Protein AF-A0A6F9DDI2-F1 (afdb_monomer_lite)

Sequence (556 aa):
MSKATPSAVKMTSKEAWTSENVAQRALQEKDQKLLRMGDEINRLAIFEQESKRKDATIAQLREENSQLQDLLMSDQANSTAKVCQKLKIVDEEINSRRSDINSLHKQVDAIKCKFVEGNTLTSQLSDREKKIHELRHDLDKFKKDYGMAQGLVKSLQREQQSQEATLTKKNDEIASLKARVTKKDVQLSTISAKFARITEDKSKDDLIESIRKESKELRLKLQASDSRANDQVTLLQSYKQEISKLQSSVKNESQDKKKLKQELESLQLKFNEVQRSERVLHVDLEQSTCRLDRFRMRVIRAVYVCPGIESPDDDDKIDDSSIVTDIKKIAKQRSEFQDQGQGWKNEAHKNETKLEEIRNANKTCRQVLDEIIKRLDKNGHHTRLIKQEMQTLSSLPTDENLMWIRSTFTELLSSEFSWLSQLDECLTDAGFDVFLSEQNPGEHVTSLHMALKNEEQAHHQTKSNISQLEIKHEEELQNRVEKLLQENEEKLASEIERIRSEEQLKLNDSIEKIRAKEEEKRLQALFDEREKVTTANLSMEQLKKVQIMYKMISIQ

InterPro domains:
  IPR052642 Coiled-coil and Forkhead-associated domain-containing protein [PTHR18853] (9-340)
  IPR060375 CCDC27/FHAD1, coiled-coil [PF28447] (26-88)
  IPR060375 CCDC27/FHAD1, coiled-coil [PF28447] (106-340)

Organism: NCBI:txid59560

pLDDT: mean 79.54, std 16.12, range [24.09, 98.06]

Radius of gyration: 153.62 Å; chains: 1; bounding box: 336×112×426 Å

Secondary structure (DSSP, 8-state):
------------S-----GGGSGGGSSTTTTHHHHHHHHHHHHHHHHHHHHHHHTTSGGGSSSS-------------TT-TTHHHHHHHHHHHHHHHHHHHHHHHHHHTT-------SS--HHHHHHHHHHHHHHHHHHHHHHHHHHHHHHHHHHHHHHHHHHHHHHHHHHHHHHHHHHHHHHHHHHHHHHHHHHHHHHHTHHHHHHHHHHHHHHHHHHHHHHHHHHHHHHHHHHHHHHHHHHHHHHHHHHHHHHHHHHHHHHHHHHHHHHHHHHHHHHHHHHHHHHHHHHHHHHHHHHHHHHHTSTTSPPPS-GGG--HHHHHHHHHHHHHHHHHHHHHHHHHHHHHHHHHHHHHHHHHHHHHHHHHHHHHHHHHHHH---HHHHHHHHHHHHHS---GGGHHHHHHHHHHHHHHHHHHHHHHHHHHHTT---SS--S-HHHHHHHHHHHHHHHHHHHHHHHHHHHHHHHHHHHHHHHHHHHHHHHHHHHHHHHHHHHHHHHHHHHHHHHHHHHHHHHHHHHHHHHHHHHHHHHHHHHHHHHHHHHHHTTS----

Foldseek 3Di:
DDDDDDDDDDDDDDDDDDDPPPPPPDPPPPCVVVVVVPVVVVVPPPVVVVVVPPVVPPPPDDPDDDDDDDDDDDDDDDPPDVPVVVVPVVVVVCVVVVVVCVVCVVPVVVDDDDDDDDDPCVVVVVVVVVVVVVVVVVVVVVVVVVVVVVVVVVVVVVVVVVVVVVVVVVVVVVVVVVVVVVVVVVVVVVVVVVVVVVPPPVVPPVVVVVVVVVVVVVVVVVVVVVVVVVVVVVVVVVVVVVVVVVVVVVVVVVVVVVVVVVVVVVVVVVVVVVVVVVVVVVVVVVVVVVVVVVVVVVLLVVQCVDPPDDRDPDPVPDDPVNSVVSVVVVVVVVVVVVVVVVVVVVVVVVVVVVVVVQVVLVVVLVVLVVVLVVCCVPQHQALVSLVVSLVVLVPRDHDPVCVVVSVVVNVVSVVSSVVRVVLCVVLVVVVDNRVPDSDYSVVSVVVSVVVVVVVVVVVVVVVVVVVVVVVVVVVVVVVVVVVVVVVVVVVVVVVVVVVVVVVVVVVVVVVVVVVVVVVVVVVVVVVVVVVVVVVVVVVVVVVVVVVVVVVVPDDD

Structure (mmCIF, N/CA/C/O backbone):
data_AF-A0A6F9DDI2-F1
#
_entry.id   AF-A0A6F9DDI2-F1
#
loop_
_atom_site.group_PDB
_atom_site.id
_atom_site.type_symbol
_atom_site.label_atom_id
_atom_site.label_alt_id
_atom_site.label_comp_id
_atom_site.label_asym_id
_atom_site.label_entity_id
_atom_site.label_seq_id
_atom_site.pdbx_PDB_ins_code
_atom_site.Car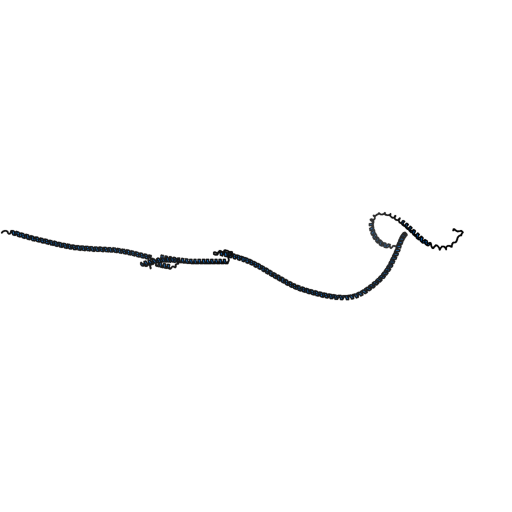tn_x
_atom_site.Cartn_y
_atom_site.Cartn_z
_atom_site.occupancy
_atom_site.B_iso_or_equiv
_atom_site.auth_seq_id
_atom_site.auth_comp_id
_atom_site.auth_asym_id
_atom_site.auth_atom_id
_atom_site.pdbx_PDB_model_num
ATOM 1 N N . MET A 1 1 ? 205.311 67.884 -171.552 1.00 49.19 1 MET A N 1
ATOM 2 C CA . MET A 1 1 ? 205.371 69.366 -171.619 1.00 49.19 1 MET A CA 1
ATOM 3 C C . MET A 1 1 ? 204.591 69.864 -172.836 1.00 49.19 1 MET A C 1
ATOM 5 O O . MET A 1 1 ? 204.746 69.255 -173.882 1.00 49.19 1 MET A O 1
ATOM 9 N N . SER A 1 2 ? 203.859 70.981 -172.692 1.00 45.56 2 SER A N 1
ATOM 10 C CA . SER A 1 2 ? 203.275 71.874 -173.727 1.00 45.56 2 SER A CA 1
ATOM 11 C C . SER A 1 2 ? 202.208 71.295 -174.691 1.00 45.56 2 SER A C 1
ATOM 13 O O . SER A 1 2 ? 201.035 71.488 -174.410 1.00 45.56 2 SER A O 1
ATOM 15 N N . LYS A 1 3 ? 202.490 70.583 -175.786 1.00 52.56 3 LYS A N 1
ATOM 16 C CA . LYS A 1 3 ? 203.175 71.106 -176.981 1.00 52.56 3 LYS A CA 1
ATOM 17 C C . LYS A 1 3 ? 202.436 70.633 -178.239 1.00 52.56 3 LYS A C 1
ATOM 19 O O . LYS A 1 3 ? 201.642 69.708 -178.155 1.00 52.56 3 LYS A O 1
ATOM 24 N N . ALA A 1 4 ? 202.819 71.218 -179.375 1.00 49.34 4 ALA A N 1
ATOM 25 C CA . ALA A 1 4 ? 202.768 70.628 -180.718 1.00 49.34 4 ALA A CA 1
ATOM 26 C C . ALA A 1 4 ? 201.359 70.192 -181.219 1.00 49.34 4 ALA A C 1
ATOM 28 O O . ALA A 1 4 ? 200.942 69.087 -180.902 1.00 49.34 4 ALA A O 1
ATOM 29 N N . THR A 1 5 ? 200.515 71.002 -181.897 1.00 49.59 5 THR A N 1
ATOM 30 C CA . THR A 1 5 ? 200.651 71.785 -183.177 1.00 49.59 5 THR A CA 1
ATOM 31 C C . THR A 1 5 ? 200.834 70.906 -184.441 1.00 49.59 5 THR A C 1
ATOM 33 O O . THR A 1 5 ? 201.307 69.791 -184.244 1.00 49.59 5 THR A O 1
ATOM 36 N N . PRO A 1 6 ? 200.672 71.358 -185.722 1.00 54.78 6 PRO A N 1
ATOM 37 C CA . PRO A 1 6 ? 200.038 72.565 -186.324 1.00 54.78 6 PRO A CA 1
ATOM 38 C C . PRO A 1 6 ? 199.177 72.321 -187.627 1.00 54.78 6 PRO A C 1
ATOM 40 O O . PRO A 1 6 ? 199.240 71.259 -188.222 1.00 54.78 6 PRO A O 1
ATOM 43 N N . SER A 1 7 ? 198.510 73.378 -188.137 1.00 44.00 7 SER A N 1
ATOM 44 C CA . SER A 1 7 ? 198.250 73.763 -189.566 1.00 44.00 7 SER A CA 1
ATOM 45 C C . SER A 1 7 ? 197.570 72.855 -190.641 1.00 44.00 7 SER A C 1
ATOM 47 O O . SER A 1 7 ? 197.783 71.655 -190.724 1.00 44.00 7 SER A O 1
ATOM 49 N N . ALA A 1 8 ? 196.921 73.560 -191.593 1.00 38.81 8 ALA A N 1
ATOM 50 C CA . ALA A 1 8 ? 196.828 73.315 -193.053 1.00 38.81 8 ALA A CA 1
ATOM 51 C C . ALA A 1 8 ? 195.547 72.729 -193.726 1.00 38.81 8 ALA A C 1
ATOM 53 O O . ALA A 1 8 ? 195.343 71.528 -193.803 1.00 38.81 8 ALA A O 1
ATOM 54 N N . VAL A 1 9 ? 194.835 73.643 -194.418 1.00 37.78 9 VAL A N 1
ATOM 55 C CA . VAL A 1 9 ? 194.376 73.575 -195.836 1.00 37.78 9 VAL A CA 1
ATOM 56 C C . VAL A 1 9 ? 193.288 72.566 -196.274 1.00 37.78 9 VAL A C 1
ATOM 58 O O . VAL A 1 9 ? 193.577 71.406 -196.539 1.00 37.78 9 VAL A O 1
ATOM 61 N N . LYS A 1 10 ? 192.117 73.131 -196.654 1.00 45.84 10 LYS A N 1
ATOM 62 C CA . LYS A 1 10 ? 191.082 72.552 -197.560 1.00 45.84 10 LYS A CA 1
ATOM 63 C C . LYS A 1 10 ? 190.468 71.234 -197.007 1.00 45.84 10 LYS A C 1
ATOM 65 O O . LYS A 1 10 ? 190.835 70.789 -195.936 1.00 45.84 10 LYS A O 1
ATOM 70 N N . MET A 1 11 ? 189.421 70.625 -197.559 1.00 24.86 11 MET A N 1
ATOM 71 C CA . MET A 1 11 ? 188.747 70.727 -198.856 1.00 24.86 11 MET A CA 1
ATOM 72 C C . MET A 1 11 ? 187.257 71.073 -198.691 1.00 24.86 11 MET A C 1
ATOM 74 O O . MET A 1 11 ? 186.649 70.813 -197.661 1.00 24.86 11 MET A O 1
ATOM 78 N N . THR A 1 12 ? 186.719 71.876 -199.614 1.00 34.31 12 THR A N 1
ATOM 79 C CA . THR A 1 12 ? 185.591 71.543 -200.511 1.00 34.31 12 THR A CA 1
ATOM 80 C C . THR A 1 12 ? 184.674 70.406 -200.053 1.00 34.31 12 THR A C 1
ATOM 82 O O . THR A 1 12 ? 185.158 69.334 -199.727 1.00 34.31 12 THR A O 1
ATOM 85 N N . SER A 1 13 ? 183.365 70.649 -200.188 1.00 42.66 13 SER A N 1
ATOM 86 C CA . SER A 1 13 ? 182.264 69.700 -200.449 1.00 42.66 13 SER A CA 1
ATOM 87 C C . SER A 1 13 ? 182.553 68.191 -200.463 1.00 42.66 13 SER A C 1
ATOM 89 O O . SER A 1 13 ? 183.470 67.751 -201.159 1.00 42.66 13 SER A O 1
ATOM 91 N N . LYS A 1 14 ? 181.572 67.418 -199.966 1.00 49.38 14 LYS A N 1
ATOM 92 C CA . LYS A 1 14 ? 181.573 65.941 -199.920 1.00 49.38 14 LYS A CA 1
ATOM 93 C C . LYS A 1 14 ? 182.613 65.429 -198.906 1.00 49.38 14 LYS A C 1
ATOM 95 O O . LYS A 1 14 ? 183.438 66.195 -198.432 1.00 49.38 14 LYS A O 1
ATOM 100 N N . GLU A 1 15 ? 182.610 64.183 -198.458 1.00 44.34 15 GLU A N 1
ATOM 101 C CA . GLU A 1 15 ? 181.627 63.093 -198.488 1.00 44.34 15 GLU A CA 1
ATOM 102 C C . GLU A 1 15 ? 181.366 62.789 -196.983 1.00 44.34 15 GLU A C 1
ATOM 104 O O . GLU A 1 15 ? 182.296 62.781 -196.185 1.00 44.34 15 GLU A O 1
ATOM 109 N N . ALA A 1 16 ? 180.143 62.761 -196.442 1.00 46.50 16 ALA A N 1
ATOM 110 C CA . ALA A 1 16 ? 179.102 61.754 -196.661 1.00 46.50 16 ALA A CA 1
ATOM 111 C C . ALA A 1 16 ? 179.645 60.312 -196.525 1.00 46.50 16 ALA A C 1
ATOM 113 O O . ALA A 1 16 ? 180.462 59.911 -197.337 1.00 46.50 16 ALA A O 1
ATOM 114 N N . TRP A 1 17 ? 179.117 59.517 -195.579 1.00 53.50 17 TRP A N 1
ATOM 115 C CA . TRP A 1 17 ? 179.463 58.094 -195.350 1.00 53.50 17 TRP A CA 1
ATOM 116 C C . TRP A 1 17 ? 180.915 57.879 -194.848 1.00 53.50 17 TRP A C 1
ATOM 118 O O . TRP A 1 17 ? 181.887 58.061 -195.568 1.00 53.50 17 TRP A O 1
ATOM 128 N N . THR A 1 18 ? 181.149 57.527 -193.577 1.00 49.53 18 THR A N 1
ATOM 129 C CA . THR A 1 18 ? 181.447 56.111 -193.225 1.00 49.53 18 THR A CA 1
ATOM 130 C C . THR A 1 18 ? 181.384 55.770 -191.723 1.00 49.53 18 THR A C 1
ATOM 132 O O . THR A 1 18 ? 181.255 54.597 -191.382 1.00 49.53 18 THR A O 1
ATOM 135 N N . SER A 1 19 ? 181.533 56.735 -190.806 1.00 48.53 19 SER A N 1
ATOM 136 C CA . SER A 1 19 ? 182.045 56.465 -189.438 1.00 48.53 19 SER A CA 1
ATOM 137 C C . SER A 1 19 ? 181.038 55.913 -188.404 1.00 48.53 19 SER A C 1
ATOM 139 O O . SER A 1 19 ? 181.268 55.973 -187.198 1.00 48.53 19 SER A O 1
ATOM 141 N N . GLU A 1 20 ? 179.912 55.359 -188.847 1.00 52.66 20 GLU A N 1
ATOM 142 C CA . GLU A 1 20 ? 178.808 54.905 -187.982 1.00 52.66 20 GLU A CA 1
ATOM 143 C C . GLU A 1 20 ? 179.161 53.673 -187.114 1.00 52.66 20 GLU A C 1
ATOM 145 O O . GLU A 1 20 ? 178.539 53.416 -186.088 1.00 52.66 20 GLU A O 1
ATOM 150 N N . ASN A 1 21 ? 180.206 52.922 -187.479 1.00 51.97 21 ASN A N 1
ATOM 151 C CA . ASN A 1 21 ? 180.396 51.534 -187.035 1.00 51.97 21 ASN A CA 1
ATOM 152 C C . ASN A 1 21 ? 181.178 51.313 -185.715 1.00 51.97 21 ASN A C 1
ATOM 154 O O . ASN A 1 21 ? 181.340 50.165 -185.297 1.00 51.97 21 ASN A O 1
ATOM 158 N N . VAL A 1 22 ? 181.716 52.356 -185.060 1.00 53.25 22 VAL A N 1
ATOM 159 C CA . VAL A 1 22 ? 182.687 52.173 -183.948 1.00 53.25 22 VAL A CA 1
ATOM 160 C C . VAL A 1 22 ? 182.091 52.371 -182.546 1.00 53.25 22 VAL A C 1
ATOM 162 O O . VAL A 1 22 ? 182.196 51.481 -181.702 1.00 53.25 22 VAL A O 1
ATOM 165 N N . ALA A 1 23 ? 181.480 53.525 -182.255 1.00 51.66 23 ALA A N 1
ATOM 166 C CA . ALA A 1 23 ? 181.210 53.951 -180.870 1.00 51.66 23 ALA A CA 1
ATOM 167 C C . ALA A 1 23 ? 179.911 53.397 -180.243 1.00 51.66 23 ALA A C 1
ATOM 169 O O . ALA A 1 23 ? 179.644 53.621 -179.064 1.00 51.66 23 ALA A O 1
ATOM 170 N N . GLN A 1 24 ? 179.129 52.624 -180.999 1.00 55.00 24 GLN A N 1
ATOM 171 C CA . GLN A 1 24 ? 177.838 52.068 -180.577 1.00 55.00 24 GLN A CA 1
ATOM 172 C C . GLN A 1 24 ? 177.928 51.079 -179.391 1.00 55.00 24 GLN A C 1
ATOM 174 O O . GLN A 1 24 ? 176.914 50.798 -178.761 1.00 55.00 24 GLN A O 1
ATOM 179 N N . ARG A 1 25 ? 179.119 50.544 -179.065 1.00 57.00 25 ARG A N 1
ATOM 180 C CA . ARG A 1 25 ? 179.285 49.444 -178.088 1.00 57.00 25 ARG A CA 1
ATOM 181 C C . ARG A 1 25 ? 179.646 49.829 -176.644 1.00 57.00 25 ARG A C 1
ATOM 183 O O . ARG A 1 25 ? 179.547 48.961 -175.786 1.00 57.00 25 ARG A O 1
ATOM 190 N N . ALA A 1 26 ? 180.104 51.051 -176.348 1.00 54.06 26 ALA A N 1
ATOM 191 C CA . ALA A 1 26 ? 180.878 51.285 -175.112 1.00 54.06 26 ALA A CA 1
ATOM 192 C C . ALA A 1 26 ? 180.095 51.766 -173.866 1.00 54.06 26 ALA A C 1
ATOM 194 O O . ALA A 1 26 ? 180.338 51.244 -172.782 1.00 54.06 26 ALA A O 1
ATOM 195 N N . LEU A 1 27 ? 179.193 52.758 -173.973 1.00 56.06 27 LEU A N 1
ATOM 196 C CA . LEU A 1 27 ? 178.601 53.424 -172.786 1.00 56.06 27 LEU A CA 1
ATOM 197 C C . LEU A 1 27 ? 177.092 53.200 -172.578 1.00 56.06 27 LEU A C 1
ATOM 199 O O . LEU A 1 27 ? 176.509 53.735 -171.639 1.00 56.06 27 LEU A O 1
ATOM 203 N N . GLN A 1 28 ? 176.462 52.341 -173.384 1.00 57.81 28 GLN A N 1
ATOM 204 C CA . GLN A 1 28 ? 175.126 51.812 -173.072 1.00 57.81 28 GLN A CA 1
ATOM 205 C C . GLN A 1 28 ? 175.084 51.106 -171.704 1.00 57.81 28 GLN A C 1
ATOM 207 O O . GLN A 1 28 ? 174.047 51.093 -171.048 1.00 57.81 28 GLN A O 1
ATOM 212 N N . GLU A 1 29 ? 176.198 50.495 -171.283 1.00 54.72 29 GLU A N 1
ATOM 213 C CA . GLU A 1 29 ? 176.184 49.464 -170.244 1.00 54.72 29 GLU A CA 1
ATOM 214 C C . GLU A 1 29 ? 175.964 49.999 -168.813 1.00 54.72 29 GLU A C 1
ATOM 216 O O . GLU A 1 29 ? 175.447 49.250 -167.983 1.00 54.72 29 GLU A O 1
ATOM 221 N N . LYS A 1 30 ? 176.356 51.246 -168.472 1.00 50.50 30 LYS A N 1
ATOM 222 C CA . LYS A 1 30 ? 176.503 51.635 -167.043 1.00 50.50 30 LYS A CA 1
ATOM 223 C C . LYS A 1 30 ? 175.729 52.853 -166.525 1.00 50.50 30 LYS A C 1
ATOM 225 O O . LYS A 1 30 ? 175.338 52.797 -165.360 1.00 50.50 30 LYS A O 1
ATOM 230 N N . ASP A 1 31 ? 175.377 53.867 -167.321 1.00 58.56 31 ASP A N 1
ATOM 231 C CA . ASP A 1 31 ? 174.641 55.040 -166.785 1.00 58.56 31 ASP A CA 1
ATOM 232 C C . ASP A 1 31 ? 173.121 54.849 -166.621 1.00 58.56 31 ASP A C 1
ATOM 234 O O . ASP A 1 31 ? 172.473 55.591 -165.878 1.00 58.56 31 ASP A O 1
ATOM 238 N N . GLN A 1 32 ? 172.553 53.749 -167.133 1.00 59.03 32 GLN A N 1
ATOM 239 C CA . GLN A 1 32 ? 171.244 53.267 -166.657 1.00 59.03 32 GLN A CA 1
ATOM 240 C C . GLN A 1 32 ? 171.225 53.002 -165.139 1.00 59.03 32 GLN A C 1
ATOM 242 O O . GLN A 1 32 ? 170.160 53.027 -164.517 1.00 59.03 32 GLN A O 1
ATOM 247 N N . LYS A 1 33 ? 172.389 52.740 -164.524 1.00 51.97 33 LYS A N 1
ATOM 248 C CA . LYS A 1 33 ? 172.500 52.424 -163.096 1.00 51.97 33 LYS A CA 1
ATOM 249 C C . LYS A 1 33 ? 172.344 53.656 -162.193 1.00 51.97 33 LYS A C 1
ATOM 251 O O . LYS A 1 33 ? 172.033 53.481 -161.018 1.00 51.97 33 LYS A O 1
ATOM 256 N N . LEU A 1 34 ? 172.518 54.869 -162.729 1.00 57.12 34 LEU A N 1
ATOM 257 C CA . LEU A 1 34 ? 172.370 56.132 -161.991 1.00 57.12 34 LEU A CA 1
ATOM 258 C C . LEU A 1 34 ? 170.993 56.787 -162.174 1.00 57.12 34 LEU A C 1
ATOM 260 O O . LEU A 1 34 ? 170.491 57.381 -161.221 1.00 57.12 34 LEU A O 1
ATOM 264 N N . LEU A 1 35 ? 170.337 56.575 -163.325 1.00 59.22 35 LEU A N 1
ATOM 265 C CA . LEU A 1 35 ? 168.944 56.986 -163.576 1.00 59.22 35 LEU A CA 1
ATOM 266 C C . LEU A 1 35 ? 168.013 56.592 -162.405 1.00 59.22 35 LEU A C 1
ATOM 268 O O . LEU A 1 35 ? 167.294 57.419 -161.851 1.00 59.22 35 LEU A O 1
ATOM 272 N N . ARG A 1 36 ? 168.122 55.334 -161.945 1.00 57.88 36 ARG A N 1
ATOM 273 C CA . ARG A 1 36 ? 167.239 54.743 -160.920 1.00 57.88 36 ARG A CA 1
ATOM 274 C C . ARG A 1 36 ? 167.316 55.366 -159.522 1.00 57.88 36 ARG A C 1
ATOM 276 O O . ARG A 1 36 ? 166.414 55.111 -158.736 1.00 57.88 36 ARG A O 1
ATOM 283 N N . MET A 1 37 ? 168.364 56.119 -159.177 1.00 53.03 37 MET A N 1
ATOM 284 C CA . MET A 1 37 ? 168.454 56.772 -157.856 1.00 53.03 37 MET A CA 1
ATOM 285 C C . MET A 1 37 ? 168.014 58.241 -157.873 1.00 53.03 37 MET A C 1
ATOM 287 O O . MET A 1 37 ? 167.682 58.771 -156.817 1.00 53.03 37 MET A O 1
ATOM 291 N N . GLY A 1 38 ? 167.989 58.899 -159.038 1.00 58.66 38 GLY A N 1
ATOM 292 C CA . GLY A 1 38 ? 167.532 60.291 -159.153 1.00 58.66 38 GLY A CA 1
ATOM 293 C C . GLY A 1 38 ? 166.006 60.420 -159.163 1.00 58.66 38 GLY A C 1
ATOM 294 O O . GLY A 1 38 ? 165.446 61.277 -158.476 1.00 58.66 38 GLY A O 1
ATOM 295 N N . ASP A 1 39 ? 165.334 59.536 -159.903 1.00 64.94 39 ASP A N 1
ATOM 296 C CA . ASP A 1 39 ? 163.882 59.598 -160.119 1.00 64.94 39 ASP A CA 1
ATOM 297 C C . ASP A 1 39 ? 163.078 59.370 -158.825 1.00 64.94 39 ASP A C 1
ATOM 299 O O . ASP A 1 39 ? 162.050 60.017 -158.599 1.00 64.94 39 ASP A O 1
ATOM 303 N N . GLU A 1 40 ? 163.576 58.505 -157.934 1.00 59.69 40 GLU A N 1
ATOM 304 C CA . GLU A 1 40 ? 162.902 58.145 -156.679 1.00 59.69 40 GLU A CA 1
ATOM 305 C C . GLU A 1 40 ? 162.843 59.316 -155.679 1.00 59.69 40 GLU A C 1
ATOM 307 O O . GLU A 1 40 ? 161.902 59.421 -154.893 1.00 59.69 40 GLU A O 1
ATOM 312 N N . ILE A 1 41 ? 163.814 60.237 -155.731 1.00 54.66 41 ILE A N 1
ATOM 313 C CA . ILE A 1 41 ? 163.895 61.382 -154.810 1.00 54.66 41 ILE A CA 1
ATOM 314 C C . ILE A 1 41 ? 163.044 62.559 -155.313 1.00 54.66 41 ILE A C 1
ATOM 316 O O . ILE A 1 41 ? 162.348 63.200 -154.526 1.00 54.66 41 ILE A O 1
ATOM 320 N N . ASN A 1 42 ? 163.030 62.827 -156.624 1.00 59.62 42 ASN A N 1
ATOM 321 C CA . ASN A 1 42 ? 162.314 63.986 -157.179 1.00 59.62 42 ASN A CA 1
ATOM 322 C C . ASN A 1 42 ? 160.784 63.816 -157.184 1.00 59.62 42 ASN A C 1
ATOM 324 O O . ASN A 1 42 ? 160.043 64.788 -157.029 1.00 59.62 42 ASN A O 1
ATOM 328 N N . ARG A 1 43 ? 160.289 62.580 -157.324 1.00 71.69 43 ARG A N 1
ATOM 329 C CA . ARG A 1 43 ? 158.847 62.283 -157.339 1.00 71.69 43 ARG A CA 1
ATOM 330 C C . ARG A 1 43 ? 158.146 62.604 -156.011 1.00 71.69 43 ARG A C 1
ATOM 332 O O . ARG A 1 43 ? 156.951 62.898 -156.015 1.00 71.69 43 ARG A O 1
ATOM 339 N N . LEU A 1 44 ? 158.868 62.557 -154.890 1.00 64.88 44 LEU A N 1
ATOM 340 C CA . LEU A 1 44 ? 158.303 62.751 -153.550 1.00 64.88 44 LEU A CA 1
ATOM 341 C C . LEU A 1 44 ? 158.077 64.230 -153.180 1.00 64.88 44 LEU A C 1
ATOM 343 O O . LEU A 1 44 ? 157.195 64.512 -152.375 1.00 64.88 44 LEU A O 1
ATOM 347 N N . ALA A 1 45 ? 158.790 65.177 -153.798 1.00 57.00 45 ALA A N 1
ATOM 348 C CA . ALA A 1 45 ? 158.741 66.592 -153.409 1.00 57.00 45 ALA A CA 1
ATOM 349 C C . ALA A 1 45 ? 157.462 67.348 -153.844 1.00 57.00 45 ALA A C 1
ATOM 351 O O . ALA A 1 45 ? 157.077 68.331 -153.217 1.00 57.00 45 ALA A O 1
ATOM 352 N N . ILE A 1 46 ? 156.786 66.921 -154.920 1.00 71.38 46 ILE A N 1
ATOM 353 C CA . ILE A 1 46 ? 155.702 67.717 -155.538 1.00 71.38 46 ILE A CA 1
ATOM 354 C C . ILE A 1 46 ? 154.356 67.543 -154.816 1.00 71.38 46 ILE A C 1
ATOM 356 O O . ILE A 1 46 ? 153.616 68.513 -154.632 1.00 71.38 46 ILE A O 1
ATOM 360 N N . PHE A 1 47 ? 154.036 66.328 -154.357 1.00 68.31 47 PHE A N 1
ATOM 361 C CA . PHE A 1 47 ? 152.775 66.059 -153.652 1.00 68.31 47 PHE A CA 1
ATOM 362 C C . PHE A 1 47 ? 152.665 66.817 -152.315 1.00 68.31 47 PHE A C 1
ATOM 364 O O . PHE A 1 47 ? 151.558 67.139 -151.883 1.00 68.31 47 PHE A O 1
ATOM 371 N N . GLU A 1 48 ? 153.795 67.176 -151.697 1.00 70.88 48 GLU A N 1
ATOM 372 C CA . GLU A 1 48 ? 153.839 67.990 -150.475 1.00 70.88 48 GLU A CA 1
ATOM 373 C C . GLU A 1 48 ? 153.417 69.459 -150.713 1.00 70.88 48 GLU A C 1
ATOM 375 O O . GLU A 1 48 ? 152.901 70.123 -149.809 1.00 70.88 48 GLU A O 1
ATOM 380 N N . GLN A 1 49 ? 153.580 69.968 -151.941 1.00 58.94 49 GLN A N 1
ATOM 381 C CA . GLN A 1 49 ? 153.238 71.345 -152.314 1.00 58.94 49 GLN A CA 1
ATOM 382 C C . GLN A 1 49 ? 151.745 71.505 -152.666 1.00 58.94 49 GLN A C 1
ATOM 384 O O . GLN A 1 49 ? 151.118 72.493 -152.283 1.00 58.94 49 GLN A O 1
ATOM 389 N N . GLU A 1 50 ? 151.172 70.524 -153.373 1.00 65.94 50 GLU A N 1
ATOM 390 C CA . GLU A 1 50 ? 149.780 70.515 -153.862 1.00 65.94 50 GLU A CA 1
ATOM 391 C C . GLU A 1 50 ? 148.752 70.557 -152.713 1.00 65.94 50 GLU A C 1
ATOM 393 O O . GLU A 1 50 ? 147.728 71.240 -152.804 1.00 65.94 50 GLU A O 1
ATOM 398 N N . SER A 1 51 ? 149.042 69.852 -151.612 1.00 72.12 51 SER A N 1
ATOM 399 C CA . SER A 1 51 ? 148.136 69.714 -150.463 1.00 72.12 51 SER A CA 1
ATOM 400 C C . SER A 1 51 ? 147.787 71.065 -149.819 1.00 72.12 51 SER A C 1
ATOM 402 O O . SER A 1 51 ? 146.624 71.355 -149.557 1.00 72.12 51 SER A O 1
ATOM 404 N N . LYS A 1 52 ? 148.775 71.960 -149.670 1.00 66.69 52 LYS A N 1
ATOM 405 C CA . LYS A 1 52 ? 148.644 73.223 -148.914 1.00 66.69 52 LYS A CA 1
ATOM 406 C C . LYS A 1 52 ? 147.774 74.296 -149.587 1.00 66.69 52 LYS A C 1
ATOM 408 O O . LYS A 1 52 ? 147.571 75.354 -148.998 1.00 66.69 52 LYS A O 1
ATOM 413 N N . ARG A 1 53 ? 147.303 74.085 -150.825 1.00 61.84 53 ARG A N 1
ATOM 414 C CA . ARG A 1 53 ? 146.608 75.125 -151.613 1.00 61.84 53 ARG A CA 1
ATOM 415 C C . ARG A 1 53 ? 145.089 74.956 -151.686 1.00 61.84 53 ARG A C 1
ATOM 417 O O . ARG A 1 53 ? 144.392 75.951 -151.865 1.00 61.84 53 ARG A O 1
ATOM 424 N N . LYS A 1 54 ? 144.574 73.729 -151.551 1.00 72.94 54 LYS A N 1
ATOM 425 C CA . LYS A 1 54 ? 143.135 73.426 -151.705 1.00 72.94 54 LYS A CA 1
ATOM 426 C C . LYS A 1 54 ? 142.301 73.894 -150.509 1.00 72.94 54 LYS A C 1
ATOM 428 O O . LYS A 1 54 ? 141.174 74.347 -150.699 1.00 72.94 54 LYS A O 1
ATOM 433 N N . ASP A 1 55 ? 142.886 73.893 -149.314 1.00 69.75 55 ASP A N 1
ATOM 434 C CA . ASP A 1 55 ? 142.213 74.297 -148.072 1.00 69.75 55 ASP A CA 1
ATOM 435 C C . ASP A 1 55 ? 141.791 75.781 -148.049 1.00 69.75 55 ASP A C 1
ATOM 437 O O . ASP A 1 55 ? 140.883 76.158 -147.310 1.00 69.75 55 ASP A O 1
ATOM 441 N N . ALA A 1 56 ? 142.389 76.631 -148.893 1.00 57.97 56 ALA A N 1
ATOM 442 C CA . ALA A 1 56 ? 142.080 78.062 -148.953 1.00 57.97 56 ALA A CA 1
ATOM 443 C C . ALA A 1 56 ? 140.754 78.400 -149.668 1.00 57.97 56 ALA A C 1
ATOM 445 O O . ALA A 1 56 ? 140.202 79.476 -149.454 1.00 57.97 56 ALA A O 1
ATOM 446 N N . THR A 1 57 ? 140.228 77.520 -150.529 1.00 64.38 57 THR A N 1
ATOM 447 C CA . THR A 1 57 ? 139.089 77.850 -151.413 1.00 64.38 57 THR A CA 1
ATOM 448 C C . THR A 1 57 ? 137.721 77.766 -150.720 1.00 64.38 57 THR A C 1
ATOM 450 O O . THR A 1 57 ? 136.772 78.421 -151.140 1.00 64.38 57 THR A O 1
ATOM 453 N N . ILE A 1 58 ? 137.586 76.962 -149.662 1.00 68.94 58 ILE A N 1
ATOM 454 C CA . ILE A 1 58 ? 136.272 76.537 -149.140 1.00 68.94 58 ILE A CA 1
ATOM 455 C C . ILE A 1 58 ? 135.554 77.623 -148.313 1.00 68.94 58 ILE A C 1
ATOM 457 O O . ILE A 1 58 ? 134.330 77.589 -148.184 1.00 68.94 58 ILE A O 1
ATOM 461 N N . ALA A 1 59 ? 136.278 78.602 -147.766 1.00 66.19 59 ALA A N 1
ATOM 462 C CA . ALA A 1 59 ? 135.731 79.536 -146.778 1.00 66.19 59 ALA A CA 1
ATOM 463 C C . ALA A 1 59 ? 134.731 80.579 -147.332 1.00 66.19 59 ALA A C 1
ATOM 465 O O . ALA A 1 59 ? 133.938 81.110 -146.561 1.00 66.19 59 ALA A O 1
ATOM 466 N N . GLN A 1 60 ? 134.753 80.883 -148.635 1.00 50.81 60 GLN A N 1
ATOM 467 C CA . GLN A 1 60 ? 134.170 82.128 -149.167 1.00 50.81 60 GLN A CA 1
ATOM 468 C C . GLN A 1 60 ? 132.677 82.061 -149.569 1.00 50.81 60 GLN A C 1
ATOM 470 O O . GLN A 1 60 ? 132.032 83.096 -149.677 1.00 50.81 60 GLN A O 1
ATOM 475 N N . LEU A 1 61 ? 132.098 80.875 -149.797 1.00 64.44 61 LEU A N 1
ATOM 476 C CA . LEU A 1 61 ? 130.794 80.730 -150.484 1.00 64.44 61 LEU A CA 1
ATOM 477 C C . LEU A 1 61 ? 129.531 80.759 -149.592 1.00 64.44 61 LEU A C 1
ATOM 479 O O . LEU A 1 61 ? 128.437 80.496 -150.086 1.00 64.44 61 LEU A O 1
ATOM 483 N N . ARG A 1 62 ? 129.638 80.992 -148.278 1.00 63.72 62 ARG A N 1
ATOM 484 C CA . ARG A 1 62 ? 128.533 80.703 -147.334 1.00 63.72 62 ARG A CA 1
ATOM 485 C C . ARG A 1 62 ? 127.568 81.857 -147.015 1.00 63.72 62 ARG A C 1
ATOM 487 O O . ARG A 1 62 ? 126.629 81.618 -146.262 1.00 63.72 62 ARG A O 1
ATOM 494 N N . GLU A 1 63 ? 127.761 83.064 -147.548 1.00 54.06 63 GLU A N 1
ATOM 495 C CA . GLU A 1 63 ? 127.173 84.279 -146.944 1.00 54.06 63 GLU A CA 1
ATOM 496 C C . GLU A 1 63 ? 125.940 84.890 -147.662 1.00 54.06 63 GLU A C 1
ATOM 498 O O . GLU A 1 63 ? 125.188 85.635 -147.045 1.00 54.06 63 GLU A O 1
ATOM 503 N N . GLU A 1 64 ? 125.657 84.566 -148.931 1.00 49.72 64 GLU A N 1
ATOM 504 C CA . GLU A 1 64 ? 124.791 85.422 -149.783 1.00 49.72 64 GLU A CA 1
ATOM 505 C C . GLU A 1 64 ? 123.254 85.177 -149.744 1.00 49.72 64 GLU A C 1
ATOM 507 O O . GLU A 1 64 ? 122.498 85.935 -150.347 1.00 49.72 64 GLU A O 1
ATOM 512 N N . ASN A 1 65 ? 122.734 84.135 -149.082 1.00 54.00 65 ASN A N 1
ATOM 513 C CA . ASN A 1 65 ? 121.479 83.484 -149.527 1.00 54.00 65 ASN A CA 1
ATOM 514 C C . ASN A 1 65 ? 120.172 83.760 -148.720 1.00 54.00 65 ASN A C 1
ATOM 516 O O . ASN A 1 65 ? 119.335 82.865 -148.624 1.00 54.00 65 ASN A O 1
ATOM 520 N N . SER A 1 66 ? 119.977 84.929 -148.081 1.00 55.75 66 SER A N 1
ATOM 521 C CA . SER A 1 66 ? 119.003 85.048 -146.956 1.00 55.75 66 SER A CA 1
ATOM 522 C C . SER A 1 66 ? 117.817 86.050 -147.051 1.00 55.75 66 SER A C 1
ATOM 524 O O . SER A 1 66 ? 117.113 86.182 -146.051 1.00 55.75 66 SER A O 1
ATOM 526 N N . GLN A 1 67 ? 117.576 86.802 -148.141 1.00 42.81 67 GLN A N 1
ATOM 527 C CA . GLN A 1 67 ? 116.888 88.121 -148.019 1.00 42.81 67 GLN A CA 1
ATOM 528 C C . GLN A 1 67 ? 115.597 88.436 -148.845 1.00 42.81 67 GLN A C 1
ATOM 530 O O . GLN A 1 67 ? 115.260 89.613 -148.944 1.00 42.81 67 GLN A O 1
ATOM 535 N N . LEU A 1 68 ? 114.838 87.494 -149.439 1.00 40.03 68 LEU A N 1
ATOM 536 C CA . LEU A 1 68 ? 113.744 87.843 -150.396 1.00 40.03 68 LEU A CA 1
ATOM 537 C C . LEU A 1 68 ? 112.373 87.154 -150.148 1.00 40.03 68 LEU A C 1
ATOM 539 O O . LEU A 1 68 ? 112.193 86.011 -150.564 1.00 40.03 68 LEU A O 1
ATOM 543 N N . GLN A 1 69 ? 111.380 87.845 -149.550 1.00 42.72 69 GLN A N 1
ATOM 544 C CA . GLN A 1 69 ? 110.045 87.269 -149.257 1.00 42.72 69 GLN A CA 1
ATOM 545 C C . GLN A 1 69 ? 108.856 88.269 -149.152 1.00 42.72 69 GLN A C 1
ATOM 547 O O . GLN A 1 69 ? 109.060 89.471 -149.012 1.00 42.72 69 GLN A O 1
ATOM 552 N N . ASP A 1 70 ? 107.641 87.686 -149.185 1.00 29.83 70 ASP A N 1
ATOM 553 C CA . ASP A 1 70 ? 106.315 88.094 -148.649 1.00 29.83 70 ASP A CA 1
ATOM 554 C C . ASP A 1 70 ? 105.636 89.438 -149.049 1.00 29.83 70 ASP A C 1
ATOM 556 O O . ASP A 1 70 ? 105.921 90.482 -148.469 1.00 29.83 70 ASP A O 1
ATOM 560 N N . LEU A 1 71 ? 104.611 89.395 -149.936 1.00 24.09 71 LEU A N 1
ATOM 561 C CA . LEU A 1 71 ? 103.583 90.459 -150.141 1.00 24.09 71 LEU A CA 1
ATOM 562 C C . LEU A 1 71 ? 102.393 90.015 -151.054 1.00 24.09 71 LEU A C 1
ATOM 564 O O . LEU A 1 71 ? 102.611 89.807 -152.247 1.00 24.09 71 LEU A O 1
ATOM 568 N N . LEU A 1 72 ? 101.141 89.898 -150.550 1.00 25.73 72 LEU A N 1
ATOM 569 C CA . LEU A 1 72 ? 99.888 89.634 -151.327 1.00 25.73 72 LEU A CA 1
ATOM 570 C C . LEU A 1 72 ? 98.601 89.729 -150.433 1.00 25.73 72 LEU A C 1
ATOM 572 O O . LEU A 1 72 ? 98.738 89.934 -149.232 1.00 25.73 72 LEU A O 1
ATOM 576 N N . MET A 1 73 ? 97.396 89.452 -150.992 1.00 35.09 73 MET A N 1
ATOM 577 C CA . MET A 1 73 ? 96.079 89.102 -150.352 1.00 35.09 73 MET A CA 1
ATOM 578 C C . MET A 1 73 ? 95.067 90.236 -149.998 1.00 35.09 73 MET A C 1
ATOM 580 O O . MET A 1 73 ? 95.436 91.124 -149.241 1.00 35.09 73 MET A O 1
ATOM 584 N N . SER A 1 74 ? 93.776 90.154 -150.437 1.00 28.72 74 SER A N 1
ATOM 585 C CA . SER A 1 74 ? 92.585 90.722 -149.709 1.00 28.72 74 SER A CA 1
ATOM 586 C C . SER A 1 74 ? 91.136 90.454 -150.252 1.00 28.72 74 SER A C 1
ATOM 588 O O . SER A 1 74 ? 90.204 90.417 -149.455 1.00 28.72 74 SER A O 1
ATOM 590 N N . ASP A 1 75 ? 90.871 90.342 -151.567 1.00 41.72 75 ASP A N 1
ATOM 591 C CA . ASP A 1 75 ? 89.580 90.829 -152.144 1.00 41.72 75 ASP A CA 1
ATOM 592 C C . ASP A 1 75 ? 88.373 89.840 -152.326 1.00 41.72 75 ASP A C 1
ATOM 594 O O . ASP A 1 75 ? 88.545 88.679 -152.683 1.00 41.72 75 ASP A O 1
ATOM 598 N N . GLN A 1 76 ? 87.144 90.388 -152.207 1.00 47.78 76 GLN A N 1
ATOM 599 C CA . GLN A 1 76 ? 85.810 89.944 -152.710 1.00 47.78 76 GLN A CA 1
ATOM 600 C C . GLN A 1 76 ? 85.068 88.670 -152.207 1.00 47.78 76 GLN A C 1
ATOM 602 O O . GLN A 1 76 ? 85.493 87.534 -152.383 1.00 47.78 76 GLN A O 1
ATOM 607 N N . ALA A 1 77 ? 83.811 88.867 -151.747 1.00 56.22 77 ALA A N 1
ATOM 608 C CA . ALA A 1 77 ? 82.879 87.801 -151.304 1.00 56.22 77 ALA A CA 1
ATOM 609 C C . ALA A 1 77 ? 81.392 87.931 -151.761 1.00 56.22 77 ALA A C 1
ATOM 611 O O . ALA A 1 77 ? 80.553 87.115 -151.384 1.00 56.22 77 ALA A O 1
ATOM 612 N N . ASN A 1 78 ? 81.018 88.935 -152.568 1.00 57.97 78 ASN A N 1
ATOM 613 C CA . ASN A 1 78 ? 79.612 89.381 -152.727 1.00 57.97 78 ASN A CA 1
ATOM 614 C C . ASN A 1 78 ? 78.793 88.697 -153.863 1.00 57.97 78 ASN A C 1
ATOM 616 O O . ASN A 1 78 ? 77.723 89.170 -154.242 1.00 57.97 78 ASN A O 1
ATOM 620 N N . SER A 1 79 ? 79.302 87.615 -154.467 1.00 61.50 79 SER A N 1
ATOM 621 C CA . SER A 1 79 ? 78.801 87.072 -155.755 1.00 61.50 79 SER A CA 1
ATOM 622 C C . SER A 1 79 ? 77.759 85.936 -155.635 1.00 61.50 79 SER A C 1
ATOM 624 O O . SER A 1 79 ? 77.090 85.564 -156.599 1.00 61.50 79 SER A O 1
ATOM 626 N N . THR A 1 80 ? 77.597 85.345 -154.451 1.00 60.31 80 THR A N 1
ATOM 627 C CA . THR A 1 80 ? 77.107 83.960 -154.295 1.00 60.31 80 THR A CA 1
ATOM 628 C C . THR A 1 80 ? 75.584 83.755 -154.322 1.00 60.31 80 THR A C 1
ATOM 630 O O . THR A 1 80 ? 75.128 82.708 -154.777 1.00 60.31 80 THR A O 1
ATOM 633 N N . ALA A 1 81 ? 74.758 84.715 -153.890 1.00 61.84 81 ALA A N 1
ATOM 634 C CA . ALA A 1 81 ? 73.330 84.446 -153.632 1.00 61.84 81 ALA A CA 1
ATOM 635 C C . ALA A 1 81 ? 72.449 84.248 -154.890 1.00 61.84 81 ALA A C 1
ATOM 637 O O . ALA A 1 81 ? 71.549 83.408 -154.890 1.00 61.84 81 ALA A O 1
ATOM 638 N N . LYS A 1 82 ? 72.708 84.972 -155.993 1.00 60.56 82 LYS A N 1
ATOM 639 C CA . LYS A 1 82 ? 71.939 84.830 -157.256 1.00 60.56 82 LYS A CA 1
ATOM 640 C C . LYS A 1 82 ? 72.234 83.528 -158.016 1.00 60.56 82 LYS A C 1
ATOM 642 O O . LYS A 1 82 ? 71.488 83.177 -158.930 1.00 60.56 82 LYS A O 1
ATOM 647 N N . VAL A 1 83 ? 73.302 82.816 -157.653 1.00 62.12 83 VAL A N 1
ATOM 648 C CA . VAL A 1 83 ? 73.746 81.585 -158.326 1.00 62.12 83 VAL A CA 1
ATOM 649 C C . VAL A 1 83 ? 72.810 80.407 -158.007 1.00 62.12 83 VAL A C 1
ATOM 651 O O . VAL A 1 83 ? 72.464 79.630 -158.897 1.00 62.12 83 VAL A O 1
ATOM 654 N N . CYS A 1 84 ? 72.317 80.309 -156.767 1.00 63.09 84 CYS A N 1
ATOM 655 C CA . CYS A 1 84 ? 71.617 79.117 -156.273 1.00 63.09 84 CYS A CA 1
ATOM 656 C C . CYS A 1 84 ? 70.233 78.844 -156.892 1.00 63.09 84 CYS A C 1
ATOM 658 O O . CYS A 1 84 ? 69.852 77.681 -157.008 1.00 63.09 84 CYS A O 1
ATOM 660 N N . GLN A 1 85 ? 69.468 79.862 -157.309 1.00 59.91 85 GLN A N 1
ATOM 661 C CA . GLN A 1 85 ? 68.134 79.624 -157.893 1.00 59.91 85 GLN A CA 1
ATOM 662 C C . GLN A 1 85 ? 68.202 79.242 -159.379 1.00 59.91 85 GLN A C 1
ATOM 664 O O . GLN A 1 85 ? 67.423 78.404 -159.828 1.00 59.91 85 GLN A O 1
ATOM 669 N N . LYS A 1 86 ? 69.176 79.783 -160.129 1.00 68.31 86 LYS A N 1
ATOM 670 C CA . LYS A 1 86 ? 69.459 79.338 -161.506 1.00 68.31 86 LYS A CA 1
ATOM 671 C C . LYS A 1 86 ? 69.968 77.895 -161.545 1.00 68.31 86 LYS A C 1
ATOM 673 O O . LYS A 1 86 ? 69.636 77.173 -162.478 1.00 68.31 86 LYS A O 1
ATOM 678 N N . LEU A 1 87 ? 70.712 77.470 -160.521 1.00 65.88 87 LEU A N 1
ATOM 679 C CA . LEU A 1 87 ? 71.242 76.108 -160.416 1.00 65.88 87 LEU A CA 1
ATOM 680 C C . LEU A 1 87 ? 70.160 75.016 -160.447 1.00 65.88 87 LEU A C 1
ATOM 682 O O . LEU A 1 87 ? 70.398 73.993 -161.070 1.00 65.88 87 LEU A O 1
ATOM 686 N N . LYS A 1 88 ? 68.975 75.211 -159.845 1.00 70.94 88 LYS A N 1
ATOM 687 C CA . LYS A 1 88 ? 67.955 74.141 -159.774 1.00 70.94 88 LYS A CA 1
ATOM 688 C C . LYS A 1 88 ? 67.312 73.787 -161.119 1.00 70.94 88 LYS A C 1
ATOM 690 O O . LYS A 1 88 ? 67.218 72.611 -161.439 1.00 70.94 88 LYS A O 1
ATOM 695 N N . ILE A 1 89 ? 66.922 74.783 -161.919 1.00 74.50 89 ILE A N 1
ATOM 696 C CA . ILE A 1 89 ? 66.350 74.539 -163.261 1.00 74.50 89 ILE A CA 1
ATOM 697 C C . ILE A 1 89 ? 67.425 73.962 -164.194 1.00 74.50 89 ILE A C 1
ATOM 699 O O . ILE A 1 89 ? 67.164 73.043 -164.967 1.00 74.50 89 ILE A O 1
ATOM 703 N N . VAL A 1 90 ? 68.660 74.457 -164.065 1.00 73.94 90 VAL A N 1
ATOM 704 C CA . VAL A 1 90 ? 69.815 73.924 -164.795 1.00 73.94 90 VAL A CA 1
ATOM 705 C C . VAL A 1 90 ? 70.108 72.470 -164.406 1.00 73.94 90 VAL A C 1
ATOM 707 O O . VAL A 1 90 ? 70.499 71.708 -165.278 1.00 73.94 90 VAL A O 1
ATOM 710 N N . ASP A 1 91 ? 69.888 72.042 -163.159 1.00 77.38 91 ASP A N 1
ATOM 711 C CA . ASP A 1 91 ? 70.132 70.653 -162.737 1.00 77.38 91 ASP A CA 1
ATOM 712 C C . ASP A 1 91 ? 69.097 69.661 -163.312 1.00 77.38 91 ASP A C 1
ATOM 714 O O . ASP A 1 91 ? 69.454 68.561 -163.739 1.00 77.38 91 ASP A O 1
ATOM 718 N N . GLU A 1 92 ? 67.827 70.063 -163.429 1.00 75.50 92 GLU A N 1
ATOM 719 C CA . GLU A 1 92 ? 66.779 69.263 -164.087 1.00 75.50 92 GLU A CA 1
ATOM 720 C C . GLU A 1 92 ? 67.022 69.142 -165.608 1.00 75.50 92 GLU A C 1
ATOM 722 O O . GLU A 1 92 ? 66.959 68.038 -166.160 1.00 75.50 92 GLU A O 1
ATOM 727 N N . GLU A 1 93 ? 67.420 70.230 -166.285 1.00 78.62 93 GLU A N 1
ATOM 728 C CA . GLU A 1 93 ? 67.866 70.168 -167.688 1.00 78.62 93 GLU A CA 1
ATOM 729 C C . GLU A 1 93 ? 69.164 69.361 -167.865 1.00 78.62 93 GLU A C 1
ATOM 731 O O . GLU A 1 93 ? 69.299 68.616 -168.841 1.00 78.62 93 GLU A O 1
ATOM 736 N N . ILE A 1 94 ? 70.122 69.473 -166.936 1.00 78.62 94 ILE A N 1
ATOM 737 C CA . ILE A 1 94 ? 71.375 68.707 -166.957 1.00 78.62 94 ILE A CA 1
ATOM 738 C C . ILE A 1 94 ? 71.090 67.216 -166.847 1.00 78.62 94 ILE A C 1
ATOM 740 O O . ILE A 1 94 ? 71.686 66.450 -167.597 1.00 78.62 94 ILE A O 1
ATOM 744 N N . ASN A 1 95 ? 70.198 66.777 -165.958 1.00 78.50 95 ASN A N 1
ATOM 745 C CA . ASN A 1 95 ? 69.934 65.349 -165.784 1.00 78.50 95 ASN A CA 1
ATOM 746 C C . ASN A 1 95 ? 69.220 64.735 -167.002 1.00 78.50 95 ASN A C 1
ATOM 748 O O . ASN A 1 95 ? 69.551 63.611 -167.383 1.00 78.50 95 ASN A O 1
ATOM 752 N N . SER A 1 96 ? 68.360 65.497 -167.689 1.00 78.75 96 SER A N 1
ATOM 753 C CA . SER A 1 96 ? 67.824 65.117 -169.005 1.00 78.75 96 SER A CA 1
ATOM 754 C C . SER A 1 96 ? 68.936 65.017 -170.065 1.00 78.75 96 SER A C 1
ATOM 756 O O . SER A 1 96 ? 69.202 63.939 -170.601 1.00 78.75 96 SER A O 1
ATOM 758 N N . ARG A 1 97 ? 69.706 66.096 -170.284 1.00 78.44 97 ARG A N 1
ATOM 759 C CA . ARG A 1 97 ? 70.782 66.127 -171.298 1.00 78.44 97 ARG A CA 1
ATOM 760 C C . ARG A 1 97 ? 71.928 65.150 -171.015 1.00 78.44 97 ARG A C 1
ATOM 762 O O . ARG A 1 97 ? 72.598 64.710 -171.943 1.00 78.44 97 ARG A O 1
ATOM 769 N N . ARG A 1 98 ? 72.176 64.784 -169.754 1.00 80.25 98 ARG A N 1
ATOM 770 C CA . ARG A 1 98 ? 73.182 63.783 -169.352 1.00 80.25 98 ARG A CA 1
ATOM 771 C C . ARG A 1 98 ? 72.751 62.362 -169.745 1.00 80.25 98 ARG A C 1
ATOM 773 O O . ARG A 1 98 ? 73.618 61.536 -170.026 1.00 80.25 98 ARG A O 1
ATOM 780 N N . SER A 1 99 ? 71.444 62.099 -169.852 1.00 68.56 99 SER A N 1
ATOM 781 C CA . SER A 1 99 ? 70.907 60.882 -170.478 1.00 68.56 99 SER A CA 1
ATOM 782 C C . SER A 1 99 ? 71.222 60.848 -171.982 1.00 68.56 99 SER A C 1
ATOM 784 O O . SER A 1 99 ? 71.781 59.869 -172.481 1.00 68.56 99 SER A O 1
ATOM 786 N N . ASP A 1 100 ? 70.988 61.960 -172.689 1.00 75.94 100 ASP A N 1
ATOM 787 C CA . ASP A 1 100 ? 71.253 62.076 -174.132 1.00 75.94 100 ASP A CA 1
ATOM 788 C C . ASP A 1 100 ? 72.752 62.044 -174.478 1.00 75.94 100 ASP A C 1
ATOM 790 O O . ASP A 1 100 ? 73.155 61.419 -175.460 1.00 75.94 100 ASP A O 1
ATOM 794 N N . ILE A 1 101 ? 73.614 62.645 -173.651 1.00 70.12 101 ILE A N 1
ATOM 795 C CA . ILE A 1 101 ? 75.077 62.580 -173.817 1.00 70.12 101 ILE A CA 1
ATOM 796 C C . ILE A 1 101 ? 75.569 61.125 -173.753 1.00 70.12 101 ILE A C 1
ATOM 798 O O . ILE A 1 101 ? 76.388 60.726 -174.580 1.00 70.12 101 ILE A O 1
ATOM 802 N N . ASN A 1 102 ? 75.023 60.300 -172.853 1.00 71.12 102 ASN A N 1
ATOM 803 C CA . ASN A 1 102 ? 75.346 58.868 -172.777 1.00 71.12 102 ASN A CA 1
ATOM 804 C C . ASN A 1 102 ? 74.857 58.059 -174.000 1.00 71.12 102 ASN A C 1
ATOM 806 O O . ASN A 1 102 ? 75.368 56.964 -174.258 1.00 71.12 102 ASN A O 1
ATOM 810 N N . SER A 1 103 ? 73.890 58.587 -174.758 1.00 69.88 103 SER A N 1
ATOM 811 C CA . SER A 1 103 ? 73.406 58.025 -176.027 1.00 69.88 103 SER A CA 1
ATOM 812 C C . SER A 1 103 ? 74.268 58.458 -177.223 1.00 69.88 103 SER A C 1
ATOM 814 O O . SER A 1 103 ? 74.609 57.635 -178.074 1.00 69.88 103 SER A O 1
ATOM 816 N N . LEU A 1 104 ? 74.671 59.733 -177.274 1.00 67.38 104 LEU A N 1
ATOM 817 C CA . LEU A 1 104 ? 75.371 60.326 -178.420 1.00 67.38 104 LEU A CA 1
ATOM 818 C C . LEU A 1 104 ? 76.901 60.209 -178.366 1.00 67.38 104 LEU A C 1
ATOM 820 O O . LEU A 1 104 ? 77.522 60.123 -179.424 1.00 67.38 104 LEU A O 1
ATOM 824 N N . HIS A 1 105 ? 77.539 60.128 -177.192 1.00 68.44 105 HIS A N 1
ATOM 825 C CA . HIS A 1 105 ? 78.994 59.894 -177.148 1.00 68.44 105 HIS A CA 1
ATOM 826 C C . HIS A 1 105 ? 79.356 58.509 -177.717 1.00 68.44 105 HIS A C 1
ATOM 828 O O . HIS A 1 105 ? 80.321 58.385 -178.466 1.00 68.44 105 HIS A O 1
ATOM 834 N N . LYS A 1 106 ? 78.474 57.513 -177.521 1.00 61.59 106 LYS A N 1
ATOM 835 C CA . LYS A 1 106 ? 78.520 56.199 -178.197 1.00 61.59 106 LYS A CA 1
ATOM 836 C C . LYS A 1 106 ? 78.452 56.268 -179.734 1.00 61.59 106 LYS A C 1
ATOM 838 O O . LYS A 1 106 ? 78.647 55.242 -180.378 1.00 61.59 106 LYS A O 1
ATOM 843 N N . GLN A 1 107 ? 78.152 57.428 -180.327 1.00 61.62 107 GLN A N 1
ATOM 844 C CA . GLN A 1 107 ? 78.047 57.617 -181.779 1.00 61.62 107 GLN A CA 1
ATOM 845 C C . GLN A 1 107 ? 79.221 58.406 -182.384 1.00 61.62 107 GLN A C 1
ATOM 847 O O . GLN A 1 107 ? 79.475 58.263 -183.577 1.00 61.62 107 GLN A O 1
ATOM 852 N N . VAL A 1 108 ? 79.962 59.209 -181.607 1.00 56.22 108 VAL A N 1
ATOM 853 C CA . VAL A 1 108 ? 81.049 60.060 -182.147 1.00 56.22 108 VAL A CA 1
ATOM 854 C C . VAL A 1 108 ? 82.431 59.408 -182.043 1.00 56.22 108 VAL A C 1
ATOM 856 O O . VAL A 1 108 ? 83.263 59.649 -182.915 1.00 56.22 108 VAL A O 1
ATOM 859 N N . ASP A 1 109 ? 82.636 58.451 -181.129 1.00 55.50 109 ASP A N 1
ATOM 860 C CA . ASP A 1 109 ? 83.776 57.515 -181.207 1.00 55.50 109 ASP A CA 1
ATOM 861 C C . ASP A 1 109 ? 83.833 56.770 -182.563 1.00 55.50 109 ASP A C 1
ATOM 863 O O . ASP A 1 109 ? 84.898 56.332 -183.002 1.00 55.50 109 ASP A O 1
ATOM 867 N N . ALA A 1 110 ? 82.700 56.661 -183.272 1.00 46.59 110 ALA A N 1
ATOM 868 C CA . ALA A 1 110 ? 82.619 56.049 -184.597 1.00 46.59 110 ALA A CA 1
ATOM 869 C C . ALA A 1 110 ? 83.067 56.965 -185.755 1.00 46.59 110 ALA A C 1
ATOM 871 O O . ALA A 1 110 ? 83.334 56.454 -186.848 1.00 46.59 110 ALA A O 1
ATOM 872 N N . ILE A 1 111 ? 83.151 58.291 -185.554 1.00 54.12 111 ILE A N 1
ATOM 873 C CA . ILE A 1 111 ? 83.604 59.248 -186.578 1.00 54.12 111 ILE A CA 1
ATOM 874 C C . ILE A 1 111 ? 84.864 59.975 -186.080 1.00 54.12 111 ILE A C 1
ATOM 876 O O . ILE A 1 111 ? 84.845 61.125 -185.655 1.00 54.12 111 ILE A O 1
ATOM 880 N N . LYS A 1 112 ? 85.990 59.262 -186.009 1.00 40.03 112 LYS A N 1
ATOM 881 C CA . LYS A 1 112 ? 86.833 58.928 -187.176 1.00 40.03 112 LYS A CA 1
ATOM 882 C C . LYS A 1 112 ? 87.398 60.178 -187.848 1.00 40.03 112 LYS A C 1
ATOM 884 O O . LYS A 1 112 ? 86.704 60.902 -188.549 1.00 40.03 112 LYS A O 1
ATOM 889 N N . CYS A 1 113 ? 88.714 60.301 -187.718 1.00 38.19 113 CYS A N 1
ATOM 890 C CA . CYS A 1 113 ? 89.637 60.740 -188.764 1.00 38.19 113 CYS A CA 1
ATOM 891 C C . CYS A 1 113 ? 89.157 61.877 -189.689 1.00 38.19 113 CYS A C 1
ATOM 893 O O . CYS A 1 113 ? 88.582 61.634 -190.750 1.00 38.19 113 CYS A O 1
ATOM 895 N N . LYS A 1 114 ? 89.618 63.088 -189.389 1.00 51.44 114 LYS A N 1
ATOM 896 C CA . LYS A 1 114 ? 90.833 63.633 -190.028 1.00 51.44 114 LYS A CA 1
ATOM 897 C C . LYS A 1 114 ? 91.594 64.411 -188.951 1.00 51.44 114 LYS A C 1
ATOM 899 O O . LYS A 1 114 ? 91.242 65.529 -188.620 1.00 51.44 114 LYS A O 1
ATOM 904 N N . PHE A 1 115 ? 92.452 63.767 -188.160 1.00 30.94 115 PHE A N 1
ATOM 905 C CA . PHE A 1 115 ? 93.849 63.509 -188.530 1.00 30.94 115 PHE A CA 1
ATOM 906 C C . PHE A 1 115 ? 94.393 64.558 -189.502 1.00 30.94 115 PHE A C 1
ATOM 908 O O . PHE A 1 115 ? 94.153 64.427 -190.693 1.00 30.94 115 PHE A O 1
ATOM 915 N N . VAL A 1 116 ? 95.159 65.507 -188.949 1.00 37.34 116 VAL A N 1
ATOM 916 C CA . VAL A 1 116 ? 96.074 66.421 -189.651 1.00 37.34 116 VAL A CA 1
ATOM 917 C C . VAL A 1 116 ? 95.422 67.326 -190.692 1.00 37.34 116 VAL A C 1
ATOM 919 O O . VAL A 1 116 ? 94.971 66.863 -191.726 1.00 37.34 116 VAL A O 1
ATOM 922 N N . GLU A 1 117 ? 95.573 68.637 -190.506 1.00 47.75 117 GLU A N 1
ATOM 923 C CA . GLU A 1 117 ? 96.128 69.449 -191.589 1.00 47.75 117 GLU A CA 1
ATOM 924 C C . GLU A 1 117 ? 96.683 70.783 -191.099 1.00 47.75 117 GLU A C 1
ATOM 926 O O . GLU A 1 117 ? 96.253 71.331 -190.088 1.00 47.75 117 GLU A O 1
ATOM 931 N N . GLY A 1 118 ? 97.630 71.312 -191.872 1.00 40.62 118 GLY A N 1
ATOM 932 C CA . GLY A 1 118 ? 97.625 72.750 -192.123 1.00 40.62 118 GLY A CA 1
ATOM 933 C C . GLY A 1 118 ? 98.127 73.647 -191.003 1.00 40.62 118 GLY A C 1
ATOM 934 O O . GLY A 1 118 ? 97.664 74.774 -190.883 1.00 40.62 118 GLY A O 1
ATOM 935 N N . ASN A 1 119 ? 99.151 73.192 -190.286 1.00 42.22 119 ASN A N 1
ATOM 936 C CA . ASN A 1 119 ? 99.973 74.005 -189.399 1.00 42.22 119 ASN A CA 1
ATOM 937 C C . ASN A 1 119 ? 99.321 74.361 -188.033 1.00 42.22 119 ASN A C 1
ATOM 939 O O . ASN A 1 119 ? 98.116 74.314 -187.849 1.00 42.22 119 ASN A O 1
ATOM 943 N N . THR A 1 120 ? 100.055 74.674 -186.961 1.00 55.44 120 THR A N 1
ATOM 944 C CA . THR A 1 120 ? 101.474 75.070 -186.867 1.00 55.44 120 THR A CA 1
ATOM 945 C C . THR A 1 120 ? 102.472 74.055 -187.490 1.00 55.44 120 THR A C 1
ATOM 947 O O . THR A 1 120 ? 103.507 74.387 -188.053 1.00 55.44 120 THR A O 1
ATOM 950 N N . LEU A 1 121 ? 102.125 72.758 -187.364 1.00 54.44 121 LEU A N 1
ATOM 951 C CA . LEU A 1 121 ? 102.914 71.536 -187.636 1.00 54.44 121 LEU A CA 1
ATOM 952 C C . LEU A 1 121 ? 104.184 71.422 -186.784 1.00 54.44 121 LEU A C 1
ATOM 954 O O . LEU A 1 121 ? 104.384 70.392 -186.156 1.00 54.44 121 LEU A O 1
ATOM 958 N N . THR A 1 122 ? 104.980 72.480 -186.673 1.00 57.53 122 THR A N 1
ATOM 959 C CA . THR A 1 122 ? 106.242 72.547 -185.919 1.00 57.53 122 THR A CA 1
ATOM 960 C C . THR A 1 122 ? 106.065 72.424 -184.401 1.00 57.53 122 THR A C 1
ATOM 962 O O . THR A 1 122 ? 106.713 71.589 -183.776 1.00 57.53 122 THR A O 1
ATOM 965 N N . SER A 1 123 ? 105.157 73.195 -183.792 1.00 60.12 123 SER A N 1
ATOM 966 C CA . SER A 1 123 ? 104.908 73.126 -182.338 1.00 60.12 123 SER A CA 1
ATOM 967 C C . SER A 1 123 ? 104.285 71.787 -181.920 1.00 60.12 123 SER A C 1
ATOM 969 O O . SER A 1 123 ? 104.745 71.172 -180.960 1.00 60.12 123 SER A O 1
ATOM 971 N N . GLN A 1 124 ? 103.310 71.280 -182.686 1.00 62.66 124 GLN A N 1
ATOM 972 C CA . GLN A 1 124 ? 102.761 69.947 -182.433 1.00 62.66 124 GLN A CA 1
ATOM 973 C C . GLN A 1 124 ? 103.781 68.842 -182.717 1.00 62.66 124 GLN A C 1
ATOM 975 O O . GLN A 1 124 ? 103.732 67.836 -182.022 1.00 62.66 124 GLN A O 1
ATOM 980 N N . LEU A 1 125 ? 104.714 69.007 -183.666 1.00 61.78 125 LEU A N 1
ATOM 981 C CA . LEU A 1 125 ? 105.823 68.065 -183.847 1.00 61.78 125 LEU A CA 1
ATOM 982 C C . LEU A 1 125 ? 106.727 68.020 -182.621 1.00 61.78 125 LEU A C 1
ATOM 984 O O . LEU A 1 125 ? 107.002 66.923 -182.174 1.00 61.78 125 LEU A O 1
ATOM 988 N N . SER A 1 126 ? 107.115 69.149 -182.023 1.00 66.25 126 SER A N 1
ATOM 989 C CA . SER A 1 126 ? 108.014 69.135 -180.856 1.00 66.25 126 SER A CA 1
ATOM 990 C C . SER A 1 126 ? 107.401 68.429 -179.635 1.00 66.25 126 SER A C 1
ATOM 992 O O . SER A 1 126 ? 108.043 67.573 -179.021 1.00 66.25 126 SER A O 1
ATOM 994 N N . ASP A 1 127 ? 106.129 68.699 -179.322 1.00 69.25 127 ASP A N 1
ATOM 995 C CA . ASP A 1 127 ? 105.441 67.998 -178.229 1.00 69.25 127 ASP A CA 1
ATOM 996 C C . ASP A 1 127 ? 105.075 66.554 -178.603 1.00 69.25 127 ASP A C 1
ATOM 998 O O . ASP A 1 127 ? 105.136 65.664 -177.753 1.00 69.25 127 ASP A O 1
ATOM 1002 N N . ARG A 1 128 ? 104.779 66.262 -179.881 1.00 69.38 128 ARG A N 1
ATOM 1003 C CA . ARG A 1 128 ? 104.663 64.878 -180.373 1.00 69.38 128 ARG A CA 1
ATOM 1004 C C . ARG A 1 128 ? 106.001 64.156 -180.341 1.00 69.38 128 ARG A C 1
ATOM 1006 O O . ARG A 1 128 ? 105.979 62.967 -180.093 1.00 69.38 128 ARG A O 1
ATOM 1013 N N . GLU A 1 129 ? 107.137 64.807 -180.551 1.00 72.69 129 GLU A N 1
ATOM 1014 C CA . GLU A 1 129 ? 108.475 64.209 -180.518 1.00 72.69 129 GLU A CA 1
ATOM 1015 C C . GLU A 1 129 ? 108.889 63.901 -179.087 1.00 72.69 129 GLU A C 1
ATOM 1017 O O . GLU A 1 129 ? 109.318 62.780 -178.826 1.00 72.69 129 GLU A O 1
ATOM 1022 N N . LYS A 1 130 ? 108.651 64.816 -178.137 1.00 76.06 130 LYS A N 1
ATOM 1023 C CA . LYS A 1 130 ? 108.770 64.516 -176.701 1.00 76.06 130 LYS A CA 1
ATOM 1024 C C . LYS A 1 130 ? 107.844 63.372 -176.299 1.00 76.06 130 LYS A C 1
ATOM 1026 O O . LYS A 1 130 ? 108.312 62.397 -175.719 1.00 76.06 130 LYS A O 1
ATOM 1031 N N . LYS A 1 131 ? 106.563 63.417 -176.685 1.00 79.19 131 LYS A N 1
ATOM 1032 C CA . LYS A 1 131 ? 105.610 62.343 -176.371 1.00 79.19 131 LYS A CA 1
ATOM 1033 C C . LYS A 1 131 ? 105.925 61.035 -177.104 1.00 79.19 131 LYS A C 1
ATOM 1035 O O . LYS A 1 131 ? 105.658 59.978 -176.557 1.00 79.19 131 LYS A O 1
ATOM 1040 N N . ILE A 1 132 ? 106.526 61.061 -178.294 1.00 76.94 132 ILE A N 1
ATOM 1041 C CA . ILE A 1 132 ? 107.021 59.878 -179.016 1.00 76.94 132 ILE A CA 1
ATOM 1042 C C . ILE A 1 132 ? 108.302 59.358 -178.368 1.00 76.94 132 ILE A C 1
ATOM 1044 O O . ILE A 1 132 ? 108.499 58.151 -178.364 1.00 76.94 132 ILE A O 1
ATOM 1048 N N . HIS A 1 133 ? 109.160 60.207 -177.802 1.00 82.12 133 HIS A N 1
ATOM 1049 C CA . HIS A 1 133 ? 110.337 59.766 -177.060 1.00 82.12 133 HIS A CA 1
ATOM 1050 C C . HIS A 1 133 ? 109.931 59.116 -175.731 1.00 82.12 133 HIS A C 1
ATOM 1052 O O . HIS A 1 133 ? 110.381 58.011 -175.448 1.00 82.12 133 HIS A O 1
ATOM 1058 N N . GLU A 1 134 ? 108.998 59.720 -174.987 1.00 80.88 134 GLU A N 1
ATOM 1059 C CA . GLU A 1 134 ? 108.358 59.109 -173.813 1.00 80.88 134 GLU A CA 1
ATOM 1060 C C . GLU A 1 134 ? 107.636 57.806 -174.178 1.00 80.88 134 GLU A C 1
ATOM 1062 O O . GLU A 1 134 ? 107.903 56.773 -173.580 1.00 80.88 134 GLU A O 1
ATOM 1067 N N . LEU A 1 135 ? 106.791 57.798 -175.215 1.00 78.25 135 LEU A N 1
ATOM 1068 C CA . LEU A 1 135 ? 106.092 56.585 -175.649 1.00 78.25 135 LEU A CA 1
ATOM 1069 C C . LEU A 1 135 ? 107.041 55.529 -176.230 1.00 78.25 135 LEU A C 1
ATOM 1071 O O . LEU A 1 135 ? 106.711 54.355 -176.162 1.00 78.25 135 LEU A O 1
ATOM 1075 N N . ARG A 1 136 ? 108.210 55.884 -176.782 1.00 82.25 136 ARG A N 1
ATOM 1076 C CA . ARG A 1 136 ? 109.246 54.916 -177.194 1.00 82.25 136 ARG A CA 1
ATOM 1077 C C . ARG A 1 136 ? 109.995 54.360 -175.991 1.00 82.25 136 ARG A C 1
ATOM 1079 O O . ARG A 1 136 ? 110.182 53.152 -175.935 1.00 82.25 136 ARG A O 1
ATOM 1086 N N . HIS A 1 137 ? 110.360 55.205 -175.030 1.00 84.88 137 HIS A N 1
ATOM 1087 C CA . HIS A 1 137 ? 110.914 54.787 -173.744 1.00 84.88 137 HIS A CA 1
ATOM 1088 C C . HIS A 1 137 ? 109.957 53.820 -173.033 1.00 84.88 137 HIS A C 1
ATOM 1090 O O . HIS A 1 137 ? 110.361 52.731 -172.628 1.00 84.88 137 HIS A O 1
ATOM 1096 N N . ASP A 1 138 ? 108.672 54.165 -172.973 1.00 84.94 138 ASP A N 1
ATOM 1097 C CA . ASP A 1 138 ? 107.638 53.339 -172.362 1.00 84.94 138 ASP A CA 1
ATOM 1098 C C . ASP A 1 138 ? 107.339 52.086 -173.190 1.00 84.94 138 ASP A C 1
ATOM 1100 O O . ASP A 1 138 ? 107.100 51.038 -172.608 1.00 84.94 138 ASP A O 1
ATOM 1104 N N . LEU A 1 139 ? 107.412 52.126 -174.524 1.00 83.88 139 LEU A N 1
ATOM 1105 C CA . LEU A 1 139 ? 107.223 50.947 -175.380 1.00 83.88 139 LEU A CA 1
ATOM 1106 C C . LEU A 1 139 ? 108.430 49.997 -175.320 1.00 83.88 139 LEU A C 1
ATOM 1108 O O . LEU A 1 139 ? 108.235 48.786 -175.325 1.00 83.88 139 LEU A O 1
ATOM 1112 N N . ASP A 1 140 ? 109.661 50.493 -175.188 1.00 84.50 140 ASP A N 1
ATOM 1113 C CA . ASP A 1 140 ? 110.843 49.652 -174.957 1.00 84.50 140 ASP A CA 1
ATOM 1114 C C . ASP A 1 140 ? 110.898 49.120 -173.516 1.00 84.50 140 ASP A C 1
ATOM 1116 O O . ASP A 1 140 ? 111.304 47.973 -173.302 1.00 84.50 140 ASP A O 1
ATOM 1120 N N . LYS A 1 141 ? 110.394 49.882 -172.536 1.00 86.69 141 LYS A N 1
ATOM 1121 C CA . LYS A 1 141 ? 110.110 49.387 -171.183 1.00 86.69 141 LYS A CA 1
ATOM 1122 C C . LYS A 1 141 ? 109.042 48.291 -171.222 1.00 86.69 141 LYS A C 1
ATOM 1124 O O . LYS A 1 141 ? 109.325 47.178 -170.801 1.00 86.69 141 LYS A O 1
ATOM 1129 N N . PHE A 1 142 ? 107.882 48.531 -171.836 1.00 84.06 142 PHE A N 1
ATOM 1130 C CA . PHE A 1 142 ? 106.825 47.531 -172.009 1.00 84.06 142 PHE A CA 1
ATOM 1131 C C . PHE A 1 142 ? 107.262 46.338 -172.867 1.00 84.06 142 PHE A C 1
ATOM 1133 O O . PHE A 1 142 ? 106.754 45.249 -172.646 1.00 84.06 142 PHE A O 1
ATOM 1140 N N . LYS A 1 143 ? 108.216 46.469 -173.798 1.00 84.56 143 LYS A N 1
ATOM 1141 C CA . LYS A 1 143 ? 108.824 45.322 -174.501 1.00 84.56 143 LYS A CA 1
ATOM 1142 C C . LYS A 1 143 ? 109.750 44.515 -173.603 1.00 84.56 143 LYS A C 1
ATOM 1144 O O . LYS A 1 143 ? 109.737 43.292 -173.702 1.00 84.56 143 LYS A O 1
ATOM 1149 N N . LYS A 1 144 ? 110.546 45.158 -172.740 1.00 84.81 144 LYS A N 1
ATOM 1150 C CA . LYS A 1 144 ? 111.321 44.450 -171.709 1.00 84.81 144 LYS A CA 1
ATOM 1151 C C . LYS A 1 144 ? 110.386 43.761 -170.723 1.00 84.81 144 LYS A C 1
ATOM 1153 O O . LYS A 1 144 ? 110.553 42.571 -170.490 1.00 84.81 144 LYS A O 1
ATOM 1158 N N . ASP A 1 145 ? 109.369 44.458 -170.231 1.00 84.25 145 ASP A N 1
ATOM 1159 C CA . ASP A 1 145 ? 108.385 43.928 -169.287 1.00 84.25 145 ASP A CA 1
ATOM 1160 C C . ASP A 1 145 ? 107.536 42.818 -169.928 1.00 84.25 145 ASP A C 1
ATOM 1162 O O . ASP A 1 145 ? 107.325 41.786 -169.304 1.00 84.25 145 ASP A O 1
ATOM 1166 N N . TYR A 1 146 ? 107.145 42.943 -171.202 1.00 84.75 146 TYR A N 1
ATOM 1167 C CA . TYR A 1 146 ? 106.495 41.876 -171.973 1.00 84.75 146 TYR A CA 1
ATOM 1168 C C . TYR A 1 146 ? 107.445 40.708 -172.250 1.00 84.75 146 TYR A C 1
ATOM 1170 O O . TYR A 1 146 ? 107.025 39.563 -172.168 1.00 84.75 146 TYR A O 1
ATOM 1178 N N . GLY A 1 147 ? 108.728 40.952 -172.526 1.00 85.12 147 GLY A N 1
ATOM 1179 C CA . GLY A 1 147 ? 109.736 39.899 -172.679 1.00 85.12 147 GLY A CA 1
ATOM 1180 C C . GLY A 1 147 ? 109.989 39.138 -171.375 1.00 85.12 147 GLY A C 1
ATOM 1181 O O . GLY A 1 147 ? 110.066 37.910 -171.382 1.00 85.12 147 GLY A O 1
ATOM 1182 N N . MET A 1 148 ? 110.038 39.846 -170.243 1.00 82.00 148 MET A N 1
ATOM 1183 C CA . MET A 1 148 ? 110.139 39.266 -168.902 1.00 82.00 148 MET A CA 1
ATOM 1184 C C . MET A 1 148 ? 108.855 38.523 -168.519 1.00 82.00 148 MET A C 1
ATOM 1186 O O . MET A 1 148 ? 108.935 37.387 -168.064 1.00 82.00 148 MET A O 1
ATOM 1190 N N . ALA A 1 149 ? 107.676 39.091 -168.783 1.00 79.69 149 ALA A N 1
ATOM 1191 C CA . ALA A 1 149 ? 106.387 38.447 -168.544 1.00 79.69 149 ALA A CA 1
ATOM 1192 C C . ALA A 1 149 ? 106.169 37.230 -169.456 1.00 79.69 149 ALA A C 1
ATOM 1194 O O . ALA A 1 149 ? 105.703 36.199 -168.990 1.00 79.69 149 ALA A O 1
ATOM 1195 N N . GLN A 1 150 ? 106.558 37.285 -170.732 1.00 82.31 150 GLN A N 1
ATOM 1196 C CA . GLN A 1 150 ? 106.497 36.150 -171.655 1.00 82.31 150 GLN A CA 1
ATOM 1197 C C . GLN A 1 150 ? 107.533 35.077 -171.286 1.00 82.31 150 GLN A C 1
ATOM 1199 O O . GLN A 1 150 ? 107.254 33.886 -171.422 1.00 82.31 150 GLN A O 1
ATOM 1204 N N . GLY A 1 151 ? 108.705 35.473 -170.780 1.00 83.12 151 GLY A N 1
ATOM 1205 C CA . GLY A 1 151 ? 109.688 34.571 -170.179 1.00 83.12 151 GLY A CA 1
ATOM 1206 C C . GLY A 1 151 ? 109.140 33.872 -168.933 1.00 83.12 151 GLY A C 1
ATOM 1207 O O . GLY A 1 151 ? 109.237 32.650 -168.830 1.00 83.12 151 GLY A O 1
ATOM 1208 N N . LEU A 1 152 ? 108.485 34.623 -168.043 1.00 85.31 152 LEU A N 1
ATOM 1209 C CA . LEU A 1 152 ? 107.815 34.112 -166.850 1.00 85.31 152 LEU A CA 1
ATOM 1210 C C . LEU A 1 152 ? 106.652 33.184 -167.217 1.00 85.31 152 LEU A C 1
ATOM 1212 O O . LEU A 1 152 ? 106.593 32.080 -166.697 1.00 85.31 152 LEU A O 1
ATOM 1216 N N . VAL A 1 153 ? 105.794 33.549 -168.174 1.00 84.31 153 VAL A N 1
ATOM 1217 C CA . VAL A 1 153 ? 104.706 32.693 -168.680 1.00 84.31 153 VAL A CA 1
ATOM 1218 C C . VAL A 1 153 ? 105.259 31.412 -169.311 1.00 84.31 153 VAL A C 1
ATOM 1220 O O . VAL A 1 153 ? 104.752 30.338 -169.016 1.00 84.31 153 VAL A O 1
ATOM 1223 N N . LYS A 1 154 ? 106.344 31.465 -170.097 1.00 82.69 154 LYS A N 1
ATOM 1224 C CA . LYS A 1 154 ? 107.016 30.258 -170.631 1.00 82.69 154 LYS A CA 1
ATOM 1225 C C . LYS A 1 154 ? 107.772 29.447 -169.567 1.00 82.69 154 LYS A C 1
ATOM 1227 O O . LYS A 1 154 ? 108.114 28.287 -169.811 1.00 82.69 154 LYS A O 1
ATOM 1232 N N . SER A 1 155 ? 108.086 30.040 -168.417 1.00 84.12 155 SER A N 1
ATOM 1233 C CA . SER A 1 155 ? 108.623 29.330 -167.252 1.00 84.12 155 SER A CA 1
ATOM 1234 C C . SER A 1 155 ? 107.494 28.629 -166.502 1.00 84.12 155 SER A C 1
ATOM 1236 O O . SER A 1 155 ? 107.529 27.412 -166.360 1.00 84.12 155 SER A O 1
ATOM 1238 N N . LEU A 1 156 ? 106.446 29.373 -166.142 1.00 83.12 156 LEU A N 1
ATOM 1239 C CA . LEU A 1 156 ? 105.254 28.882 -165.458 1.00 83.12 156 LEU A CA 1
ATOM 1240 C C . LEU A 1 156 ? 104.491 27.844 -166.285 1.00 83.12 156 LEU A C 1
ATOM 1242 O O . LEU A 1 156 ? 104.010 26.888 -165.708 1.00 83.12 156 LEU A O 1
ATOM 1246 N N . GLN A 1 157 ? 104.440 27.939 -167.618 1.00 81.50 157 GLN A N 1
ATOM 1247 C CA . GLN A 1 157 ? 103.861 26.879 -168.458 1.00 81.50 157 GLN A CA 1
ATOM 1248 C C . GLN A 1 157 ? 104.679 25.582 -168.415 1.00 81.50 157 GLN A C 1
ATOM 1250 O O . GLN A 1 157 ? 104.097 24.501 -168.397 1.00 81.50 157 GLN A O 1
ATOM 1255 N N . ARG A 1 158 ? 106.017 25.658 -168.368 1.00 84.00 158 ARG A N 1
ATOM 1256 C CA . ARG A 1 158 ? 106.867 24.462 -168.207 1.00 84.00 158 ARG A CA 1
ATOM 1257 C C . ARG A 1 158 ? 106.767 23.885 -166.800 1.00 84.00 158 ARG A C 1
ATOM 1259 O O . ARG A 1 158 ? 106.747 22.668 -166.644 1.00 84.00 158 ARG A O 1
ATOM 1266 N N . GLU A 1 159 ? 106.681 24.742 -165.788 1.00 85.44 159 GLU A N 1
ATOM 1267 C CA . GLU A 1 159 ? 106.458 24.317 -164.410 1.00 85.44 159 GLU A CA 1
ATOM 1268 C C . GLU A 1 159 ? 105.067 23.692 -164.242 1.00 85.44 159 GLU A C 1
ATOM 1270 O O . GLU A 1 159 ? 104.972 22.593 -163.712 1.00 85.44 159 GLU A O 1
ATOM 1275 N N . GLN A 1 160 ? 104.018 24.309 -164.789 1.00 85.62 160 GLN A N 1
ATOM 1276 C CA . GLN A 1 160 ? 102.656 23.779 -164.821 1.00 85.62 160 GLN A CA 1
ATOM 1277 C C . GLN A 1 160 ? 102.613 22.414 -165.516 1.00 85.62 160 GLN A C 1
ATOM 1279 O O . GLN A 1 160 ? 102.086 21.476 -164.936 1.00 85.62 160 GLN A O 1
ATOM 1284 N N . GLN A 1 161 ? 103.225 22.252 -166.693 1.00 86.31 161 GLN A N 1
ATOM 1285 C CA . GLN A 1 161 ? 103.290 20.950 -167.375 1.00 86.31 161 GLN A CA 1
ATOM 1286 C C . GLN A 1 161 ? 104.060 19.893 -166.560 1.00 86.31 161 GLN A C 1
ATOM 1288 O O . GLN A 1 161 ? 103.684 18.722 -166.545 1.00 86.31 161 GLN A O 1
ATOM 1293 N N . SER A 1 162 ? 105.113 20.291 -165.837 1.00 84.75 162 SER A N 1
ATOM 1294 C CA . SER A 1 162 ? 105.847 19.411 -164.914 1.00 84.75 162 SER A CA 1
ATOM 1295 C C . SER A 1 162 ? 105.003 19.017 -163.688 1.00 84.75 162 SER A C 1
ATOM 1297 O O . SER A 1 162 ? 104.991 17.852 -163.272 1.00 84.75 162 SER A O 1
ATOM 1299 N N . GLN A 1 163 ? 104.242 19.967 -163.138 1.00 84.44 163 GLN A N 1
ATOM 1300 C CA . GLN A 1 163 ? 103.302 19.743 -162.042 1.00 84.44 163 GLN A CA 1
ATOM 1301 C C . GLN A 1 163 ? 102.132 18.854 -162.497 1.00 84.44 163 GLN A C 1
ATOM 1303 O O . GLN A 1 163 ? 101.838 17.867 -161.836 1.00 84.44 163 GLN A O 1
ATOM 1308 N N . GLU A 1 164 ? 101.538 19.083 -163.669 1.00 85.06 164 GLU A N 1
ATOM 1309 C CA . GLU A 1 164 ? 100.503 18.227 -164.276 1.00 85.06 164 GLU A CA 1
ATOM 1310 C C . GLU A 1 164 ? 101.010 16.790 -164.511 1.00 85.06 164 GLU A C 1
ATOM 1312 O O . GLU A 1 164 ? 100.317 15.819 -164.187 1.00 85.06 164 GLU A O 1
ATOM 1317 N N . ALA A 1 165 ? 102.252 16.624 -164.979 1.00 82.81 165 ALA A N 1
ATOM 1318 C CA . ALA A 1 165 ? 102.895 15.318 -165.158 1.00 82.81 165 ALA A CA 1
ATOM 1319 C C . ALA A 1 165 ? 103.225 14.589 -163.836 1.00 82.81 165 ALA A C 1
ATOM 1321 O O . ALA A 1 165 ? 103.376 13.363 -163.821 1.00 82.81 165 ALA A O 1
ATOM 1322 N N . THR A 1 166 ? 103.344 15.307 -162.715 1.00 83.56 166 THR A N 1
ATOM 1323 C CA . THR A 1 166 ? 103.481 14.697 -161.379 1.00 83.56 166 THR A CA 1
ATOM 1324 C C . THR A 1 166 ? 102.127 14.455 -160.710 1.00 83.56 166 THR A C 1
ATOM 1326 O O . THR A 1 166 ? 101.961 13.430 -160.049 1.00 83.56 166 THR A O 1
ATOM 1329 N N . LEU A 1 167 ? 101.136 15.318 -160.938 1.00 84.50 167 LEU A N 1
ATOM 1330 C CA . LEU A 1 167 ? 99.772 15.194 -160.417 1.00 84.50 167 LEU A CA 1
ATOM 1331 C C . LEU A 1 167 ? 99.043 13.994 -161.046 1.00 84.50 167 LEU A C 1
ATOM 1333 O O . LEU A 1 167 ? 98.420 13.211 -160.333 1.00 84.50 167 LEU A O 1
ATOM 1337 N N . THR A 1 168 ? 99.208 13.773 -162.355 1.00 82.94 168 THR A N 1
ATOM 1338 C CA . THR A 1 168 ? 98.727 12.562 -163.053 1.00 82.94 168 THR A CA 1
ATOM 1339 C C . THR A 1 168 ? 99.319 11.284 -162.451 1.00 82.94 168 THR A C 1
ATOM 1341 O O . THR A 1 168 ? 98.566 10.441 -161.968 1.00 82.94 168 THR A O 1
ATOM 1344 N N . LYS A 1 169 ? 100.652 11.188 -162.327 1.00 84.25 169 LYS A N 1
ATOM 1345 C CA . LYS A 1 169 ? 101.319 10.051 -161.655 1.00 84.25 169 LYS A CA 1
ATOM 1346 C C . LYS A 1 169 ? 100.834 9.822 -160.219 1.00 84.25 169 LYS A C 1
ATOM 1348 O O . LYS A 1 169 ? 100.692 8.677 -159.795 1.00 84.25 169 LYS A O 1
ATOM 1353 N N . LYS A 1 170 ? 100.579 10.891 -159.454 1.00 82.62 170 LYS A N 1
ATOM 1354 C CA . LYS A 1 170 ? 100.062 10.779 -158.079 1.00 82.62 170 LYS A CA 1
ATOM 1355 C C . LYS A 1 170 ? 98.606 10.314 -158.040 1.00 82.62 170 LYS A C 1
ATOM 1357 O O . LYS A 1 170 ? 98.260 9.533 -157.156 1.00 82.62 170 LYS A O 1
ATOM 1362 N N . ASN A 1 171 ? 97.776 10.706 -159.006 1.00 83.38 171 ASN A N 1
ATOM 1363 C CA . ASN A 1 171 ? 96.419 10.174 -159.146 1.00 83.38 171 ASN A CA 1
ATOM 1364 C C . ASN A 1 171 ? 96.419 8.673 -159.486 1.00 83.38 171 ASN A C 1
ATOM 1366 O O . ASN A 1 171 ? 95.641 7.927 -158.888 1.00 83.38 171 ASN A O 1
ATOM 1370 N N . ASP A 1 172 ? 97.331 8.211 -160.346 1.00 83.12 172 ASP A N 1
ATOM 1371 C CA . ASP A 1 172 ? 97.485 6.783 -160.663 1.00 83.12 172 ASP A CA 1
ATOM 1372 C C . ASP A 1 172 ? 97.945 5.967 -159.437 1.00 83.12 172 ASP A C 1
ATOM 1374 O O . ASP A 1 172 ? 97.388 4.903 -159.138 1.00 83.12 172 ASP A O 1
ATOM 1378 N N . GLU A 1 173 ? 98.898 6.488 -158.649 1.00 86.06 173 GLU A N 1
ATOM 1379 C CA . GLU A 1 173 ? 99.276 5.887 -157.361 1.00 86.06 173 GLU A CA 1
ATOM 1380 C C . GLU A 1 173 ? 98.078 5.804 -156.400 1.00 86.06 173 GLU A C 1
ATOM 1382 O O . GLU A 1 173 ? 97.821 4.734 -155.839 1.00 86.06 173 GLU A O 1
ATOM 1387 N N . ILE A 1 174 ? 97.300 6.885 -156.248 1.00 82.50 174 ILE A N 1
ATOM 1388 C CA . ILE A 1 174 ? 96.101 6.926 -155.392 1.00 82.50 174 ILE A CA 1
ATOM 1389 C C . ILE A 1 174 ? 95.060 5.889 -155.839 1.00 82.50 174 ILE A C 1
ATOM 1391 O O . ILE A 1 174 ? 94.496 5.189 -154.992 1.00 82.50 174 ILE A O 1
ATOM 1395 N N . ALA A 1 175 ? 94.818 5.747 -157.145 1.00 82.12 175 ALA A N 1
ATOM 1396 C CA . ALA A 1 175 ? 93.910 4.736 -157.684 1.00 82.12 175 ALA A CA 1
ATOM 1397 C C . ALA A 1 175 ? 94.391 3.310 -157.349 1.00 82.12 175 ALA A C 1
ATOM 1399 O O . ALA A 1 175 ? 93.614 2.491 -156.844 1.00 82.12 175 ALA A O 1
ATOM 1400 N N . SER A 1 176 ? 95.687 3.033 -157.532 1.00 80.06 176 SER A N 1
ATOM 1401 C CA . SER A 1 176 ? 96.283 1.723 -157.232 1.00 80.06 176 SER A CA 1
ATOM 1402 C C . SER A 1 176 ? 96.245 1.363 -155.736 1.00 80.06 176 SER A C 1
ATOM 1404 O O . SER A 1 176 ? 96.051 0.197 -155.376 1.00 80.06 176 SER A O 1
ATOM 1406 N N . LEU A 1 177 ? 96.385 2.357 -154.848 1.00 81.31 177 LEU A N 1
ATOM 1407 C CA . LEU A 1 177 ? 96.328 2.168 -153.398 1.00 81.31 177 LEU A CA 1
ATOM 1408 C C . LEU A 1 177 ? 94.894 1.932 -152.911 1.00 81.31 177 LEU A C 1
ATOM 1410 O O . LEU A 1 177 ? 94.676 1.009 -152.124 1.00 81.31 177 LEU A O 1
ATOM 1414 N N . LYS A 1 178 ? 93.905 2.676 -153.429 1.00 79.88 178 LYS A N 1
ATOM 1415 C CA . LYS A 1 178 ? 92.481 2.458 -153.107 1.00 79.88 178 LYS A CA 1
ATOM 1416 C C . LYS A 1 178 ? 92.026 1.032 -153.438 1.00 79.88 178 LYS A C 1
ATOM 1418 O O . LYS A 1 178 ? 91.368 0.402 -152.613 1.00 79.88 178 LYS A O 1
ATOM 1423 N N . ALA A 1 179 ? 92.450 0.483 -154.579 1.00 81.12 179 ALA A N 1
ATOM 1424 C CA . ALA A 1 179 ? 92.157 -0.903 -154.960 1.00 81.12 179 ALA A CA 1
ATOM 1425 C C . ALA A 1 179 ? 92.818 -1.960 -154.044 1.00 81.12 179 ALA A C 1
ATOM 1427 O O . ALA A 1 179 ? 92.343 -3.092 -153.947 1.00 81.12 179 ALA A O 1
ATOM 1428 N N . ARG A 1 180 ? 93.920 -1.615 -153.364 1.00 83.56 180 ARG A N 1
ATOM 1429 C CA . ARG A 1 180 ? 94.630 -2.522 -152.447 1.00 83.56 180 ARG A CA 1
ATOM 1430 C C . ARG A 1 180 ? 94.010 -2.556 -151.049 1.00 83.56 180 ARG A C 1
ATOM 1432 O O . ARG A 1 180 ? 94.025 -3.615 -150.425 1.00 83.56 180 ARG A O 1
ATOM 1439 N N . VAL A 1 181 ? 93.473 -1.427 -150.579 1.00 80.06 181 VAL A N 1
ATOM 1440 C CA . VAL A 1 181 ? 92.792 -1.310 -149.276 1.00 80.06 181 VAL A CA 1
ATOM 1441 C C . VAL A 1 181 ? 91.531 -2.175 -149.252 1.00 80.06 181 VAL A C 1
ATOM 1443 O O . VAL A 1 181 ? 91.456 -3.107 -148.454 1.00 80.06 181 VAL A O 1
ATOM 1446 N N . THR A 1 182 ? 90.626 -1.987 -150.219 1.00 81.12 182 THR A N 1
ATOM 1447 C CA . THR A 1 182 ? 89.351 -2.728 -150.291 1.00 81.12 182 THR A CA 1
ATOM 1448 C C . THR A 1 182 ? 89.536 -4.249 -150.311 1.00 81.12 182 THR A C 1
ATOM 1450 O O . THR A 1 182 ? 88.755 -4.983 -149.706 1.00 81.12 182 THR A O 1
ATOM 1453 N N . LYS A 1 183 ? 90.605 -4.751 -150.948 1.00 80.19 183 LYS A N 1
ATOM 1454 C CA . LYS A 1 183 ? 90.931 -6.186 -150.965 1.00 80.19 183 LYS A CA 1
ATOM 1455 C C . LYS A 1 183 ? 91.395 -6.723 -149.602 1.00 80.19 183 LYS A C 1
ATOM 1457 O O . LYS A 1 183 ? 91.178 -7.903 -149.325 1.00 80.19 183 LYS A O 1
ATOM 1462 N N . LYS A 1 184 ? 92.025 -5.900 -148.754 1.00 80.88 184 LYS A N 1
ATOM 1463 C CA . LYS A 1 184 ? 92.444 -6.301 -147.398 1.00 80.88 184 LYS A CA 1
ATOM 1464 C C . LYS A 1 184 ? 91.294 -6.273 -146.390 1.00 80.88 184 LYS A C 1
ATOM 1466 O O . LYS A 1 184 ? 91.232 -7.169 -145.549 1.00 80.88 184 LYS A O 1
ATOM 1471 N N . ASP A 1 185 ? 90.362 -5.331 -146.509 1.00 79.50 185 ASP A N 1
ATOM 1472 C CA . ASP A 1 185 ? 89.223 -5.216 -145.582 1.00 79.50 185 ASP A CA 1
ATOM 1473 C C . ASP A 1 185 ? 88.326 -6.469 -145.599 1.00 79.50 185 ASP A C 1
ATOM 1475 O O . ASP A 1 185 ? 87.946 -6.993 -144.548 1.00 79.50 185 ASP A O 1
ATOM 1479 N N . VAL A 1 186 ? 88.079 -7.036 -146.788 1.00 79.19 186 VAL A N 1
ATOM 1480 C CA . VAL A 1 186 ? 87.319 -8.292 -146.958 1.00 79.19 186 VAL A CA 1
ATOM 1481 C C . VAL A 1 186 ? 88.007 -9.483 -146.266 1.00 79.19 186 VAL A C 1
ATOM 1483 O O . VAL A 1 186 ? 87.343 -10.343 -145.677 1.00 79.19 186 VAL A O 1
ATOM 1486 N N . GLN A 1 187 ? 89.345 -9.531 -146.280 1.00 77.88 187 GLN A N 1
ATOM 1487 C CA . GLN A 1 187 ? 90.108 -10.589 -145.607 1.00 77.88 187 GLN A CA 1
ATOM 1488 C C . GLN A 1 187 ? 90.048 -10.458 -144.078 1.00 77.88 187 GLN A C 1
ATOM 1490 O O . GLN A 1 187 ? 89.880 -11.466 -143.390 1.00 77.88 187 GLN A O 1
ATOM 1495 N N . LEU A 1 188 ? 90.122 -9.234 -143.543 1.00 77.06 188 LEU A N 1
ATOM 1496 C CA . LEU A 1 188 ? 90.026 -8.980 -142.100 1.00 77.06 188 LEU A CA 1
ATOM 1497 C C . LEU A 1 188 ? 88.632 -9.305 -141.543 1.00 77.06 188 LEU A C 1
ATOM 1499 O O . LEU A 1 188 ? 88.529 -9.976 -140.516 1.00 77.06 188 LEU A O 1
ATOM 1503 N N . SER A 1 189 ? 87.567 -8.920 -142.255 1.00 78.31 189 SER A N 1
ATOM 1504 C CA . SER A 1 189 ? 86.176 -9.206 -141.864 1.00 78.31 189 SER A CA 1
ATOM 1505 C C . SER A 1 189 ? 85.926 -10.706 -141.616 1.00 78.31 189 SER A C 1
ATOM 1507 O O . SER A 1 189 ? 85.317 -11.094 -140.616 1.00 78.31 189 SER A O 1
ATOM 1509 N N . THR A 1 190 ? 86.492 -11.566 -142.470 1.00 76.31 190 THR A N 1
ATOM 1510 C CA . THR A 1 190 ? 86.322 -13.028 -142.395 1.00 76.31 190 THR A CA 1
ATOM 1511 C C . THR A 1 190 ? 87.041 -13.659 -141.192 1.00 76.31 190 THR A C 1
ATOM 1513 O O . THR A 1 190 ? 86.591 -14.678 -140.663 1.00 76.31 190 THR A O 1
ATOM 1516 N N . ILE A 1 191 ? 88.156 -13.074 -140.738 1.00 70.69 191 ILE A N 1
ATOM 1517 C CA . ILE A 1 191 ? 88.946 -13.591 -139.608 1.00 70.69 191 ILE A CA 1
ATOM 1518 C C . ILE A 1 191 ? 88.326 -13.163 -138.270 1.00 70.69 191 ILE A C 1
ATOM 1520 O O . ILE A 1 191 ? 88.181 -13.999 -137.374 1.00 70.69 191 ILE A O 1
ATOM 1524 N N . SER A 1 192 ? 87.875 -11.909 -138.149 1.00 68.38 192 SER A N 1
ATOM 1525 C CA . SER A 1 192 ? 87.229 -11.398 -136.928 1.00 68.38 192 SER A CA 1
ATOM 1526 C C . SER A 1 192 ? 85.982 -12.201 -136.532 1.00 68.38 192 SER A C 1
ATOM 1528 O O . SER A 1 192 ? 85.782 -12.490 -135.352 1.00 68.38 192 SER A O 1
ATOM 1530 N N . ALA A 1 193 ? 85.187 -12.651 -137.511 1.00 70.38 193 ALA A N 1
ATOM 1531 C CA . ALA A 1 193 ? 83.988 -13.457 -137.266 1.00 70.38 193 ALA A CA 1
ATOM 1532 C C . ALA A 1 193 ? 84.269 -14.833 -136.622 1.00 70.38 193 ALA A C 1
ATOM 1534 O O . ALA A 1 193 ? 83.393 -15.388 -135.956 1.00 70.38 193 ALA A O 1
ATOM 1535 N N . LYS A 1 194 ? 85.476 -15.395 -136.796 1.00 71.44 194 LYS A N 1
ATOM 1536 C CA . LYS A 1 194 ? 85.856 -16.688 -136.195 1.00 71.44 194 LYS A CA 1
ATOM 1537 C C . LYS A 1 194 ? 86.372 -16.556 -134.763 1.00 71.44 194 LYS A C 1
ATOM 1539 O O . LYS A 1 194 ? 86.135 -17.459 -133.967 1.00 71.44 194 LYS A O 1
ATOM 1544 N N . PHE A 1 195 ? 87.033 -15.448 -134.422 1.00 61.81 195 PHE A N 1
ATOM 1545 C CA . PHE A 1 195 ? 87.550 -15.229 -133.066 1.00 61.81 195 PHE A CA 1
ATOM 1546 C C . PHE A 1 195 ? 86.441 -14.954 -132.042 1.00 61.81 195 PHE A C 1
ATOM 1548 O O . PHE A 1 195 ? 86.482 -15.521 -130.953 1.00 61.81 195 PHE A O 1
ATOM 1555 N N . ALA A 1 196 ? 85.419 -14.168 -132.406 1.00 68.56 196 ALA A N 1
ATOM 1556 C CA . ALA A 1 196 ? 84.351 -13.767 -131.483 1.00 68.56 196 ALA A CA 1
ATOM 1557 C C . ALA A 1 196 ? 83.620 -14.952 -130.814 1.00 68.56 196 ALA A C 1
ATOM 1559 O O . ALA A 1 196 ? 83.306 -14.893 -129.626 1.00 68.56 196 ALA A O 1
ATOM 1560 N N . ARG A 1 197 ? 83.399 -16.054 -131.549 1.00 71.00 197 ARG A N 1
ATOM 1561 C CA . ARG A 1 197 ? 82.662 -17.230 -131.046 1.00 71.00 197 ARG A CA 1
ATOM 1562 C C . ARG A 1 197 ? 83.405 -18.040 -129.978 1.00 71.00 197 ARG A C 1
ATOM 1564 O O . ARG A 1 197 ? 82.753 -18.695 -129.181 1.00 71.00 197 ARG A O 1
ATOM 1571 N N . ILE A 1 198 ? 84.740 -18.018 -129.945 1.00 67.62 198 ILE A N 1
ATOM 1572 C CA . ILE A 1 198 ? 85.523 -18.842 -128.998 1.00 67.62 198 ILE A CA 1
ATOM 1573 C C . ILE A 1 198 ? 85.630 -18.168 -127.619 1.00 67.62 198 ILE A C 1
ATOM 1575 O O . ILE A 1 198 ? 85.798 -18.840 -126.602 1.00 67.62 198 ILE A O 1
ATOM 1579 N N . THR A 1 199 ? 85.511 -16.840 -127.568 1.00 67.44 199 THR A N 1
ATOM 1580 C CA . THR A 1 199 ? 85.592 -16.050 -126.331 1.00 67.44 199 THR A CA 1
ATOM 1581 C C . THR A 1 199 ? 84.294 -15.993 -125.522 1.00 67.44 199 THR A C 1
ATOM 1583 O O . THR A 1 199 ? 84.358 -15.712 -124.330 1.00 67.44 199 THR A O 1
ATOM 1586 N N . GLU A 1 200 ? 83.130 -16.251 -126.126 1.00 69.25 200 GLU A N 1
ATOM 1587 C CA . GLU A 1 200 ? 81.833 -16.016 -125.469 1.00 69.25 200 GLU A CA 1
ATOM 1588 C C . GLU A 1 200 ? 81.397 -17.156 -124.527 1.00 69.25 200 GLU A C 1
ATOM 1590 O O . GLU A 1 200 ? 80.841 -16.893 -123.461 1.00 69.25 200 GLU A O 1
ATOM 1595 N N . ASP A 1 201 ? 81.667 -18.419 -124.877 1.00 69.44 201 ASP A N 1
ATOM 1596 C CA . ASP A 1 201 ? 81.120 -19.566 -124.133 1.00 69.44 201 ASP A CA 1
ATOM 1597 C C . ASP A 1 201 ? 81.768 -19.762 -122.754 1.00 69.44 201 ASP A C 1
ATOM 1599 O O . ASP A 1 201 ? 81.063 -20.009 -121.776 1.00 69.44 201 ASP A O 1
ATOM 1603 N N . LYS A 1 202 ? 83.084 -19.537 -122.621 1.00 69.75 202 LYS A N 1
ATOM 1604 C CA . LYS A 1 202 ? 83.772 -19.626 -121.316 1.00 69.75 202 LYS A CA 1
ATOM 1605 C C . LYS A 1 202 ? 83.265 -18.610 -120.287 1.00 69.75 202 LYS A C 1
ATOM 1607 O O . LYS A 1 202 ? 83.398 -18.850 -119.096 1.00 69.75 202 LYS A O 1
ATOM 1612 N N . SER A 1 203 ? 82.672 -17.498 -120.725 1.00 73.75 203 SER A N 1
ATOM 1613 C CA . SER A 1 203 ? 82.149 -16.465 -119.822 1.00 73.75 203 SER A CA 1
ATOM 1614 C C . SER A 1 203 ? 80.799 -16.824 -119.185 1.00 73.75 203 SER A C 1
ATOM 1616 O O . SER A 1 203 ? 80.367 -16.122 -118.270 1.00 73.75 203 SER A O 1
ATOM 1618 N N . LYS A 1 204 ? 80.094 -17.852 -119.681 1.00 75.94 204 LYS A N 1
ATOM 1619 C CA . LYS A 1 204 ? 78.723 -18.177 -119.248 1.00 75.94 204 LYS A CA 1
ATOM 1620 C C . LYS A 1 204 ? 78.689 -19.171 -118.085 1.00 75.94 204 LYS A C 1
ATOM 1622 O O . LYS A 1 204 ? 77.864 -19.009 -117.187 1.00 75.94 204 LYS A O 1
ATOM 1627 N N . ASP A 1 205 ? 79.600 -20.142 -118.059 1.00 78.19 205 ASP A N 1
ATOM 1628 C CA . ASP A 1 205 ? 79.637 -21.176 -117.014 1.00 78.19 205 ASP A CA 1
ATOM 1629 C C . ASP A 1 205 ? 80.025 -20.614 -115.632 1.00 78.19 205 ASP A C 1
ATOM 1631 O O . ASP A 1 205 ? 79.367 -20.927 -114.635 1.00 78.19 205 ASP A O 1
ATOM 1635 N N . ASP A 1 206 ? 81.014 -19.711 -115.570 1.00 77.00 206 ASP A N 1
ATOM 1636 C CA . ASP A 1 206 ? 81.452 -19.069 -114.316 1.00 77.00 206 ASP A CA 1
ATOM 1637 C C . ASP A 1 206 ? 80.320 -18.266 -113.639 1.00 77.00 206 ASP A C 1
ATOM 1639 O O . ASP A 1 206 ? 80.204 -18.237 -112.408 1.00 77.00 206 ASP A O 1
ATOM 1643 N N . LEU A 1 207 ? 79.434 -17.651 -114.433 1.00 78.69 207 LEU A N 1
ATOM 1644 C CA . LEU A 1 207 ? 78.292 -16.883 -113.931 1.00 78.69 207 LEU A CA 1
ATOM 1645 C C . LEU A 1 207 ? 77.229 -17.786 -113.279 1.00 78.69 207 LEU A C 1
ATOM 1647 O O . LEU A 1 207 ? 76.673 -17.440 -112.235 1.00 78.69 207 LEU A O 1
ATOM 1651 N N . ILE A 1 208 ? 76.963 -18.959 -113.865 1.00 80.69 208 ILE A N 1
ATOM 1652 C CA . ILE A 1 208 ? 75.946 -19.904 -113.376 1.00 80.69 208 ILE A CA 1
ATOM 1653 C C . ILE A 1 208 ? 76.340 -20.476 -112.008 1.00 80.69 208 ILE A C 1
ATOM 1655 O O . ILE A 1 208 ? 75.491 -20.602 -111.120 1.00 80.69 208 ILE A O 1
ATOM 1659 N N . GLU A 1 209 ? 77.618 -20.802 -111.809 1.00 84.44 209 GLU A N 1
ATOM 1660 C CA . GLU A 1 209 ? 78.094 -21.348 -110.534 1.00 84.44 209 GLU A CA 1
ATOM 1661 C C . GLU A 1 209 ? 78.097 -20.300 -109.407 1.00 84.44 209 GLU A C 1
ATOM 1663 O O . GLU A 1 209 ? 77.830 -20.635 -108.249 1.00 84.44 209 GLU A O 1
ATOM 1668 N N . SER A 1 210 ? 78.306 -19.021 -109.738 1.00 83.31 210 SER A N 1
ATOM 1669 C CA . SER A 1 210 ? 78.142 -17.910 -108.790 1.00 83.31 210 SER A CA 1
ATOM 1670 C C . SER A 1 210 ? 76.693 -17.810 -108.282 1.00 83.31 210 SER A C 1
ATOM 1672 O O . SER A 1 210 ? 76.444 -17.870 -107.074 1.00 83.31 210 SER A O 1
ATOM 1674 N N . ILE A 1 211 ? 75.718 -17.793 -109.203 1.00 82.12 211 ILE A N 1
ATOM 1675 C CA . ILE A 1 211 ? 74.279 -17.690 -108.887 1.00 82.12 211 ILE A CA 1
ATOM 1676 C C . ILE A 1 211 ? 73.797 -18.863 -108.013 1.00 82.12 211 ILE A C 1
ATOM 1678 O O . ILE A 1 211 ? 72.988 -18.676 -107.100 1.00 82.12 211 ILE A O 1
ATOM 1682 N N . ARG A 1 212 ? 74.301 -20.087 -108.237 1.00 85.75 212 ARG A N 1
ATOM 1683 C CA . ARG A 1 212 ? 73.944 -21.254 -107.404 1.00 85.75 212 ARG A CA 1
ATOM 1684 C C . ARG A 1 212 ? 74.376 -21.102 -105.947 1.00 85.75 212 ARG A C 1
ATOM 1686 O O . ARG A 1 212 ? 73.622 -21.488 -105.050 1.00 85.75 212 ARG A O 1
ATOM 1693 N N . LYS A 1 213 ? 75.571 -20.555 -105.702 1.00 88.12 213 LYS A N 1
ATOM 1694 C CA . LYS A 1 213 ? 76.093 -20.331 -104.345 1.00 88.12 213 LYS A CA 1
ATOM 1695 C C . LYS A 1 213 ? 75.270 -19.276 -103.616 1.00 88.12 213 LYS A C 1
ATOM 1697 O O . LYS A 1 213 ? 74.806 -19.545 -102.508 1.00 88.12 213 LYS A O 1
ATOM 1702 N N . GLU A 1 214 ? 74.996 -18.152 -104.275 1.00 87.62 214 GLU A N 1
ATOM 1703 C CA . GLU A 1 214 ? 74.143 -17.086 -103.741 1.00 87.62 214 GLU A CA 1
ATOM 1704 C C . GLU A 1 214 ? 72.729 -17.596 -103.412 1.00 87.62 214 GLU A C 1
ATOM 1706 O O . GLU A 1 214 ? 72.233 -17.392 -102.304 1.00 87.62 214 GLU A O 1
ATOM 1711 N N . SER A 1 215 ? 72.105 -18.359 -104.318 1.00 85.62 215 SER A N 1
ATOM 1712 C CA . SER A 1 215 ? 70.776 -18.945 -104.095 1.00 85.62 215 SER A CA 1
ATOM 1713 C C . SER A 1 215 ? 70.734 -19.879 -102.875 1.00 85.62 215 SER A C 1
ATOM 1715 O O . SER A 1 215 ? 69.794 -19.824 -102.075 1.00 85.62 215 SER A O 1
ATOM 1717 N N . LYS A 1 216 ? 71.771 -20.708 -102.678 1.00 91.62 216 LYS A N 1
ATOM 1718 C CA . LYS A 1 216 ? 71.892 -21.579 -101.498 1.00 91.62 216 LYS A CA 1
ATOM 1719 C C . LYS A 1 216 ? 72.051 -20.769 -100.208 1.00 91.62 216 LYS A C 1
ATOM 1721 O O . LYS A 1 216 ? 71.439 -21.114 -99.197 1.00 91.62 216 LYS A O 1
ATOM 1726 N N . GLU A 1 217 ? 72.845 -19.702 -100.236 1.00 91.81 217 GLU A N 1
ATOM 1727 C CA . GLU A 1 217 ? 73.081 -18.841 -99.075 1.00 91.81 217 GLU A CA 1
ATOM 1728 C C . GLU A 1 217 ? 71.823 -18.051 -98.676 1.00 91.81 217 GLU A C 1
ATOM 1730 O O . GLU A 1 217 ? 71.457 -18.023 -97.499 1.00 91.81 217 GLU A O 1
ATOM 1735 N N . LEU A 1 218 ? 71.104 -17.487 -99.653 1.00 90.94 218 LEU A N 1
ATOM 1736 C CA . LEU A 1 218 ? 69.818 -16.818 -99.437 1.00 90.94 218 LEU A CA 1
ATOM 1737 C C . LEU A 1 218 ? 68.776 -17.765 -98.829 1.00 90.94 218 LEU A C 1
ATOM 1739 O O . LEU A 1 218 ? 68.042 -17.367 -97.925 1.00 90.94 218 LEU A O 1
ATOM 1743 N N . ARG A 1 219 ? 68.742 -19.033 -99.258 1.00 91.88 219 ARG A N 1
ATOM 1744 C CA . ARG A 1 219 ? 67.814 -20.038 -98.714 1.00 91.88 219 ARG A CA 1
ATOM 1745 C C . ARG A 1 219 ? 68.088 -20.360 -97.242 1.00 91.88 219 ARG A C 1
ATOM 1747 O O . ARG A 1 219 ? 67.143 -20.486 -96.468 1.00 91.88 219 ARG A O 1
ATOM 1754 N N . LEU A 1 220 ? 69.361 -20.443 -96.845 1.00 93.12 220 LEU A N 1
ATOM 1755 C CA . LEU A 1 220 ? 69.756 -20.626 -95.441 1.00 93.12 220 LEU A CA 1
ATOM 1756 C C . LEU A 1 220 ? 69.443 -19.383 -94.593 1.00 93.12 220 LEU A C 1
ATOM 1758 O O . LEU A 1 220 ? 68.945 -19.515 -93.476 1.00 93.12 220 LEU A O 1
ATOM 1762 N N . LYS A 1 221 ? 69.676 -18.178 -95.131 1.00 93.31 221 LYS A N 1
ATOM 1763 C CA . LYS A 1 221 ? 69.306 -16.907 -94.482 1.00 93.31 221 LYS A CA 1
ATOM 1764 C C . LYS A 1 221 ? 67.793 -16.795 -94.261 1.00 93.31 221 LYS A C 1
ATOM 1766 O O . LYS A 1 221 ? 67.380 -16.407 -93.170 1.00 93.31 221 LYS A O 1
ATOM 1771 N N . LEU A 1 222 ? 66.983 -17.189 -95.247 1.00 92.44 222 LEU A N 1
ATOM 1772 C CA . LEU A 1 222 ? 65.523 -17.241 -95.131 1.00 92.44 222 LEU A CA 1
ATOM 1773 C C . LEU A 1 222 ? 65.086 -18.232 -94.042 1.00 92.44 222 LEU A C 1
ATOM 1775 O O . LEU A 1 222 ? 64.404 -17.830 -93.108 1.00 92.44 222 LEU A O 1
ATOM 1779 N N . GLN A 1 223 ? 65.572 -19.477 -94.082 1.00 93.12 223 GLN A N 1
ATOM 1780 C CA . GLN A 1 223 ? 65.236 -20.501 -93.083 1.00 93.12 223 GLN A CA 1
ATOM 1781 C C . GLN A 1 223 ? 65.604 -20.079 -91.646 1.00 93.12 223 GLN A C 1
ATOM 1783 O O . GLN A 1 223 ? 64.844 -20.320 -90.707 1.00 93.12 223 GLN A O 1
ATOM 1788 N N . ALA A 1 224 ? 66.752 -19.416 -91.461 1.00 92.69 224 ALA A N 1
ATOM 1789 C CA . ALA A 1 224 ? 67.156 -18.871 -90.165 1.00 92.69 224 ALA A CA 1
ATOM 1790 C C . ALA A 1 224 ? 66.265 -17.698 -89.706 1.00 92.69 224 ALA A C 1
ATOM 1792 O O . ALA A 1 224 ? 66.035 -17.530 -88.506 1.00 92.69 224 ALA A O 1
ATOM 1793 N N . SER A 1 225 ? 65.755 -16.895 -90.645 1.00 90.81 225 SER A N 1
ATOM 1794 C CA . SER A 1 225 ? 64.795 -15.823 -90.366 1.00 90.81 225 SER A CA 1
ATOM 1795 C C . SER A 1 225 ? 63.413 -16.376 -90.001 1.00 90.81 225 SER A C 1
ATOM 1797 O O . SER A 1 225 ? 62.815 -15.899 -89.040 1.00 90.81 225 SER A O 1
ATOM 1799 N N . ASP A 1 226 ? 62.938 -17.406 -90.704 1.00 92.88 226 ASP A N 1
ATOM 1800 C CA . ASP A 1 226 ? 61.648 -18.059 -90.444 1.00 92.88 226 ASP A CA 1
ATOM 1801 C C . ASP A 1 226 ? 61.626 -18.735 -89.067 1.00 92.88 226 ASP A C 1
ATOM 1803 O O . ASP A 1 226 ? 60.677 -18.551 -88.304 1.00 92.88 226 ASP A O 1
ATOM 1807 N N . SER A 1 227 ? 62.702 -19.446 -88.695 1.00 93.75 227 SER A N 1
ATOM 1808 C CA . SER A 1 227 ? 62.843 -20.019 -87.346 1.00 93.75 227 SER A CA 1
ATOM 1809 C C . SER A 1 227 ? 62.741 -18.932 -86.274 1.00 93.75 227 SER A C 1
ATOM 1811 O O . SER A 1 227 ? 61.956 -19.058 -85.339 1.00 93.75 227 SER A O 1
ATOM 1813 N N . ARG A 1 228 ? 63.469 -17.820 -86.450 1.00 95.19 228 ARG A N 1
ATOM 1814 C CA . ARG A 1 228 ? 63.460 -16.689 -85.511 1.00 95.19 228 ARG A CA 1
ATOM 1815 C C . ARG A 1 228 ? 62.088 -16.018 -85.415 1.00 95.19 228 ARG A C 1
ATOM 1817 O O . ARG A 1 228 ? 61.692 -15.610 -84.327 1.00 95.19 228 ARG A O 1
ATOM 1824 N N . ALA A 1 229 ? 61.368 -15.895 -86.529 1.00 93.44 229 ALA A N 1
ATOM 1825 C CA . ALA A 1 229 ? 60.007 -15.367 -86.538 1.00 93.44 229 ALA A CA 1
ATOM 1826 C C . ALA A 1 229 ? 59.047 -16.294 -85.775 1.00 93.44 229 ALA A C 1
ATOM 1828 O O . ALA A 1 229 ? 58.229 -15.819 -84.989 1.00 93.44 229 ALA A O 1
ATOM 1829 N N . ASN A 1 230 ? 59.183 -17.613 -85.937 1.00 94.25 230 ASN A N 1
ATOM 1830 C CA . ASN A 1 230 ? 58.376 -18.589 -85.210 1.00 94.25 230 ASN A CA 1
ATOM 1831 C C . ASN A 1 230 ? 58.667 -18.564 -83.695 1.00 94.25 230 ASN A C 1
ATOM 1833 O O . ASN A 1 230 ? 57.733 -18.530 -82.893 1.00 94.25 230 ASN A O 1
ATOM 1837 N N . ASP A 1 231 ? 59.939 -18.466 -83.297 1.00 95.00 231 ASP A N 1
ATOM 1838 C CA . ASP A 1 231 ? 60.335 -18.287 -81.893 1.00 95.00 231 ASP A CA 1
ATOM 1839 C C . ASP A 1 231 ? 59.702 -17.013 -81.299 1.00 95.00 231 ASP A C 1
ATOM 1841 O O . ASP A 1 231 ? 59.091 -17.055 -80.229 1.00 95.00 231 ASP A O 1
ATOM 1845 N N . GLN A 1 232 ? 59.744 -15.893 -82.033 1.00 94.31 232 GLN A N 1
ATOM 1846 C CA . GLN A 1 232 ? 59.085 -14.641 -81.637 1.00 94.31 232 GLN A CA 1
ATOM 1847 C C . GLN A 1 232 ? 57.560 -14.780 -81.512 1.00 94.31 232 GLN A C 1
ATOM 1849 O O . GLN A 1 232 ? 56.982 -14.236 -80.571 1.00 94.31 232 GLN A O 1
ATOM 1854 N N . VAL A 1 233 ? 56.896 -15.529 -82.399 1.00 95.00 233 VAL A N 1
ATOM 1855 C CA . VAL A 1 233 ? 55.452 -15.808 -82.300 1.00 95.00 233 VAL A CA 1
ATOM 1856 C C . VAL A 1 233 ? 55.127 -16.612 -81.038 1.00 95.00 233 VAL A C 1
ATOM 1858 O O . VAL A 1 233 ? 54.184 -16.259 -80.326 1.00 95.00 233 VAL A O 1
ATOM 1861 N N . THR A 1 234 ? 55.917 -17.638 -80.699 1.00 95.19 234 THR A N 1
ATOM 1862 C CA . THR A 1 234 ? 55.689 -18.414 -79.464 1.00 95.19 234 THR A CA 1
ATOM 1863 C C . THR A 1 234 ? 55.901 -17.571 -78.202 1.00 95.19 234 THR A C 1
ATOM 1865 O O . THR A 1 234 ? 55.101 -17.660 -77.268 1.00 95.19 234 THR A O 1
ATOM 1868 N N . LEU A 1 235 ? 56.901 -16.681 -78.199 1.00 96.44 235 LEU A N 1
ATOM 1869 C CA . LEU A 1 235 ? 57.159 -15.741 -77.106 1.00 96.44 235 LEU A CA 1
ATOM 1870 C C . LEU A 1 235 ? 56.049 -14.680 -76.969 1.00 96.44 235 LEU A C 1
ATOM 1872 O O . LEU A 1 235 ? 55.621 -14.354 -75.864 1.00 96.44 235 LEU A O 1
ATOM 1876 N N . LEU A 1 236 ? 55.513 -14.171 -78.082 1.00 95.12 236 LEU A N 1
ATOM 1877 C CA . LEU A 1 236 ? 54.337 -13.293 -78.057 1.00 95.12 236 LEU A CA 1
ATOM 1878 C C . LEU A 1 236 ? 53.096 -14.019 -77.519 1.00 95.12 236 LEU A C 1
ATOM 1880 O O . LEU A 1 236 ? 52.282 -13.414 -76.817 1.00 95.12 236 LEU A O 1
ATOM 1884 N N . GLN A 1 237 ? 52.946 -15.313 -77.808 1.00 95.69 237 GLN A N 1
ATOM 1885 C CA . GLN A 1 237 ? 51.845 -16.119 -77.289 1.00 95.69 237 GLN A CA 1
ATOM 1886 C C . GLN A 1 237 ? 51.973 -16.374 -75.778 1.00 95.69 237 GLN A C 1
ATOM 1888 O O . GLN A 1 237 ? 50.961 -16.273 -75.078 1.00 95.69 237 GLN A O 1
ATOM 1893 N N . SER A 1 238 ? 53.177 -16.632 -75.253 1.00 95.38 238 SER A N 1
ATOM 1894 C CA . SER A 1 238 ? 53.391 -16.758 -73.803 1.00 95.38 238 SER A CA 1
ATOM 1895 C C . SER A 1 238 ? 53.166 -15.426 -73.079 1.00 95.38 238 SER A C 1
ATOM 1897 O O . SER A 1 238 ? 52.389 -15.398 -72.124 1.00 95.38 238 SER A O 1
ATOM 1899 N N . TYR A 1 239 ? 53.694 -14.306 -73.589 1.00 95.44 239 TYR A N 1
ATOM 1900 C CA . TYR A 1 239 ? 53.407 -12.978 -73.028 1.00 95.44 239 TYR A CA 1
ATOM 1901 C C . TYR A 1 239 ? 51.915 -12.625 -73.080 1.00 95.44 239 TYR A C 1
ATOM 1903 O O . TYR A 1 239 ? 51.379 -12.076 -72.120 1.00 95.44 239 TYR A O 1
ATOM 1911 N N . LYS A 1 240 ? 51.188 -12.986 -74.146 1.00 96.00 240 LYS A N 1
ATOM 1912 C CA . LYS A 1 240 ? 49.731 -12.776 -74.217 1.00 96.00 240 LYS A CA 1
ATOM 1913 C C . LYS A 1 240 ? 48.971 -13.589 -73.160 1.00 96.00 240 LYS A C 1
ATOM 1915 O O . LYS A 1 240 ? 47.998 -13.090 -72.591 1.00 96.00 240 LYS A O 1
ATOM 1920 N N . GLN A 1 241 ? 49.400 -14.821 -72.878 1.00 95.81 241 GLN A N 1
ATOM 1921 C CA . GLN A 1 241 ? 48.831 -15.630 -71.793 1.00 95.81 241 GLN A CA 1
ATOM 1922 C C . GLN A 1 241 ? 49.151 -15.042 -70.413 1.00 95.81 241 GLN A C 1
ATOM 1924 O O . GLN A 1 241 ? 48.276 -15.014 -69.550 1.00 95.81 241 GLN A O 1
ATOM 1929 N N . GLU A 1 242 ? 50.371 -14.551 -70.206 1.00 96.19 242 GLU A N 1
ATOM 1930 C CA . GLU A 1 242 ? 50.794 -13.908 -68.960 1.00 96.19 242 GLU A CA 1
ATOM 1931 C C . GLU A 1 242 ? 50.033 -12.601 -68.703 1.00 96.19 242 GLU A C 1
ATOM 1933 O O . GLU A 1 242 ? 49.467 -12.432 -67.626 1.00 96.19 242 GLU A O 1
ATOM 1938 N N . ILE A 1 243 ? 49.888 -11.740 -69.717 1.00 94.50 243 ILE A N 1
ATOM 1939 C CA . ILE A 1 243 ? 49.048 -10.534 -69.657 1.00 94.50 243 ILE A CA 1
ATOM 1940 C C . ILE A 1 243 ? 47.602 -10.894 -69.287 1.00 94.50 243 ILE A C 1
ATOM 1942 O O . ILE A 1 243 ? 47.026 -10.253 -68.412 1.00 94.50 243 ILE A O 1
ATOM 1946 N N . SER A 1 244 ? 47.024 -11.940 -69.888 1.00 95.50 244 SER A N 1
ATOM 1947 C CA . SER A 1 244 ? 45.665 -12.400 -69.558 1.00 95.50 244 SER A CA 1
ATOM 1948 C C . SER A 1 244 ? 45.543 -12.878 -68.101 1.00 95.50 244 SER A C 1
ATOM 1950 O O . SER A 1 244 ? 44.593 -12.521 -67.399 1.00 95.50 244 SER A O 1
ATOM 1952 N N . LYS A 1 245 ? 46.542 -13.620 -67.596 1.00 96.25 245 LYS A N 1
ATOM 1953 C CA . LYS A 1 245 ? 46.610 -14.039 -66.185 1.00 96.25 245 LYS A CA 1
ATOM 1954 C C . LYS A 1 245 ? 46.707 -12.832 -65.250 1.00 96.25 245 LYS A C 1
ATOM 1956 O O . LYS A 1 245 ? 45.894 -12.723 -64.333 1.00 96.25 245 LYS A O 1
ATOM 1961 N N . LEU A 1 246 ? 47.625 -11.900 -65.511 1.00 95.56 246 LEU A N 1
ATOM 1962 C CA . LEU A 1 246 ? 47.799 -10.679 -64.716 1.00 95.56 246 LEU A CA 1
ATOM 1963 C C . LEU A 1 246 ? 46.532 -9.811 -64.720 1.00 95.56 246 LEU A C 1
ATOM 1965 O O . LEU A 1 246 ? 46.093 -9.374 -63.661 1.00 95.56 246 LEU A O 1
ATOM 1969 N N . GLN A 1 247 ? 45.879 -9.637 -65.873 1.00 95.69 247 GLN A N 1
ATOM 1970 C CA . GLN A 1 247 ? 44.592 -8.937 -65.973 1.00 95.69 247 GLN A CA 1
ATOM 1971 C C . GLN A 1 247 ? 43.497 -9.607 -65.129 1.00 95.69 247 GLN A C 1
ATOM 1973 O O . GLN A 1 247 ? 42.712 -8.909 -64.484 1.00 95.69 247 GLN A O 1
ATOM 1978 N N . SER A 1 248 ? 43.454 -10.944 -65.087 1.00 94.81 248 SER A N 1
ATOM 1979 C CA . SER A 1 248 ? 42.515 -11.671 -64.224 1.00 94.81 248 SER A CA 1
ATOM 1980 C C . SER A 1 248 ? 42.830 -11.503 -62.729 1.00 94.81 248 SER A C 1
ATOM 1982 O O . SER A 1 248 ? 41.905 -11.262 -61.954 1.00 94.81 248 SER A O 1
ATOM 1984 N N . SER A 1 249 ? 44.113 -11.514 -62.331 1.00 95.31 249 SER A N 1
ATOM 1985 C CA . SER A 1 249 ? 44.537 -11.262 -60.941 1.00 95.31 249 SER A CA 1
ATOM 1986 C C . SER A 1 249 ? 44.155 -9.854 -60.496 1.00 95.31 249 SER A C 1
ATOM 1988 O O . SER A 1 249 ? 43.436 -9.694 -59.515 1.00 95.31 249 SER A O 1
ATOM 1990 N N . VAL A 1 250 ? 44.509 -8.834 -61.287 1.00 96.19 250 VAL A N 1
ATOM 1991 C CA . VAL A 1 250 ? 44.180 -7.425 -61.009 1.00 96.19 250 VAL A CA 1
ATOM 1992 C C . VAL A 1 250 ? 42.666 -7.207 -60.911 1.00 96.19 250 VAL A C 1
ATOM 1994 O O . VAL A 1 250 ? 42.205 -6.437 -60.067 1.00 96.19 250 VAL A O 1
ATOM 1997 N N . LYS A 1 251 ? 41.862 -7.896 -61.733 1.00 95.94 251 LYS A N 1
ATOM 1998 C CA . LYS A 1 251 ? 40.395 -7.836 -61.639 1.00 95.94 251 LYS A CA 1
ATOM 1999 C C . LYS A 1 251 ? 39.881 -8.449 -60.331 1.00 95.94 251 LYS A C 1
ATOM 2001 O O . LYS A 1 251 ? 39.017 -7.842 -59.696 1.00 95.94 251 LYS A O 1
ATOM 2006 N N . ASN A 1 252 ? 40.411 -9.603 -59.927 1.00 95.69 252 ASN A N 1
ATOM 2007 C CA . ASN A 1 252 ? 40.030 -10.276 -58.683 1.00 95.69 252 ASN A CA 1
ATOM 2008 C C . ASN A 1 252 ? 40.448 -9.447 -57.457 1.00 95.69 252 ASN A C 1
ATOM 2010 O O . ASN A 1 252 ? 39.599 -9.117 -56.635 1.00 95.69 252 ASN A O 1
ATOM 2014 N N . GLU A 1 253 ? 41.698 -8.984 -57.399 1.00 95.19 253 GLU A N 1
ATOM 2015 C CA . GLU A 1 253 ? 42.201 -8.082 -56.352 1.00 95.19 253 GLU A CA 1
ATOM 2016 C C . GLU A 1 253 ? 41.380 -6.785 -56.262 1.00 95.19 253 GLU A C 1
ATOM 2018 O O . GLU A 1 253 ? 41.048 -6.324 -55.170 1.00 95.19 253 GLU A O 1
ATOM 2023 N N . SER A 1 254 ? 40.984 -6.203 -57.402 1.00 94.75 254 SER A N 1
ATOM 2024 C CA . SER A 1 254 ? 40.097 -5.032 -57.437 1.00 94.75 254 SER A CA 1
ATOM 2025 C C . SER A 1 254 ? 38.709 -5.332 -56.860 1.00 94.75 254 SER A C 1
ATOM 2027 O O . SER A 1 254 ? 38.121 -4.483 -56.184 1.00 94.75 254 SER A O 1
ATOM 2029 N N . GLN A 1 255 ? 38.175 -6.532 -57.103 1.00 96.19 255 GLN A N 1
ATOM 2030 C CA . GLN A 1 255 ? 36.891 -6.973 -56.564 1.00 96.19 255 GLN A CA 1
ATOM 2031 C C . GLN A 1 255 ? 36.974 -7.263 -55.058 1.00 96.19 255 GLN A C 1
ATOM 2033 O O . GLN A 1 255 ? 36.102 -6.819 -54.313 1.00 96.19 255 GLN A O 1
ATOM 2038 N N . ASP A 1 256 ? 38.027 -7.927 -54.588 1.00 95.56 256 ASP A N 1
ATOM 2039 C CA . ASP A 1 256 ? 38.204 -8.244 -53.168 1.00 95.56 256 ASP A CA 1
ATOM 2040 C C . ASP A 1 256 ? 38.539 -6.995 -52.344 1.00 95.56 256 ASP A C 1
ATOM 2042 O O . ASP A 1 256 ? 37.974 -6.798 -51.270 1.00 95.56 256 ASP A O 1
ATOM 2046 N N . LYS A 1 257 ? 39.314 -6.051 -52.896 1.00 95.81 257 LYS A N 1
ATOM 2047 C CA . LYS A 1 257 ? 39.500 -4.716 -52.306 1.00 95.81 257 LYS A CA 1
ATOM 2048 C C . LYS A 1 257 ? 38.179 -3.949 -52.157 1.00 95.81 257 LYS A C 1
ATOM 2050 O O . LYS A 1 257 ? 38.021 -3.202 -51.193 1.00 95.81 257 LYS A O 1
ATOM 2055 N N . LYS A 1 258 ? 37.220 -4.124 -53.079 1.00 96.06 258 LYS A N 1
ATOM 2056 C CA . LYS A 1 258 ? 35.870 -3.541 -52.948 1.00 96.06 258 LYS A CA 1
ATOM 2057 C C . LYS A 1 258 ? 35.062 -4.217 -51.838 1.00 96.06 258 LYS A C 1
ATOM 2059 O O . LYS A 1 258 ? 34.471 -3.490 -51.046 1.00 96.06 258 LYS A O 1
ATOM 2064 N N . LYS A 1 259 ? 35.082 -5.554 -51.737 1.00 96.56 259 LYS A N 1
ATOM 2065 C CA . LYS A 1 259 ? 34.426 -6.296 -50.639 1.00 96.56 259 LYS A CA 1
ATOM 2066 C C . LYS A 1 259 ? 34.976 -5.867 -49.277 1.00 96.56 259 LYS A C 1
ATOM 2068 O O . LYS A 1 259 ? 34.213 -5.415 -48.436 1.00 96.56 259 LYS A O 1
ATOM 2073 N N . LEU A 1 260 ? 36.301 -5.889 -49.108 1.00 96.44 260 LEU A N 1
ATOM 2074 C CA . LEU A 1 260 ? 36.975 -5.474 -47.873 1.00 96.44 260 LEU A CA 1
ATOM 2075 C C . LEU A 1 260 ? 36.645 -4.025 -47.487 1.00 96.44 260 LEU A C 1
ATOM 2077 O O . LEU A 1 260 ? 36.464 -3.729 -46.310 1.00 96.44 260 LEU A O 1
ATOM 2081 N N . LYS A 1 261 ? 36.516 -3.114 -48.464 1.00 96.94 261 LYS A N 1
ATOM 2082 C CA . LYS A 1 261 ? 36.080 -1.734 -48.199 1.00 96.94 261 LYS A CA 1
ATOM 2083 C C . LYS A 1 261 ? 34.626 -1.669 -47.716 1.00 96.94 261 LYS A C 1
ATOM 2085 O O . LYS A 1 261 ? 34.353 -0.943 -46.769 1.00 96.94 261 LYS A O 1
ATOM 2090 N N . GLN A 1 262 ? 33.719 -2.442 -48.315 1.00 96.69 262 GLN A N 1
ATOM 2091 C CA . GLN A 1 262 ? 32.315 -2.525 -47.887 1.00 96.69 262 GLN A CA 1
ATOM 2092 C C . GLN A 1 262 ? 32.166 -3.170 -46.499 1.00 96.69 262 GLN A C 1
ATOM 2094 O O . GLN A 1 262 ? 31.366 -2.710 -45.688 1.00 96.69 262 GLN A O 1
ATOM 2099 N N . GLU A 1 263 ? 32.952 -4.204 -46.198 1.00 96.81 263 GLU A N 1
ATOM 2100 C CA . GLU A 1 263 ? 33.007 -4.835 -44.874 1.00 96.81 263 GLU A CA 1
ATOM 2101 C C . GLU A 1 263 ? 33.552 -3.871 -43.814 1.00 96.81 263 GLU A C 1
ATOM 2103 O O . GLU A 1 263 ? 32.974 -3.771 -42.732 1.00 96.81 263 GLU A O 1
ATOM 2108 N N . LEU A 1 264 ? 34.598 -3.103 -44.138 1.00 97.06 264 LEU A N 1
ATOM 2109 C CA . LEU A 1 264 ? 35.141 -2.059 -43.266 1.00 97.06 264 LEU A CA 1
ATOM 2110 C C . LEU A 1 264 ? 34.113 -0.950 -42.994 1.00 97.06 264 LEU A C 1
ATOM 2112 O O . LEU A 1 264 ? 33.917 -0.579 -41.840 1.00 97.06 264 LEU A O 1
ATOM 2116 N N . GLU A 1 265 ? 33.429 -0.451 -44.027 1.00 97.19 265 GLU A N 1
ATOM 2117 C CA . GLU A 1 265 ? 32.364 0.558 -43.898 1.00 97.19 265 GLU A CA 1
ATOM 2118 C C . GLU A 1 265 ? 31.190 0.029 -43.047 1.00 97.19 265 GLU A C 1
ATOM 2120 O O . GLU A 1 265 ? 30.719 0.710 -42.136 1.00 97.19 265 GLU A O 1
ATOM 2125 N N . SER A 1 266 ? 30.773 -1.222 -43.266 1.00 97.31 266 SER A N 1
ATOM 2126 C CA . SER A 1 266 ? 29.763 -1.924 -42.456 1.00 97.31 266 SER A CA 1
ATOM 2127 C C . SER A 1 266 ? 30.182 -2.069 -40.988 1.00 97.31 266 SER A C 1
ATOM 2129 O O . SER A 1 266 ? 29.385 -1.821 -40.079 1.00 97.31 266 SER A O 1
ATOM 2131 N N . LEU A 1 267 ? 31.443 -2.427 -40.728 1.00 96.62 267 LEU A N 1
ATOM 2132 C CA . LEU A 1 267 ? 31.964 -2.583 -39.372 1.00 96.62 267 LEU A CA 1
ATOM 2133 C C . LEU A 1 267 ? 32.112 -1.231 -38.656 1.00 96.62 267 LEU A C 1
ATOM 2135 O O . LEU A 1 267 ? 31.801 -1.142 -37.470 1.00 96.62 267 LEU A O 1
ATOM 2139 N N . GLN A 1 268 ? 32.502 -0.171 -39.370 1.00 98.06 268 GLN A N 1
ATOM 2140 C CA . GLN A 1 268 ? 32.522 1.201 -38.849 1.00 98.06 268 GLN A CA 1
ATOM 2141 C C . GLN A 1 268 ? 31.121 1.686 -38.455 1.00 98.06 268 GLN A C 1
ATOM 2143 O O . GLN A 1 268 ? 30.961 2.277 -37.388 1.00 98.06 268 GLN A O 1
ATOM 2148 N N . LEU A 1 269 ? 30.093 1.401 -39.264 1.00 97.25 269 LEU A N 1
ATOM 2149 C CA . LEU A 1 269 ? 28.704 1.719 -38.914 1.00 97.25 269 LEU A CA 1
ATOM 2150 C C . LEU A 1 269 ? 28.262 0.992 -37.635 1.00 97.25 269 LEU A C 1
ATOM 2152 O O . LEU A 1 269 ? 27.761 1.641 -36.719 1.00 97.25 269 LEU A O 1
ATOM 2156 N N . LYS A 1 270 ? 28.529 -0.317 -37.527 1.00 97.19 270 LYS A N 1
ATOM 2157 C CA . LYS A 1 270 ? 28.226 -1.106 -36.318 1.00 97.19 270 LYS A CA 1
ATOM 2158 C C . LYS A 1 270 ? 28.978 -0.606 -35.084 1.00 97.19 270 LYS A C 1
ATOM 2160 O O . LYS A 1 270 ? 28.396 -0.530 -34.010 1.00 97.19 270 LYS A O 1
ATOM 2165 N N . PHE A 1 271 ? 30.251 -0.235 -35.225 1.00 97.75 271 PHE A N 1
ATOM 2166 C CA . PHE A 1 271 ? 31.036 0.342 -34.132 1.00 97.75 271 PHE A CA 1
ATOM 2167 C C . PHE A 1 271 ? 30.423 1.658 -33.628 1.00 97.75 271 PHE A C 1
ATOM 2169 O O . PHE A 1 271 ? 30.241 1.832 -32.425 1.00 97.75 271 PHE A O 1
ATOM 2176 N N . ASN A 1 272 ? 30.032 2.552 -34.542 1.00 96.94 272 ASN A N 1
ATOM 2177 C CA . ASN A 1 272 ? 29.371 3.812 -34.196 1.00 96.94 272 ASN A CA 1
ATOM 2178 C C . ASN A 1 272 ? 27.999 3.589 -33.530 1.00 96.94 272 ASN A C 1
ATOM 2180 O O . ASN A 1 272 ? 27.631 4.325 -32.614 1.00 96.94 272 ASN A O 1
ATOM 2184 N N . GLU A 1 273 ? 27.246 2.575 -33.964 1.00 97.25 273 GLU A N 1
ATOM 2185 C CA . GLU A 1 273 ? 25.967 2.184 -33.361 1.00 97.25 273 GLU A CA 1
ATOM 2186 C C . GLU A 1 273 ? 26.147 1.635 -31.938 1.00 97.25 273 GLU A C 1
ATOM 2188 O O . GLU A 1 273 ? 25.475 2.101 -31.016 1.00 97.25 273 GLU A O 1
ATOM 2193 N N . VAL A 1 274 ? 27.114 0.733 -31.730 1.00 97.00 274 VAL A N 1
ATOM 2194 C CA . VAL A 1 274 ? 27.479 0.224 -30.398 1.00 97.00 274 VAL A CA 1
ATOM 2195 C C . VAL A 1 274 ? 27.910 1.373 -29.487 1.00 97.00 274 VAL A C 1
ATOM 2197 O O . VAL A 1 274 ? 27.346 1.516 -28.404 1.00 97.00 274 VAL A O 1
ATOM 2200 N N . GLN A 1 275 ? 28.804 2.257 -29.940 1.00 97.06 275 GLN A N 1
ATOM 2201 C CA . GLN A 1 275 ? 29.254 3.414 -29.157 1.00 97.06 275 GLN A CA 1
ATOM 2202 C C . GLN A 1 275 ? 28.104 4.384 -28.820 1.00 97.06 275 GLN A C 1
ATOM 2204 O O . GLN A 1 275 ? 28.066 4.980 -27.742 1.00 97.06 275 GLN A O 1
ATOM 2209 N N . ARG A 1 276 ? 27.129 4.555 -29.722 1.00 96.81 276 ARG A N 1
ATOM 2210 C CA . ARG A 1 276 ? 25.907 5.319 -29.429 1.00 96.81 276 ARG A CA 1
ATOM 2211 C C . ARG A 1 276 ? 25.059 4.617 -28.364 1.00 96.81 276 ARG A C 1
ATOM 2213 O O . ARG A 1 276 ? 24.566 5.299 -27.470 1.00 96.81 276 ARG A O 1
ATOM 2220 N N . SER A 1 277 ? 24.889 3.297 -28.451 1.00 96.81 277 SER A N 1
ATOM 2221 C CA . SER A 1 277 ? 24.114 2.518 -27.474 1.00 96.81 277 SER A CA 1
ATOM 2222 C C . SER A 1 277 ? 24.755 2.524 -26.082 1.00 96.81 277 SER A C 1
ATOM 2224 O O . SER A 1 277 ? 24.056 2.723 -25.096 1.00 96.81 277 SER A O 1
ATOM 2226 N N . GLU A 1 278 ? 26.085 2.435 -26.006 1.00 96.50 278 GLU A N 1
ATOM 2227 C CA . GLU A 1 278 ? 26.878 2.527 -24.776 1.00 96.50 278 GLU A CA 1
ATOM 2228 C C . GLU A 1 278 ? 26.635 3.858 -24.052 1.00 96.50 278 GLU A C 1
ATOM 2230 O O . GLU A 1 278 ? 26.337 3.870 -22.860 1.00 96.50 278 GLU A O 1
ATOM 2235 N N . ARG A 1 279 ? 26.674 4.984 -24.780 1.00 96.62 279 ARG A N 1
ATOM 2236 C CA . ARG A 1 279 ? 26.388 6.312 -24.209 1.00 96.62 279 ARG A CA 1
ATOM 2237 C C . ARG A 1 279 ? 24.961 6.428 -23.671 1.00 96.62 279 ARG A C 1
ATOM 2239 O O . ARG A 1 279 ? 24.765 7.064 -22.642 1.00 96.62 279 ARG A O 1
ATOM 2246 N N . VAL A 1 280 ? 23.975 5.834 -24.350 1.00 97.06 280 VAL A N 1
ATOM 2247 C CA . VAL A 1 280 ? 22.581 5.817 -23.869 1.00 97.06 280 VAL A CA 1
ATOM 2248 C C . VAL A 1 280 ? 22.471 4.977 -22.596 1.00 97.06 280 VAL A C 1
ATOM 2250 O O . VAL A 1 280 ? 21.972 5.474 -21.593 1.00 97.06 280 VAL A O 1
ATOM 2253 N N . LEU A 1 281 ? 23.031 3.763 -22.592 1.00 96.69 281 LEU A N 1
ATOM 2254 C CA . LEU A 1 281 ? 23.047 2.885 -21.418 1.00 96.69 281 LEU A CA 1
ATOM 2255 C C . LEU A 1 281 ? 23.773 3.515 -20.220 1.00 96.69 281 LEU A C 1
ATOM 2257 O O . LEU A 1 281 ? 23.330 3.336 -19.090 1.00 96.69 281 LEU A O 1
ATOM 2261 N N . HIS A 1 282 ? 24.843 4.282 -20.444 1.00 97.81 282 HIS A N 1
ATOM 2262 C CA . HIS A 1 282 ? 25.528 5.022 -19.381 1.00 97.81 282 HIS A CA 1
ATOM 2263 C C . HIS A 1 282 ? 24.628 6.103 -18.762 1.00 97.81 282 HIS A C 1
ATOM 2265 O O . HIS A 1 282 ? 24.580 6.233 -17.540 1.00 97.81 282 HIS A O 1
ATOM 2271 N N . VAL A 1 283 ? 23.889 6.860 -19.581 1.00 97.31 283 VAL A N 1
ATOM 2272 C CA . VAL A 1 283 ? 22.933 7.874 -19.097 1.00 97.31 283 VAL A CA 1
ATOM 2273 C C . VAL A 1 283 ? 21.757 7.223 -18.362 1.00 97.31 283 VAL A C 1
ATOM 2275 O O . VAL A 1 283 ? 21.356 7.706 -17.303 1.00 97.31 283 VAL A O 1
ATOM 2278 N N . ASP A 1 284 ? 21.229 6.108 -18.872 1.00 96.44 284 ASP A N 1
ATOM 2279 C CA . ASP A 1 284 ? 20.148 5.357 -18.223 1.00 96.44 284 ASP A CA 1
ATOM 2280 C C . ASP A 1 284 ? 20.599 4.746 -16.884 1.00 96.44 284 ASP A C 1
ATOM 2282 O O . ASP A 1 284 ? 19.838 4.750 -15.910 1.00 96.44 284 ASP A O 1
ATOM 2286 N N . LEU A 1 285 ? 21.848 4.269 -16.804 1.00 96.94 285 LEU A N 1
ATOM 2287 C CA . LEU A 1 285 ? 22.470 3.778 -15.574 1.00 96.94 285 LEU A CA 1
ATOM 2288 C C . LEU A 1 285 ? 22.636 4.909 -14.553 1.00 96.94 285 LEU A C 1
ATOM 2290 O O . LEU A 1 285 ? 22.157 4.779 -13.431 1.00 96.94 285 LEU A O 1
ATOM 2294 N N . GLU A 1 286 ? 23.236 6.036 -14.943 1.00 96.44 286 GLU A N 1
ATOM 2295 C CA . GLU A 1 286 ? 23.418 7.214 -14.084 1.00 96.44 286 GLU A CA 1
ATOM 2296 C C . GLU A 1 286 ? 22.073 7.750 -13.563 1.00 96.44 286 GLU A C 1
ATOM 2298 O O . GLU A 1 286 ? 21.916 8.017 -12.367 1.00 96.44 286 GLU A O 1
ATOM 2303 N N . GLN A 1 287 ? 21.056 7.820 -14.430 1.00 96.12 287 GLN A N 1
ATOM 2304 C CA . GLN A 1 287 ? 19.705 8.204 -14.030 1.00 96.12 287 GLN A CA 1
ATOM 2305 C C . GLN A 1 287 ? 19.081 7.186 -13.061 1.00 96.12 287 GLN A C 1
ATOM 2307 O O . GLN A 1 287 ? 18.367 7.584 -12.137 1.00 96.12 287 GLN A O 1
ATOM 2312 N N . SER A 1 288 ? 19.332 5.890 -13.252 1.00 94.31 288 SER A N 1
ATOM 2313 C CA . SER A 1 288 ? 18.833 4.828 -12.371 1.00 94.31 288 SER A CA 1
ATOM 2314 C C . SER A 1 288 ? 19.502 4.869 -10.996 1.00 94.31 288 SER A C 1
ATOM 2316 O O . SER A 1 288 ? 18.791 4.830 -9.992 1.00 94.31 288 SER A O 1
ATOM 2318 N N . THR A 1 289 ? 20.821 5.069 -10.932 1.00 95.62 289 THR A N 1
ATOM 2319 C CA . THR A 1 289 ? 21.568 5.303 -9.685 1.00 95.62 289 THR A CA 1
ATOM 2320 C C . THR A 1 289 ? 21.022 6.528 -8.949 1.00 95.62 289 THR A C 1
ATOM 2322 O O . THR A 1 289 ? 20.542 6.401 -7.827 1.00 95.62 289 THR A O 1
ATOM 2325 N N . CYS A 1 290 ? 20.890 7.674 -9.630 1.00 96.25 290 CYS A N 1
ATOM 2326 C CA . CYS A 1 290 ? 20.283 8.885 -9.061 1.00 96.25 290 CYS A CA 1
ATOM 2327 C C . CYS A 1 290 ? 18.842 8.683 -8.539 1.00 96.25 290 CYS A C 1
ATOM 2329 O O . CYS A 1 290 ? 18.396 9.399 -7.636 1.00 96.25 290 CYS A O 1
ATOM 2331 N N . ARG A 1 291 ? 18.065 7.754 -9.117 1.00 96.19 291 ARG A N 1
ATOM 2332 C CA . ARG A 1 291 ? 16.725 7.391 -8.614 1.00 96.19 291 ARG A CA 1
ATOM 2333 C C . ARG A 1 291 ? 16.816 6.514 -7.363 1.00 96.19 291 ARG A C 1
ATOM 2335 O O . ARG A 1 291 ? 16.039 6.743 -6.434 1.00 96.19 291 ARG A O 1
ATOM 2342 N N . LEU A 1 292 ? 17.747 5.558 -7.328 1.00 94.00 292 LEU A N 1
ATOM 2343 C CA . LEU A 1 292 ? 18.015 4.712 -6.163 1.00 94.00 292 LEU A CA 1
ATOM 2344 C C . LEU A 1 292 ? 18.511 5.544 -4.974 1.00 94.00 292 LEU A C 1
ATOM 2346 O O . LEU A 1 292 ? 17.950 5.406 -3.893 1.00 94.00 292 LEU A O 1
ATOM 2350 N N . ASP A 1 293 ? 19.431 6.489 -5.177 1.00 92.50 293 ASP A N 1
ATOM 2351 C CA . ASP A 1 293 ? 19.936 7.373 -4.114 1.00 92.50 293 ASP A CA 1
ATOM 2352 C C . ASP A 1 293 ? 18.815 8.201 -3.472 1.00 92.50 293 ASP A C 1
ATOM 2354 O O . ASP A 1 293 ? 18.692 8.283 -2.248 1.00 92.50 293 ASP A O 1
ATOM 2358 N N . ARG A 1 294 ? 17.919 8.769 -4.292 1.00 94.81 294 ARG A N 1
ATOM 2359 C CA . ARG A 1 294 ? 16.736 9.506 -3.809 1.00 94.81 294 ARG A CA 1
ATOM 2360 C C . ARG A 1 294 ? 15.754 8.609 -3.061 1.00 94.81 294 ARG A C 1
ATOM 2362 O O . ARG A 1 294 ? 15.113 9.069 -2.114 1.00 94.81 294 ARG A O 1
ATOM 2369 N N . PHE A 1 295 ? 15.596 7.358 -3.490 1.00 94.12 295 PHE A N 1
ATOM 2370 C CA . PHE A 1 295 ? 14.771 6.381 -2.785 1.00 94.12 295 PHE A CA 1
ATOM 2371 C C . PHE A 1 295 ? 15.401 6.008 -1.438 1.00 94.12 295 PHE A C 1
ATOM 2373 O O . PHE A 1 295 ? 14.737 6.144 -0.413 1.00 94.12 295 PHE A O 1
ATOM 2380 N N . ARG A 1 296 ? 16.689 5.654 -1.417 1.00 93.06 296 ARG A N 1
ATOM 2381 C CA . ARG A 1 296 ? 17.465 5.347 -0.211 1.00 93.06 296 ARG A CA 1
ATOM 2382 C C . ARG A 1 296 ? 17.407 6.494 0.800 1.00 93.06 296 ARG A C 1
ATOM 2384 O O . ARG A 1 296 ? 16.992 6.279 1.933 1.00 93.06 296 ARG A O 1
ATOM 2391 N N . MET A 1 297 ? 17.663 7.731 0.369 1.00 91.62 297 MET A N 1
ATOM 2392 C CA . MET A 1 297 ? 17.563 8.935 1.208 1.00 91.62 297 MET A CA 1
ATOM 2393 C C . MET A 1 297 ? 16.154 9.148 1.798 1.00 91.62 297 MET A C 1
ATOM 2395 O O . MET A 1 297 ? 16.004 9.564 2.948 1.00 91.62 297 MET A O 1
ATOM 2399 N N . ARG A 1 298 ? 15.091 8.831 1.043 1.00 93.75 298 ARG A N 1
ATOM 2400 C CA . ARG A 1 298 ? 13.714 8.844 1.569 1.00 93.75 298 ARG A CA 1
ATOM 2401 C C . ARG A 1 298 ? 13.476 7.759 2.617 1.00 93.75 298 ARG A C 1
ATOM 2403 O O . ARG A 1 298 ? 12.750 8.023 3.571 1.00 93.75 298 ARG A O 1
ATOM 2410 N N . VAL A 1 299 ? 14.027 6.560 2.425 1.00 92.50 299 VAL A N 1
ATOM 2411 C CA . VAL A 1 299 ? 13.892 5.452 3.380 1.00 92.50 299 VAL A CA 1
ATOM 2412 C C . VAL A 1 299 ? 14.638 5.783 4.673 1.00 92.50 299 VAL A C 1
ATOM 2414 O O . VAL A 1 299 ? 14.013 5.732 5.726 1.00 92.50 299 VAL A O 1
ATOM 2417 N N . ILE A 1 300 ? 15.896 6.237 4.595 1.00 90.88 300 ILE A N 1
ATOM 2418 C CA . ILE A 1 300 ? 16.692 6.726 5.740 1.00 90.88 300 ILE A CA 1
ATOM 2419 C C . ILE A 1 300 ? 15.879 7.738 6.558 1.00 90.88 300 ILE A C 1
ATOM 2421 O O . ILE A 1 300 ? 15.631 7.527 7.744 1.00 90.88 300 ILE A O 1
ATOM 2425 N N . ARG A 1 301 ? 15.353 8.786 5.907 1.00 90.19 301 ARG A N 1
ATOM 2426 C CA . ARG A 1 301 ? 14.537 9.807 6.582 1.00 90.19 301 ARG A CA 1
ATOM 2427 C C . ARG A 1 301 ? 13.256 9.242 7.207 1.00 90.19 301 ARG A C 1
ATOM 2429 O O . ARG A 1 301 ? 12.851 9.706 8.263 1.00 90.19 301 ARG A O 1
ATOM 2436 N N . ALA A 1 302 ? 12.593 8.278 6.570 1.00 91.00 302 ALA A N 1
ATOM 2437 C CA . ALA A 1 302 ? 11.373 7.678 7.114 1.00 91.00 302 ALA A CA 1
ATOM 2438 C C . ALA A 1 302 ? 11.645 6.767 8.326 1.00 91.00 302 ALA A C 1
ATOM 2440 O O . ALA A 1 302 ? 10.799 6.672 9.213 1.00 91.00 302 ALA A O 1
ATOM 2441 N N . VAL A 1 303 ? 12.811 6.116 8.364 1.00 92.38 303 VAL A N 1
ATOM 2442 C CA . VAL A 1 303 ? 13.236 5.220 9.449 1.00 92.38 303 VAL A CA 1
ATOM 2443 C C . VAL A 1 303 ? 13.702 6.017 10.663 1.00 92.38 303 VAL A C 1
ATOM 2445 O O . VAL A 1 303 ? 13.151 5.840 11.744 1.00 92.38 303 VAL A O 1
ATOM 2448 N N . TYR A 1 304 ? 14.645 6.946 10.490 1.00 90.00 304 TYR A N 1
ATOM 2449 C CA . TYR A 1 304 ? 15.283 7.650 11.613 1.00 90.00 304 TYR A CA 1
ATOM 2450 C C . TYR A 1 304 ? 14.493 8.858 12.149 1.00 90.00 304 TYR A C 1
ATOM 2452 O O . TYR A 1 304 ? 14.870 9.453 13.152 1.00 90.00 304 TYR A O 1
ATOM 2460 N N . VAL A 1 305 ? 13.341 9.183 11.546 1.00 89.25 305 VAL A N 1
ATOM 2461 C CA . VAL A 1 305 ? 12.314 10.055 12.157 1.00 89.25 305 VAL A CA 1
ATOM 2462 C C . VAL A 1 305 ? 11.331 9.252 13.034 1.00 89.25 305 VAL A C 1
ATOM 2464 O O . VAL A 1 305 ? 10.535 9.837 13.769 1.00 89.25 305 VAL A O 1
ATOM 2467 N N . CYS A 1 306 ? 11.359 7.913 12.995 1.00 87.69 306 CYS A N 1
ATOM 2468 C CA . CYS A 1 306 ? 10.462 7.082 13.796 1.00 87.69 306 CYS A CA 1
ATOM 2469 C C . CYS A 1 306 ? 10.876 7.071 15.284 1.00 87.69 306 CYS A C 1
ATOM 2471 O O . CYS A 1 306 ? 12.007 6.692 15.594 1.00 87.69 306 CYS A O 1
ATOM 2473 N N . PRO A 1 307 ? 9.972 7.399 16.231 1.00 81.69 307 PRO A N 1
ATOM 2474 C CA . PRO A 1 307 ? 10.268 7.306 17.660 1.00 81.69 307 PRO A CA 1
ATOM 2475 C C . PRO A 1 307 ? 10.713 5.893 18.069 1.00 81.69 307 PRO A C 1
ATOM 2477 O O . PRO A 1 307 ? 10.092 4.909 17.671 1.00 81.69 307 PRO A O 1
ATOM 2480 N N . GLY A 1 308 ? 11.762 5.793 18.893 1.00 81.94 308 GLY A N 1
ATOM 2481 C CA . GLY A 1 308 ? 12.302 4.514 19.385 1.00 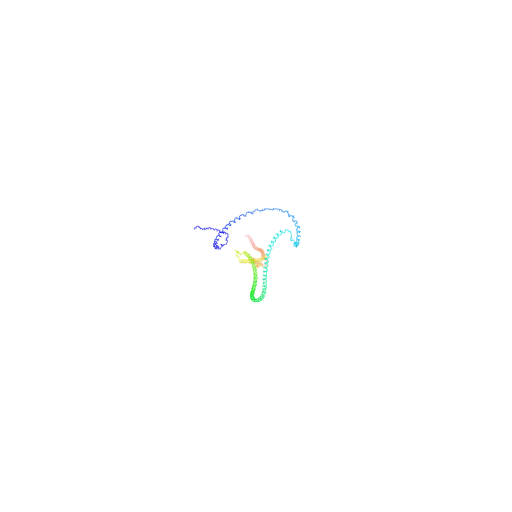81.94 308 GLY A CA 1
ATOM 2482 C C . GLY A 1 308 ? 13.392 3.873 18.510 1.00 81.94 308 GLY A C 1
ATOM 2483 O O . GLY A 1 308 ? 13.900 2.797 18.855 1.00 81.94 308 GLY A O 1
ATOM 2484 N N . ILE A 1 309 ? 13.776 4.530 17.414 1.00 88.69 309 ILE A N 1
ATOM 2485 C CA . ILE A 1 309 ? 14.997 4.256 16.649 1.00 88.69 309 ILE A CA 1
ATOM 2486 C C . ILE A 1 309 ? 15.973 5.413 16.894 1.00 88.69 309 ILE A C 1
ATOM 2488 O O . ILE A 1 309 ? 15.571 6.574 16.875 1.00 88.69 309 ILE A O 1
ATOM 2492 N N . GLU A 1 310 ? 17.236 5.097 17.168 1.00 84.69 310 GLU A N 1
ATOM 2493 C CA . GLU A 1 310 ? 18.296 6.099 17.311 1.00 84.69 310 GLU A CA 1
ATOM 2494 C C . GLU A 1 310 ? 18.807 6.487 15.920 1.00 84.69 310 GLU A C 1
ATOM 2496 O O . GLU A 1 310 ? 18.965 5.626 15.053 1.00 84.69 310 GLU A O 1
ATOM 2501 N N . SER A 1 311 ? 19.030 7.782 15.688 1.00 81.31 311 SER A N 1
ATOM 2502 C CA . SER A 1 311 ? 19.643 8.249 14.442 1.00 81.31 311 SER A CA 1
ATOM 2503 C C . SER A 1 311 ? 21.139 7.919 14.458 1.00 81.31 311 SER A C 1
ATOM 2505 O O . SER A 1 311 ? 21.777 8.176 15.479 1.00 81.31 311 SER A O 1
ATOM 2507 N N . PRO A 1 312 ? 21.722 7.406 13.361 1.00 82.06 312 PRO A N 1
ATOM 2508 C CA . PRO A 1 312 ? 23.167 7.258 13.234 1.00 82.06 312 PRO A CA 1
ATOM 2509 C C . PRO A 1 312 ? 23.883 8.608 13.371 1.00 82.06 312 PRO A C 1
ATOM 2511 O O . PRO A 1 312 ? 23.383 9.621 12.884 1.00 82.06 312 PRO A O 1
ATOM 2514 N N . ASP A 1 313 ? 25.069 8.607 13.985 1.00 77.50 313 ASP A N 1
ATOM 2515 C CA . ASP A 1 313 ? 25.899 9.813 14.160 1.00 77.50 313 ASP A CA 1
ATOM 2516 C C . ASP A 1 313 ? 26.532 10.324 12.848 1.00 77.50 313 ASP A C 1
ATOM 2518 O O . ASP A 1 313 ? 27.080 11.425 12.812 1.00 77.50 313 ASP A O 1
ATOM 2522 N N . ASP A 1 314 ? 26.522 9.510 11.785 1.00 79.62 314 ASP A N 1
ATOM 2523 C CA . ASP A 1 314 ? 27.325 9.721 10.576 1.00 79.62 314 ASP A CA 1
ATOM 2524 C C . ASP A 1 314 ? 26.580 9.209 9.322 1.00 79.62 314 ASP A C 1
ATOM 2526 O O . ASP A 1 314 ? 26.633 8.022 8.980 1.00 79.62 314 ASP A O 1
ATOM 2530 N N . ASP A 1 315 ? 25.844 10.107 8.651 1.00 70.06 315 ASP A N 1
ATOM 2531 C CA . ASP A 1 315 ? 24.918 9.798 7.540 1.00 70.06 315 ASP A CA 1
ATOM 2532 C C . ASP A 1 315 ? 25.584 9.050 6.362 1.00 70.06 315 ASP A C 1
ATOM 2534 O O . ASP A 1 315 ? 24.955 8.211 5.706 1.00 70.06 315 ASP A O 1
ATOM 2538 N N . ASP A 1 316 ? 26.872 9.304 6.113 1.00 70.25 316 ASP A N 1
ATOM 2539 C CA . ASP A 1 316 ? 27.636 8.688 5.018 1.00 70.25 316 ASP A CA 1
ATOM 2540 C C . ASP A 1 316 ? 27.998 7.211 5.277 1.00 70.25 316 ASP A C 1
ATOM 2542 O O . ASP A 1 316 ? 28.393 6.501 4.350 1.00 70.25 316 ASP A O 1
ATOM 2546 N N . LYS A 1 317 ? 27.850 6.711 6.516 1.00 74.88 317 LYS A N 1
ATOM 2547 C CA . LYS A 1 317 ? 28.171 5.319 6.897 1.00 74.88 317 LYS A CA 1
ATOM 2548 C C . LYS A 1 317 ? 26.958 4.394 7.034 1.00 74.88 317 LYS A C 1
ATOM 2550 O O . LYS A 1 317 ? 27.124 3.231 7.403 1.00 74.88 317 LYS A O 1
ATOM 2555 N N . ILE A 1 318 ? 25.746 4.875 6.759 1.00 83.50 318 ILE A N 1
ATOM 2556 C CA . ILE A 1 318 ? 24.518 4.087 6.934 1.00 83.50 318 ILE A CA 1
ATOM 2557 C C . ILE A 1 318 ? 24.470 2.942 5.907 1.00 83.50 318 ILE A C 1
ATOM 2559 O O . ILE A 1 318 ? 24.252 3.177 4.722 1.00 83.50 318 ILE A O 1
ATOM 2563 N N . ASP A 1 319 ? 24.630 1.692 6.339 1.00 88.56 319 ASP A N 1
ATOM 2564 C CA . ASP A 1 319 ? 24.476 0.528 5.455 1.00 88.56 319 ASP A CA 1
ATOM 2565 C C . ASP A 1 319 ? 22.999 0.131 5.273 1.00 88.56 319 ASP A C 1
ATOM 2567 O O . ASP A 1 319 ? 22.201 0.161 6.216 1.00 88.56 319 ASP A O 1
ATOM 2571 N N . ASP A 1 320 ? 22.639 -0.317 4.070 1.00 90.81 320 ASP A N 1
ATOM 2572 C CA . ASP A 1 320 ? 21.275 -0.721 3.717 1.00 90.81 320 ASP A CA 1
ATOM 2573 C C . ASP A 1 320 ? 20.801 -1.930 4.549 1.00 90.81 320 ASP A C 1
ATOM 2575 O O . ASP A 1 320 ? 19.613 -2.043 4.865 1.00 90.81 320 ASP A O 1
ATOM 2579 N N . SER A 1 321 ? 21.721 -2.799 4.993 1.00 91.06 321 SER A N 1
ATOM 2580 C CA . SER A 1 321 ? 21.418 -3.886 5.937 1.00 91.06 321 SER A CA 1
ATOM 2581 C C . SER A 1 321 ? 20.963 -3.362 7.307 1.00 91.06 321 SER A C 1
ATOM 2583 O O . SER A 1 321 ? 20.037 -3.917 7.914 1.00 91.06 321 SER A O 1
ATOM 2585 N N . SER A 1 322 ? 21.558 -2.258 7.779 1.00 89.81 322 SER A N 1
ATOM 2586 C CA . SER A 1 322 ? 21.157 -1.593 9.026 1.00 89.81 322 SER A CA 1
ATOM 2587 C C . SER A 1 322 ? 19.757 -1.003 8.888 1.00 89.81 322 SER A C 1
ATOM 2589 O O . SER A 1 322 ? 18.877 -1.331 9.681 1.00 89.81 322 SER A O 1
ATOM 2591 N N . ILE A 1 323 ? 19.505 -0.253 7.807 1.00 91.94 323 ILE A N 1
ATOM 2592 C CA . ILE A 1 323 ? 18.189 0.332 7.501 1.00 91.94 323 ILE A CA 1
ATOM 2593 C C . ILE A 1 323 ? 17.099 -0.753 7.487 1.00 91.94 323 ILE A C 1
ATOM 2595 O O . ILE A 1 323 ? 16.043 -0.595 8.098 1.00 91.94 323 ILE A O 1
ATOM 2599 N N . VAL A 1 324 ? 17.343 -1.887 6.819 1.00 93.06 324 VAL A N 1
ATOM 2600 C CA . VAL A 1 324 ? 16.392 -3.013 6.769 1.00 93.06 324 VAL A CA 1
ATOM 2601 C C . VAL A 1 324 ? 16.170 -3.640 8.151 1.00 93.06 324 VAL A C 1
ATOM 2603 O O . VAL A 1 324 ? 15.064 -4.102 8.448 1.00 93.06 324 VAL A O 1
ATOM 2606 N N . THR A 1 325 ? 17.189 -3.658 9.008 1.00 92.56 325 THR A N 1
ATOM 2607 C CA . THR A 1 325 ? 17.087 -4.157 10.386 1.00 92.56 325 THR A CA 1
ATOM 2608 C C . THR A 1 325 ? 16.255 -3.214 11.259 1.00 92.56 325 THR A C 1
ATOM 2610 O O . THR A 1 325 ? 15.355 -3.677 11.965 1.00 92.56 325 THR A O 1
ATOM 2613 N N . ASP A 1 326 ? 16.444 -1.901 11.126 1.00 92.38 326 ASP A N 1
ATOM 2614 C CA . ASP A 1 326 ? 15.640 -0.890 11.818 1.00 92.38 326 ASP A CA 1
ATOM 2615 C C . ASP A 1 326 ? 14.182 -0.878 11.331 1.00 92.38 326 ASP A C 1
ATOM 2617 O O . ASP A 1 326 ? 13.263 -0.850 12.148 1.00 92.38 326 ASP A O 1
ATOM 2621 N N . ILE A 1 327 ? 13.925 -1.038 10.025 1.00 93.50 327 ILE A N 1
ATOM 2622 C CA . ILE A 1 327 ? 12.561 -1.225 9.488 1.00 93.50 327 ILE A CA 1
ATOM 2623 C C . ILE A 1 327 ? 11.879 -2.446 10.119 1.00 93.50 327 ILE A C 1
ATOM 2625 O O . ILE A 1 327 ? 10.710 -2.370 10.505 1.00 93.50 327 ILE A O 1
ATOM 2629 N N . LYS A 1 328 ? 12.593 -3.572 10.261 1.00 93.44 328 LYS A N 1
ATOM 2630 C CA . LYS A 1 328 ? 12.065 -4.769 10.940 1.00 93.44 328 LYS A CA 1
ATOM 2631 C C . LYS A 1 328 ? 11.779 -4.500 12.419 1.00 93.44 328 LYS A C 1
ATOM 2633 O O . LYS A 1 328 ? 10.760 -4.974 12.919 1.00 93.44 328 LYS A O 1
ATOM 2638 N N . LYS A 1 329 ? 12.624 -3.723 13.106 1.00 92.62 329 LYS A N 1
ATOM 2639 C CA . LYS A 1 329 ? 12.411 -3.296 14.499 1.00 92.62 329 LYS A CA 1
ATOM 2640 C C . LYS A 1 329 ? 11.153 -2.427 14.630 1.00 92.62 329 LYS A C 1
ATOM 2642 O O . LYS A 1 329 ? 10.298 -2.765 15.446 1.00 92.62 329 LYS A O 1
ATOM 2647 N N . ILE A 1 330 ? 10.978 -1.412 13.774 1.00 93.56 330 ILE A N 1
ATOM 2648 C CA . ILE A 1 330 ? 9.760 -0.577 13.709 1.00 93.56 330 ILE A CA 1
ATOM 2649 C C . ILE A 1 330 ? 8.519 -1.448 13.466 1.00 93.56 330 ILE A C 1
ATOM 2651 O O . ILE A 1 330 ? 7.513 -1.314 14.162 1.00 93.56 330 ILE A O 1
ATOM 2655 N N . ALA A 1 331 ? 8.575 -2.363 12.492 1.00 93.00 331 ALA A N 1
ATOM 2656 C CA . ALA A 1 331 ? 7.454 -3.243 12.163 1.00 93.00 331 ALA A CA 1
ATOM 2657 C C . ALA A 1 331 ? 7.079 -4.170 13.334 1.00 93.00 331 ALA A C 1
ATOM 2659 O O . ALA A 1 331 ? 5.895 -4.318 13.640 1.00 93.00 331 ALA A O 1
ATOM 2660 N N . LYS A 1 332 ? 8.076 -4.740 14.027 1.00 93.62 332 LYS A N 1
ATOM 2661 C CA . LYS A 1 332 ? 7.873 -5.577 15.218 1.00 93.62 332 LYS A CA 1
ATOM 2662 C C . LYS A 1 332 ? 7.252 -4.780 16.365 1.00 93.62 332 LYS A C 1
ATOM 2664 O O . LYS A 1 332 ? 6.220 -5.196 16.877 1.00 93.62 332 LYS A O 1
ATOM 2669 N N . GLN A 1 333 ? 7.811 -3.615 16.700 1.00 91.88 333 GLN A N 1
ATOM 2670 C CA . GLN A 1 333 ? 7.263 -2.722 17.729 1.00 91.88 333 GLN A CA 1
ATOM 2671 C C . GLN A 1 333 ? 5.816 -2.323 17.414 1.00 91.88 333 GLN A C 1
ATOM 2673 O O . GLN A 1 333 ? 4.959 -2.340 18.292 1.00 91.88 333 GLN A O 1
ATOM 2678 N N . ARG A 1 334 ? 5.507 -2.014 16.148 1.00 91.50 334 ARG A N 1
ATOM 2679 C CA . ARG A 1 334 ? 4.144 -1.672 15.720 1.00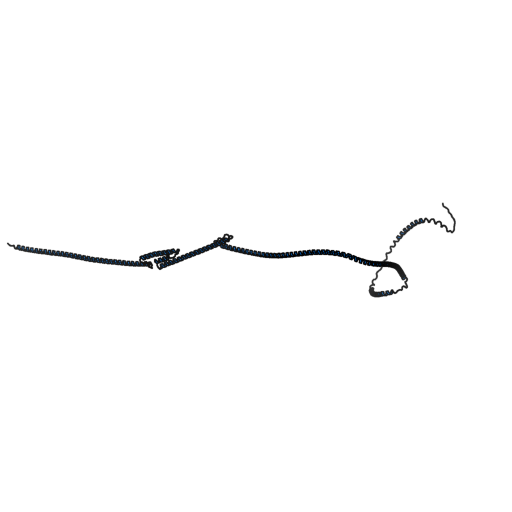 91.50 334 ARG A CA 1
ATOM 2680 C C . ARG A 1 334 ? 3.165 -2.842 15.869 1.00 91.50 334 ARG A C 1
ATOM 2682 O O . ARG A 1 334 ? 2.026 -2.596 16.257 1.00 91.50 334 ARG A O 1
ATOM 2689 N N . SER A 1 335 ? 3.597 -4.078 15.602 1.00 93.06 335 SER A N 1
ATOM 2690 C CA . SER A 1 335 ? 2.799 -5.281 15.888 1.00 93.06 335 SER A CA 1
ATOM 2691 C C . SER A 1 335 ? 2.575 -5.439 17.391 1.00 93.06 335 SER A C 1
ATOM 2693 O O . SER A 1 335 ? 1.436 -5.542 17.823 1.00 93.06 335 SER A O 1
ATOM 2695 N N . GLU A 1 336 ? 3.635 -5.350 18.198 1.00 93.25 336 GLU A N 1
ATOM 2696 C CA . GLU A 1 336 ? 3.560 -5.487 19.659 1.00 93.25 336 GLU A CA 1
ATOM 2697 C C . GLU A 1 336 ? 2.618 -4.452 20.294 1.00 93.25 336 GLU A C 1
ATOM 2699 O O . GLU A 1 336 ? 1.802 -4.805 21.144 1.00 93.25 336 GLU A O 1
ATOM 2704 N N . PHE A 1 337 ? 2.658 -3.191 19.849 1.00 90.38 337 PHE A N 1
ATOM 2705 C CA . PHE A 1 337 ? 1.708 -2.163 20.290 1.00 90.38 337 PHE A CA 1
ATOM 2706 C C . PHE A 1 337 ? 0.270 -2.432 19.825 1.00 90.38 337 PHE A C 1
ATOM 2708 O O . PHE A 1 337 ? -0.673 -2.146 20.564 1.00 90.38 337 PHE A O 1
ATOM 2715 N N . GLN A 1 338 ? 0.077 -2.982 18.623 1.00 93.50 338 GLN A N 1
ATOM 2716 C CA . GLN A 1 338 ? -1.248 -3.361 18.128 1.00 93.50 338 GLN A CA 1
ATOM 2717 C C . GLN A 1 338 ? -1.833 -4.531 18.935 1.00 93.50 338 GLN A C 1
ATOM 2719 O O . GLN A 1 338 ? -3.002 -4.477 19.324 1.00 93.50 338 GLN A O 1
ATOM 2724 N N . ASP A 1 339 ? -1.017 -5.538 19.248 1.00 92.62 339 ASP A N 1
ATOM 2725 C CA . ASP A 1 339 ? -1.395 -6.695 20.059 1.00 92.62 339 ASP A CA 1
ATOM 2726 C C . ASP A 1 339 ? -1.714 -6.280 21.507 1.00 92.62 339 ASP A C 1
ATOM 2728 O O . ASP A 1 339 ? -2.742 -6.683 22.056 1.00 92.62 339 ASP A O 1
ATOM 2732 N N . GLN A 1 340 ? -0.905 -5.394 22.107 1.00 94.50 340 GLN A N 1
ATOM 2733 C CA . GLN A 1 340 ? -1.190 -4.789 23.418 1.00 94.50 340 GLN A CA 1
ATOM 2734 C C . GLN A 1 340 ? -2.504 -3.996 23.410 1.00 94.50 340 GLN A C 1
ATOM 2736 O O . GLN A 1 340 ? -3.347 -4.196 24.286 1.00 94.50 340 GLN A O 1
ATOM 2741 N N . GLY A 1 341 ? -2.719 -3.144 22.401 1.00 91.75 341 GLY A N 1
ATOM 2742 C CA . GLY A 1 341 ? -3.949 -2.363 22.257 1.00 91.75 341 GLY A CA 1
ATOM 2743 C C . GLY A 1 341 ? -5.197 -3.238 22.098 1.00 91.75 341 GLY A C 1
ATOM 2744 O O . GLY A 1 341 ? -6.235 -2.951 22.698 1.00 91.75 341 GLY A O 1
ATOM 2745 N N . GLN A 1 342 ? -5.098 -4.345 21.356 1.00 93.12 342 GLN A N 1
ATOM 2746 C CA . GLN A 1 342 ? -6.181 -5.322 21.245 1.00 93.12 342 GLN A CA 1
ATOM 2747 C C . GLN A 1 342 ? -6.398 -6.091 22.560 1.00 93.12 342 GLN A C 1
ATOM 2749 O O . GLN A 1 342 ? -7.544 -6.332 22.939 1.00 93.12 342 GLN A O 1
ATOM 2754 N N . GLY A 1 343 ? -5.328 -6.419 23.292 1.00 93.25 343 GLY A N 1
ATOM 2755 C CA . GLY A 1 343 ? -5.399 -7.012 24.629 1.00 93.25 343 GLY A CA 1
ATOM 2756 C C . GLY A 1 343 ? -6.144 -6.121 25.627 1.00 93.25 343 GLY A C 1
ATOM 2757 O O . GLY A 1 343 ? -7.094 -6.574 26.266 1.00 93.25 343 GLY A O 1
ATOM 2758 N N . TRP A 1 344 ? -5.789 -4.834 25.701 1.00 92.69 344 TRP A N 1
ATOM 2759 C CA . TRP A 1 344 ? -6.486 -3.854 26.543 1.00 92.69 344 TRP A CA 1
ATOM 2760 C C . TRP A 1 344 ? -7.952 -3.677 26.140 1.00 92.69 344 TRP A C 1
ATOM 2762 O O . TRP A 1 344 ? -8.817 -3.604 27.010 1.00 92.69 344 TRP A O 1
ATOM 2772 N N . LYS A 1 345 ? -8.256 -3.670 24.836 1.00 93.44 345 LYS A N 1
ATOM 2773 C CA . LYS A 1 345 ? -9.636 -3.600 24.331 1.00 93.44 345 LYS A CA 1
ATOM 2774 C C . LYS A 1 345 ? -10.468 -4.818 24.750 1.00 93.44 345 LYS A C 1
ATOM 2776 O O . LYS A 1 345 ? -11.614 -4.657 25.162 1.00 93.44 345 LYS A O 1
ATOM 2781 N N . ASN A 1 346 ? -9.892 -6.019 24.681 1.00 93.44 346 ASN A N 1
ATOM 2782 C CA . ASN A 1 346 ? -10.558 -7.251 25.107 1.00 93.44 346 ASN A CA 1
ATOM 2783 C C . ASN A 1 346 ? -10.810 -7.261 26.626 1.00 93.44 346 ASN A C 1
ATOM 2785 O O . ASN A 1 346 ? -11.910 -7.600 27.058 1.00 93.44 346 ASN A O 1
ATOM 2789 N N . GLU A 1 347 ? -9.827 -6.860 27.439 1.00 93.56 347 GLU A N 1
ATOM 2790 C CA . GLU A 1 347 ? -9.982 -6.823 28.901 1.00 93.56 347 GLU A CA 1
ATOM 2791 C C . GLU A 1 347 ? -10.952 -5.714 29.348 1.00 93.56 347 GLU A C 1
ATOM 2793 O O . GLU A 1 347 ? -11.743 -5.924 30.266 1.00 93.56 347 GLU A O 1
ATOM 2798 N N . ALA A 1 348 ? -10.978 -4.567 28.658 1.00 91.75 348 ALA A N 1
ATOM 2799 C CA . ALA A 1 348 ? -11.987 -3.530 28.874 1.00 91.75 348 ALA A CA 1
ATOM 2800 C C . ALA A 1 348 ? -13.405 -4.067 28.627 1.00 91.75 348 ALA A C 1
ATOM 2802 O O . ALA A 1 348 ? -14.270 -3.906 29.484 1.00 91.75 348 ALA A O 1
ATOM 2803 N N . HIS A 1 349 ? -13.627 -4.778 27.517 1.00 93.25 349 HIS A N 1
ATOM 2804 C CA . HIS A 1 349 ? -14.939 -5.343 27.194 1.00 93.25 349 HIS A CA 1
ATOM 2805 C C . HIS A 1 349 ? -15.353 -6.464 28.165 1.00 93.25 349 HIS A C 1
ATOM 2807 O O . HIS A 1 349 ? -16.503 -6.534 28.582 1.00 93.25 349 HIS A O 1
ATOM 2813 N N . LYS A 1 350 ? -14.400 -7.287 28.622 1.00 92.81 350 LYS A N 1
ATOM 2814 C CA . LYS A 1 350 ? -14.620 -8.300 29.669 1.00 92.81 350 LYS A CA 1
ATOM 2815 C C . LYS A 1 350 ? -14.969 -7.690 31.033 1.00 92.81 350 LYS A C 1
ATOM 2817 O O . LYS A 1 350 ? -15.693 -8.299 31.816 1.00 92.81 350 LYS A O 1
ATOM 2822 N N . ASN A 1 351 ? -14.446 -6.507 31.348 1.00 91.25 351 ASN A N 1
ATOM 2823 C CA . ASN A 1 351 ? -14.814 -5.786 32.567 1.00 91.25 351 ASN A CA 1
ATOM 2824 C C . ASN A 1 351 ? -16.142 -5.032 32.408 1.00 91.25 351 ASN A C 1
ATOM 2826 O O . ASN A 1 351 ? -16.912 -4.969 33.360 1.00 91.25 351 ASN A O 1
ATOM 2830 N N . GLU A 1 352 ? -16.458 -4.544 31.210 1.00 93.75 352 GLU A N 1
ATOM 2831 C CA . GLU A 1 352 ? -17.765 -3.979 30.864 1.00 93.75 352 GLU A CA 1
ATOM 2832 C C . GLU A 1 352 ? -18.889 -5.021 30.993 1.00 93.75 352 GLU A C 1
ATOM 2834 O O . GLU A 1 352 ? -19.895 -4.739 31.642 1.00 93.75 352 GLU A O 1
ATOM 2839 N N . THR A 1 353 ? -18.695 -6.248 30.490 1.00 92.31 353 THR A N 1
ATOM 2840 C CA . THR A 1 353 ? -19.673 -7.340 30.654 1.00 92.31 353 THR A CA 1
ATOM 2841 C C . THR A 1 353 ? -19.871 -7.724 32.120 1.00 92.31 353 THR A C 1
ATOM 2843 O O . THR A 1 353 ? -21.013 -7.795 32.562 1.00 92.31 353 THR A O 1
ATOM 2846 N N . LYS A 1 354 ? -18.797 -7.869 32.913 1.00 90.31 354 LYS A N 1
ATOM 2847 C CA . LYS A 1 354 ? -18.906 -8.111 34.369 1.00 90.31 354 LYS A CA 1
ATOM 2848 C C . LYS A 1 354 ? -19.652 -6.988 35.097 1.00 90.31 354 LYS A C 1
ATOM 2850 O O . LYS A 1 354 ? -20.464 -7.249 35.978 1.00 90.31 354 LYS A O 1
ATOM 2855 N N . LEU A 1 355 ? -19.373 -5.726 34.757 1.00 90.06 355 LEU A N 1
ATOM 2856 C CA . LEU A 1 355 ? -20.071 -4.581 35.349 1.00 90.06 355 LEU A CA 1
ATOM 2857 C C . LEU A 1 355 ? -21.563 -4.601 35.004 1.00 90.06 355 LEU A C 1
ATOM 2859 O O . LEU A 1 355 ? -22.385 -4.253 35.850 1.00 90.06 355 LEU A O 1
ATOM 2863 N N . GLU A 1 356 ? -21.922 -5.026 33.794 1.00 90.62 356 GLU A N 1
ATOM 2864 C CA . GLU A 1 356 ? -23.315 -5.162 33.376 1.00 90.62 356 GLU A CA 1
ATOM 2865 C C . GLU A 1 356 ? -24.013 -6.358 34.049 1.00 90.62 356 GLU A C 1
ATOM 2867 O O . GLU A 1 356 ? -25.157 -6.231 34.481 1.00 90.62 356 GLU A O 1
ATOM 2872 N N . GLU A 1 357 ? -23.325 -7.484 34.250 1.00 89.44 357 GLU A N 1
ATOM 2873 C CA . GLU A 1 357 ? -23.809 -8.608 35.070 1.00 89.44 357 GLU A CA 1
ATOM 2874 C C . GLU A 1 357 ? -24.105 -8.159 36.513 1.00 89.44 357 GLU A C 1
ATOM 2876 O O . GLU A 1 357 ? -25.211 -8.378 37.013 1.00 89.44 357 GLU A O 1
ATOM 2881 N N . ILE A 1 358 ? -23.180 -7.428 37.151 1.00 88.38 358 ILE A N 1
ATOM 2882 C CA . ILE A 1 358 ? -23.360 -6.875 38.506 1.00 88.38 358 ILE A CA 1
ATOM 2883 C C . ILE A 1 358 ? -24.506 -5.849 38.549 1.00 88.38 358 ILE A C 1
ATOM 2885 O O . ILE A 1 358 ? -25.306 -5.861 39.489 1.00 88.38 358 ILE A O 1
ATOM 2889 N N . ARG A 1 359 ? -24.649 -4.973 37.539 1.00 90.69 359 ARG A N 1
ATOM 2890 C CA . ARG A 1 359 ? -25.794 -4.041 37.443 1.00 90.69 359 ARG A CA 1
ATOM 2891 C C . ARG A 1 359 ? -27.122 -4.784 37.358 1.00 90.69 359 ARG A C 1
ATOM 2893 O O . ARG A 1 359 ? -28.068 -4.399 38.046 1.00 90.69 359 ARG A O 1
ATOM 2900 N N . ASN A 1 360 ? -27.195 -5.834 36.544 1.00 90.62 360 ASN A N 1
ATOM 2901 C CA . ASN A 1 360 ? -28.408 -6.629 36.392 1.00 90.62 360 ASN A CA 1
ATOM 2902 C C . ASN A 1 360 ? -28.735 -7.398 37.681 1.00 90.62 360 ASN A C 1
ATOM 2904 O O . ASN A 1 360 ? -29.875 -7.337 38.136 1.00 90.62 360 ASN A O 1
ATOM 2908 N N . ALA A 1 361 ? -27.744 -7.997 38.350 1.00 89.75 361 ALA A N 1
ATOM 2909 C CA . ALA A 1 361 ? -27.923 -8.604 39.672 1.00 89.75 361 ALA A CA 1
ATOM 2910 C C . ALA A 1 361 ? -28.421 -7.588 40.723 1.00 89.75 361 ALA A C 1
ATOM 2912 O O . ALA A 1 361 ? -29.346 -7.881 41.481 1.00 89.75 361 ALA A O 1
ATOM 2913 N N . ASN A 1 362 ? -27.877 -6.363 40.733 1.00 91.00 362 ASN A N 1
ATOM 2914 C CA . ASN A 1 362 ? -28.309 -5.282 41.629 1.00 91.00 362 ASN A CA 1
ATOM 2915 C C . ASN A 1 362 ? -29.761 -4.860 41.351 1.00 91.00 362 ASN A C 1
ATOM 2917 O O . ASN A 1 362 ? -30.553 -4.713 42.281 1.00 91.00 362 ASN A O 1
ATOM 2921 N N . LYS A 1 363 ? -30.131 -4.726 40.072 1.00 92.06 363 LYS A N 1
ATOM 2922 C CA . LYS A 1 363 ? -31.495 -4.395 39.642 1.00 92.06 363 LYS A CA 1
ATOM 2923 C C . LYS A 1 363 ? -32.501 -5.468 40.068 1.00 92.06 363 LYS A C 1
ATOM 2925 O O . LYS A 1 363 ? -33.517 -5.115 40.660 1.00 92.06 363 LYS A O 1
ATOM 2930 N N . THR A 1 364 ? -32.201 -6.745 39.835 1.00 91.31 364 THR A N 1
ATOM 2931 C CA . THR A 1 364 ? -33.053 -7.869 40.258 1.00 91.31 364 THR A CA 1
ATOM 2932 C C . THR A 1 364 ? -33.179 -7.932 41.781 1.00 91.31 364 THR A C 1
ATOM 2934 O O . THR A 1 364 ? -34.285 -8.060 42.297 1.00 91.31 364 THR A O 1
ATOM 2937 N N . CYS A 1 365 ? -32.074 -7.763 42.517 1.00 91.56 365 CYS A N 1
ATOM 2938 C CA . CYS A 1 365 ? -32.086 -7.737 43.981 1.00 91.56 365 CYS A CA 1
ATOM 2939 C C . CYS A 1 365 ? -32.972 -6.605 44.528 1.00 91.56 365 CYS A C 1
ATOM 2941 O O . CYS A 1 365 ? -33.843 -6.853 45.359 1.00 91.56 365 CYS A O 1
ATOM 2943 N N . ARG A 1 366 ? -32.842 -5.383 43.991 1.00 92.69 366 ARG A N 1
ATOM 2944 C CA . ARG A 1 366 ? -33.724 -4.255 44.339 1.00 92.69 366 ARG A CA 1
ATOM 2945 C C . ARG A 1 366 ? -35.191 -4.539 44.034 1.00 92.69 366 ARG A C 1
ATOM 2947 O O . ARG A 1 366 ? -36.030 -4.255 44.875 1.00 92.69 366 ARG A O 1
ATOM 2954 N N . GLN A 1 367 ? -35.501 -5.110 42.869 1.00 93.31 367 GLN A N 1
ATOM 2955 C CA . GLN A 1 367 ? -36.879 -5.448 42.500 1.00 93.31 367 GLN A CA 1
ATOM 2956 C C . GLN A 1 367 ? -37.506 -6.447 43.481 1.00 93.31 367 GLN A C 1
ATOM 2958 O O . GLN A 1 367 ? -38.629 -6.229 43.926 1.00 93.31 367 GLN A O 1
ATOM 2963 N N . VAL A 1 368 ? -36.771 -7.494 43.868 1.00 92.31 368 VAL A N 1
ATOM 2964 C CA . VAL A 1 368 ? -37.251 -8.494 44.835 1.00 92.31 368 VAL A CA 1
ATOM 2965 C C . VAL A 1 368 ? -37.425 -7.889 46.233 1.00 92.31 368 VAL A C 1
ATOM 2967 O O . VAL A 1 368 ? -38.440 -8.148 46.872 1.00 92.31 368 VAL A O 1
ATOM 2970 N N . LEU A 1 369 ? -36.503 -7.033 46.689 1.00 92.06 369 LEU A N 1
ATOM 2971 C CA . LEU A 1 369 ? -36.633 -6.319 47.967 1.00 92.06 369 LEU A CA 1
ATOM 2972 C C . LEU A 1 369 ? -37.824 -5.343 47.975 1.00 92.06 369 LEU A C 1
ATOM 2974 O O . LEU A 1 369 ? -38.621 -5.361 48.911 1.00 92.06 369 LEU A O 1
ATOM 2978 N N . ASP A 1 370 ? -37.997 -4.547 46.916 1.00 94.25 370 ASP A N 1
ATOM 2979 C CA . ASP A 1 370 ? -39.145 -3.646 46.748 1.00 94.25 370 ASP A CA 1
ATOM 2980 C C . ASP A 1 370 ? -40.479 -4.410 46.730 1.00 94.25 370 ASP A C 1
ATOM 2982 O O . ASP A 1 370 ? -41.507 -3.885 47.156 1.00 94.25 370 ASP A O 1
ATOM 2986 N N . GLU A 1 371 ? -40.496 -5.629 46.188 1.00 94.19 371 GLU A N 1
ATOM 2987 C CA . GLU A 1 371 ? -41.671 -6.497 46.194 1.00 94.19 371 GLU A CA 1
ATOM 2988 C C . GLU A 1 371 ? -41.960 -7.111 47.566 1.00 94.19 371 GLU A C 1
ATOM 2990 O O . GLU A 1 371 ? -43.125 -7.126 47.960 1.00 94.19 371 GLU A O 1
ATOM 2995 N N . ILE A 1 372 ? -40.934 -7.570 48.295 1.00 92.69 372 ILE A N 1
ATOM 2996 C CA . ILE A 1 372 ? -41.060 -8.049 49.683 1.00 92.69 372 ILE A CA 1
ATOM 2997 C C . ILE A 1 372 ? -41.701 -6.952 50.544 1.00 92.69 372 ILE A C 1
ATOM 2999 O O . ILE A 1 372 ? -42.729 -7.190 51.176 1.00 92.69 372 ILE A O 1
ATOM 3003 N N . ILE A 1 373 ? -41.156 -5.729 50.493 1.00 92.38 373 ILE A N 1
ATOM 3004 C CA . ILE A 1 373 ? -41.678 -4.572 51.237 1.00 92.38 373 ILE A CA 1
ATOM 3005 C C . ILE A 1 373 ? -43.149 -4.319 50.871 1.00 92.38 373 ILE A C 1
ATOM 3007 O O . ILE A 1 373 ? -44.005 -4.288 51.748 1.00 92.38 373 ILE A O 1
ATOM 3011 N N . LYS A 1 374 ? -43.486 -4.258 49.574 1.00 93.62 374 LYS A N 1
ATOM 3012 C CA . LYS A 1 374 ? -44.875 -4.049 49.114 1.00 93.62 374 LYS A CA 1
ATOM 3013 C C . LYS A 1 374 ? -45.843 -5.171 49.499 1.00 93.62 374 LYS A C 1
ATOM 3015 O O . LYS A 1 374 ? -47.047 -4.916 49.531 1.00 93.62 374 LYS A O 1
ATOM 3020 N N . ARG A 1 375 ? -45.373 -6.409 49.695 1.00 92.12 375 ARG A N 1
ATOM 3021 C CA . ARG A 1 375 ? -46.213 -7.527 50.155 1.00 92.12 375 ARG A CA 1
ATOM 3022 C C . ARG A 1 375 ? -46.477 -7.426 51.655 1.00 92.12 375 ARG A C 1
ATOM 3024 O O . ARG A 1 375 ? -47.636 -7.554 52.042 1.00 92.12 375 ARG A O 1
ATOM 3031 N N . LEU A 1 376 ? -45.461 -7.104 52.455 1.00 90.56 376 LEU A N 1
ATOM 3032 C CA . LEU A 1 376 ? -45.602 -6.855 53.896 1.00 90.56 376 LEU A CA 1
ATOM 3033 C C . LEU A 1 376 ? -46.497 -5.629 54.173 1.00 90.56 376 LEU A C 1
ATOM 3035 O O . LEU A 1 376 ? -47.482 -5.755 54.897 1.00 90.56 376 LEU A O 1
ATOM 3039 N N . ASP A 1 377 ? -46.268 -4.502 53.486 1.00 89.94 377 ASP A N 1
ATOM 3040 C CA . ASP A 1 377 ? -47.083 -3.275 53.599 1.00 89.94 377 ASP A CA 1
ATOM 3041 C C . ASP A 1 377 ? -48.583 -3.511 53.331 1.00 89.94 377 ASP A C 1
ATOM 3043 O O . ASP A 1 377 ? -49.443 -2.858 53.922 1.00 89.94 377 ASP A O 1
ATOM 3047 N N . LYS A 1 378 ? -48.913 -4.405 52.387 1.00 88.38 378 LYS A N 1
ATOM 3048 C CA . LYS A 1 378 ? -50.299 -4.664 51.959 1.00 88.38 378 LYS A CA 1
ATOM 3049 C C . LYS A 1 378 ? -51.001 -5.738 52.770 1.00 88.38 378 LYS A C 1
ATOM 3051 O O . LYS A 1 378 ? -52.200 -5.618 53.007 1.00 88.38 378 LYS A O 1
ATOM 3056 N N . ASN A 1 379 ? -50.282 -6.804 53.104 1.00 85.44 379 ASN A N 1
ATOM 3057 C CA . ASN A 1 379 ? -50.868 -8.009 53.681 1.00 85.44 379 ASN A CA 1
ATOM 3058 C C . ASN A 1 379 ? -50.674 -8.077 55.200 1.00 85.44 379 ASN A C 1
ATOM 3060 O O . ASN A 1 379 ? -51.310 -8.905 55.839 1.00 85.44 379 ASN A O 1
ATOM 3064 N N . GLY A 1 380 ? -49.837 -7.210 55.776 1.00 82.88 380 GLY A N 1
ATOM 3065 C CA . GLY A 1 380 ? -49.511 -7.201 57.195 1.00 82.88 380 GLY A CA 1
ATOM 3066 C C . GLY A 1 380 ? -48.295 -8.057 57.552 1.00 82.88 380 GLY A C 1
ATOM 3067 O O . GLY A 1 380 ? -47.675 -8.717 56.715 1.00 82.88 380 GLY A O 1
ATOM 3068 N N . HIS A 1 381 ? -47.951 -8.005 58.837 1.00 87.69 381 HIS A N 1
ATOM 3069 C CA . HIS A 1 381 ? -46.765 -8.631 59.407 1.00 87.69 381 HIS A CA 1
ATOM 3070 C C . HIS A 1 381 ? -47.188 -9.831 60.256 1.00 87.69 381 HIS A C 1
ATOM 3072 O O . HIS A 1 381 ? -47.584 -9.687 61.412 1.00 87.69 381 HIS A O 1
ATOM 3078 N N . HIS A 1 382 ? -47.122 -11.018 59.653 1.00 86.94 382 HIS A N 1
ATOM 3079 C CA . HIS A 1 382 ? -47.479 -12.287 60.288 1.00 86.94 382 HIS A CA 1
ATOM 3080 C C . HIS A 1 382 ? -46.372 -13.313 60.083 1.00 86.94 382 HIS A C 1
ATOM 3082 O O . HIS A 1 382 ? -45.760 -13.390 59.011 1.00 86.94 382 HIS A O 1
ATOM 3088 N N . THR A 1 383 ? -46.198 -14.189 61.066 1.00 89.38 383 THR A N 1
ATOM 3089 C CA . THR A 1 383 ? -45.183 -15.252 61.108 1.00 89.38 383 THR A CA 1
ATOM 3090 C C . THR A 1 383 ? -45.183 -16.139 59.851 1.00 89.38 383 THR A C 1
ATOM 3092 O O . THR A 1 383 ? -44.117 -16.497 59.343 1.00 89.38 383 THR A O 1
ATOM 3095 N N . ARG A 1 384 ? -46.356 -16.432 59.257 1.00 87.94 384 ARG A N 1
ATOM 3096 C CA . ARG A 1 384 ? -46.465 -17.168 57.975 1.00 87.94 384 ARG A CA 1
ATOM 3097 C C . ARG A 1 384 ? -45.867 -16.397 56.793 1.00 87.94 384 ARG A C 1
ATOM 3099 O O . ARG A 1 384 ? -45.128 -16.990 56.010 1.00 87.94 384 ARG A O 1
ATOM 3106 N N . LEU A 1 385 ? -46.199 -15.112 56.651 1.00 89.56 385 LEU A N 1
ATOM 3107 C CA . LEU A 1 385 ? -45.774 -14.284 55.517 1.00 89.56 385 LEU A CA 1
ATOM 3108 C C . LEU A 1 385 ? -44.278 -13.985 55.591 1.00 89.56 385 LEU A C 1
ATOM 3110 O O . LEU A 1 385 ? -43.560 -14.238 54.630 1.00 89.56 385 LEU A O 1
ATOM 3114 N N . ILE A 1 386 ? -43.779 -13.560 56.753 1.00 91.81 386 ILE A N 1
ATOM 3115 C CA . ILE A 1 386 ? -42.352 -13.254 56.934 1.00 91.81 386 ILE A CA 1
ATOM 3116 C C . ILE A 1 386 ? -41.492 -14.491 56.643 1.00 91.81 386 ILE A C 1
ATOM 3118 O O . ILE A 1 386 ? -40.485 -14.390 55.946 1.00 91.81 386 ILE A O 1
ATOM 3122 N N . LYS A 1 387 ? -41.933 -15.690 57.048 1.00 91.75 387 LYS A N 1
ATOM 3123 C CA . LYS A 1 387 ? -41.260 -16.951 56.698 1.00 91.75 387 LYS A CA 1
ATOM 3124 C C . LYS A 1 387 ? -41.217 -17.218 55.186 1.00 91.75 387 LYS A C 1
ATOM 3126 O O . LYS A 1 387 ? -40.209 -17.727 54.696 1.00 91.75 387 LYS A O 1
ATOM 3131 N N . GLN A 1 388 ? -42.270 -16.873 54.441 1.00 91.94 388 GLN A N 1
ATOM 3132 C CA . GLN A 1 388 ? -42.305 -16.983 52.975 1.00 91.94 388 GLN A CA 1
ATOM 3133 C C . GLN A 1 388 ? -41.398 -15.943 52.298 1.00 91.94 388 GLN A C 1
ATOM 3135 O O . GLN A 1 388 ? -40.675 -16.278 51.357 1.00 91.94 388 GLN A O 1
ATOM 3140 N N . GLU A 1 389 ? -41.359 -14.706 52.794 1.00 92.50 389 GLU A N 1
ATOM 3141 C CA . GLU A 1 389 ? -40.465 -13.670 52.261 1.00 92.50 389 GLU A CA 1
ATOM 3142 C C . GLU A 1 389 ? -38.988 -13.972 52.581 1.00 92.50 389 GLU A C 1
ATOM 3144 O O . GLU A 1 389 ? -38.131 -13.813 51.716 1.00 92.50 389 GLU A O 1
ATOM 3149 N N . MET A 1 390 ? -38.675 -14.533 53.757 1.00 92.00 390 MET A N 1
ATOM 3150 C CA . MET A 1 390 ? -37.340 -15.060 54.086 1.00 92.00 390 MET A CA 1
ATOM 3151 C C . MET A 1 390 ? -36.916 -16.214 53.161 1.00 92.00 390 MET A C 1
ATOM 3153 O O . MET A 1 390 ? -35.757 -16.287 52.743 1.00 92.00 390 MET A O 1
ATOM 3157 N N . GLN A 1 391 ? -37.836 -17.118 52.806 1.00 91.88 391 GLN A N 1
ATOM 3158 C CA . GLN A 1 391 ? -37.576 -18.173 51.816 1.00 91.88 391 GLN A CA 1
ATOM 3159 C C . GLN A 1 391 ? -37.335 -17.588 50.418 1.00 91.88 391 GLN A C 1
ATOM 3161 O O . GLN A 1 391 ? -36.388 -17.980 49.736 1.00 91.88 391 GLN A O 1
ATOM 3166 N N . THR A 1 392 ? -38.126 -16.590 50.023 1.00 91.88 392 THR A N 1
ATOM 3167 C CA . THR A 1 392 ? -37.955 -15.865 48.757 1.00 91.88 392 THR A CA 1
ATOM 3168 C C . THR A 1 392 ? -36.584 -15.185 48.702 1.00 91.88 392 THR A C 1
ATOM 3170 O O . THR A 1 392 ? -35.817 -15.410 47.765 1.00 91.88 392 THR A O 1
ATOM 3173 N N . LEU A 1 393 ? -36.216 -14.443 49.750 1.00 91.56 393 LEU A N 1
ATOM 3174 C CA . LEU A 1 393 ? -34.944 -13.734 49.857 1.00 91.56 393 LEU A CA 1
ATOM 3175 C C . LEU A 1 393 ? -33.737 -14.685 49.876 1.00 91.56 393 LEU A C 1
ATOM 3177 O O . LEU A 1 393 ? -32.751 -14.435 49.187 1.00 91.56 393 LEU A O 1
ATOM 3181 N N . SER A 1 394 ? -33.809 -15.797 50.612 1.00 88.38 394 SER A N 1
ATOM 3182 C CA . SER A 1 394 ? -32.724 -16.791 50.658 1.00 88.38 394 SER A CA 1
ATOM 3183 C C . SER A 1 394 ? -32.550 -17.561 49.341 1.00 88.38 394 SER A C 1
ATOM 3185 O O . SER A 1 394 ? -31.421 -17.917 48.996 1.00 88.38 394 SER A O 1
ATOM 3187 N N . SER A 1 395 ? -33.626 -17.744 48.564 1.00 88.62 395 SER A N 1
ATOM 3188 C CA . SER A 1 395 ? -33.575 -18.355 47.227 1.00 88.62 395 SER A CA 1
ATOM 3189 C C . SER A 1 395 ? -32.952 -17.460 46.143 1.00 88.62 395 SER A C 1
ATOM 3191 O O . SER A 1 395 ? -32.559 -17.963 45.091 1.00 88.62 395 SER A O 1
ATOM 3193 N N . LEU A 1 396 ? -32.825 -16.149 46.392 1.00 87.38 396 LEU A N 1
ATOM 3194 C CA . LEU A 1 396 ? -32.328 -15.172 45.422 1.00 87.38 396 LEU A CA 1
ATOM 3195 C C . LEU A 1 396 ? -30.847 -15.419 45.058 1.00 87.38 396 LEU A C 1
ATOM 3197 O O . LEU A 1 396 ? -29.978 -15.272 45.932 1.00 87.38 396 LEU A O 1
ATOM 3201 N N . PRO A 1 397 ? -30.516 -15.699 43.778 1.00 80.88 397 PRO A N 1
ATOM 3202 C CA . PRO A 1 397 ? -29.135 -15.725 43.306 1.00 80.88 397 PRO A CA 1
ATOM 3203 C C . PRO A 1 397 ? -28.540 -14.323 43.436 1.00 80.88 397 PRO A C 1
ATOM 3205 O O . PRO A 1 397 ? -29.043 -13.369 42.844 1.00 80.88 397 PRO A O 1
ATOM 3208 N N . THR A 1 398 ? -27.499 -14.190 44.252 1.00 81.75 398 THR A N 1
ATOM 3209 C CA . THR A 1 398 ? -26.971 -12.891 44.681 1.00 81.75 398 THR A CA 1
ATOM 3210 C C . THR A 1 398 ? -25.468 -12.848 44.447 1.00 81.75 398 THR A C 1
ATOM 3212 O O . THR A 1 398 ? -24.756 -13.758 44.863 1.00 81.75 398 THR A O 1
ATOM 3215 N N . ASP A 1 399 ? -25.001 -11.794 43.777 1.00 85.75 399 ASP A N 1
ATOM 3216 C CA . ASP A 1 399 ? -23.576 -11.520 43.573 1.00 85.75 399 ASP A CA 1
ATOM 3217 C C . ASP A 1 399 ? -22.845 -11.307 44.911 1.00 85.75 399 ASP A C 1
ATOM 3219 O O . ASP A 1 399 ? -23.432 -10.815 45.878 1.00 85.75 399 ASP A O 1
ATOM 3223 N N . GLU A 1 400 ? -21.553 -11.629 44.966 1.00 86.12 400 GLU A N 1
ATOM 3224 C CA . GLU A 1 400 ? -20.740 -11.543 46.187 1.00 86.12 400 GLU A CA 1
ATOM 3225 C C . GLU A 1 400 ? -20.739 -10.121 46.791 1.00 86.12 400 GLU A C 1
ATOM 3227 O O . GLU A 1 400 ? -20.833 -9.963 48.009 1.00 86.12 400 GLU A O 1
ATOM 3232 N N . ASN A 1 401 ? -20.792 -9.074 45.956 1.00 85.69 401 ASN A N 1
ATOM 3233 C CA . ASN A 1 401 ? -20.871 -7.673 46.399 1.00 85.69 401 ASN A CA 1
ATOM 3234 C C . ASN A 1 401 ? -22.242 -7.280 46.985 1.00 85.69 401 ASN A C 1
ATOM 3236 O O . ASN A 1 401 ? -22.373 -6.225 47.610 1.00 85.69 401 ASN A O 1
ATOM 3240 N N . LEU A 1 402 ? -23.275 -8.098 46.768 1.00 88.19 402 LEU A N 1
ATOM 3241 C CA . LEU A 1 402 ? -24.654 -7.881 47.222 1.00 88.19 402 LEU A CA 1
ATOM 3242 C C . LEU A 1 402 ? -25.056 -8.834 48.357 1.00 88.19 402 LEU A C 1
ATOM 3244 O O . LEU A 1 402 ? -26.105 -8.641 48.973 1.00 88.19 402 LEU A O 1
ATOM 3248 N N . MET A 1 403 ? -24.218 -9.826 48.673 1.00 88.81 403 MET A N 1
ATOM 3249 C CA . MET A 1 403 ? -24.459 -10.797 49.745 1.00 88.81 403 MET A CA 1
ATOM 3250 C C . MET A 1 403 ? -24.733 -10.128 51.096 1.00 88.81 403 MET A C 1
ATOM 3252 O O . MET A 1 403 ? -25.632 -10.568 51.805 1.00 88.81 403 MET A O 1
ATOM 3256 N N . TRP A 1 404 ? -24.039 -9.033 51.430 1.00 92.06 404 TRP A N 1
ATOM 3257 C CA . TRP A 1 404 ? -24.266 -8.299 52.684 1.00 92.06 404 TRP A CA 1
ATOM 3258 C C . TRP A 1 404 ? -25.675 -7.690 52.783 1.00 92.06 404 TRP A C 1
ATOM 3260 O O . TRP A 1 404 ? -26.243 -7.666 53.873 1.00 92.06 404 TRP A O 1
ATOM 3270 N N . ILE A 1 405 ? -26.262 -7.245 51.661 1.00 91.31 405 ILE A N 1
ATOM 3271 C CA . ILE A 1 405 ? -27.644 -6.738 51.607 1.00 91.31 405 ILE A CA 1
ATOM 3272 C C . ILE A 1 405 ? -28.608 -7.888 51.889 1.00 91.31 405 ILE A C 1
ATOM 3274 O O . ILE A 1 405 ? -29.496 -7.768 52.729 1.00 91.31 405 ILE A O 1
ATOM 3278 N N . ARG A 1 406 ? -28.406 -9.035 51.226 1.00 90.62 406 ARG A N 1
ATOM 3279 C CA . ARG A 1 406 ? -29.243 -10.218 51.448 1.00 90.62 406 ARG A CA 1
ATOM 3280 C C . ARG A 1 406 ? -29.150 -10.695 52.896 1.00 90.62 406 ARG A C 1
ATOM 3282 O O . ARG A 1 406 ? -30.190 -10.954 53.495 1.00 90.62 406 ARG A O 1
ATOM 3289 N N . SER A 1 407 ? -27.946 -10.776 53.464 1.00 90.69 407 SER A N 1
ATOM 3290 C CA . SER A 1 407 ? -27.744 -11.167 54.864 1.00 90.69 407 SER A CA 1
ATOM 3291 C C . SER A 1 407 ? -28.424 -10.197 55.827 1.00 90.69 407 SER A C 1
ATOM 3293 O O . SER A 1 407 ? -29.233 -10.643 56.629 1.00 90.69 407 SER A O 1
ATOM 3295 N N . THR A 1 408 ? -28.205 -8.883 55.700 1.00 92.50 408 THR A N 1
ATOM 3296 C CA . THR A 1 408 ? -28.826 -7.894 56.605 1.00 92.50 408 THR A CA 1
ATOM 3297 C C . THR A 1 408 ? -30.355 -7.887 56.525 1.00 92.50 408 THR A C 1
ATOM 3299 O O . THR A 1 408 ? -31.009 -7.880 57.564 1.00 92.50 408 THR A O 1
ATOM 3302 N N . PHE A 1 409 ? -30.958 -7.976 55.332 1.00 92.88 409 PHE A N 1
ATOM 3303 C CA . PHE A 1 409 ? -32.416 -8.131 55.220 1.00 92.88 409 PHE A CA 1
ATOM 3304 C C . PHE A 1 409 ? -32.913 -9.473 55.783 1.00 92.88 409 PHE A C 1
ATOM 3306 O O . PHE A 1 409 ? -33.971 -9.519 56.407 1.00 92.88 409 PHE A O 1
ATOM 3313 N N . THR A 1 410 ? -32.149 -10.559 55.618 1.00 92.00 410 THR A N 1
ATOM 3314 C CA . THR A 1 410 ? -32.497 -11.868 56.198 1.00 92.00 410 THR A CA 1
ATOM 3315 C C . THR A 1 410 ? -32.433 -11.827 57.724 1.00 92.00 410 THR A C 1
ATOM 3317 O O . THR A 1 410 ? -33.324 -12.360 58.375 1.00 92.00 410 THR A O 1
ATOM 3320 N N . GLU A 1 411 ? -31.428 -11.173 58.309 1.00 93.50 411 GLU A N 1
ATOM 3321 C CA . GLU A 1 411 ? -31.278 -10.985 59.758 1.00 93.50 411 GLU A CA 1
ATOM 3322 C C . GLU A 1 411 ? -32.405 -10.122 60.341 1.00 93.50 411 GLU A C 1
ATOM 3324 O O . GLU A 1 411 ? -32.983 -10.494 61.362 1.00 93.50 411 GLU A O 1
ATOM 3329 N N . LEU A 1 412 ? -32.780 -9.027 59.666 1.00 94.25 412 LEU A N 1
ATOM 3330 C CA . LEU A 1 412 ? -33.919 -8.187 60.056 1.00 94.25 412 LEU A CA 1
ATOM 3331 C C . LEU A 1 412 ? -35.229 -8.988 60.074 1.00 94.25 412 LEU A C 1
ATOM 3333 O O . LEU A 1 412 ? -35.890 -9.041 61.111 1.00 94.25 412 LEU A O 1
ATOM 3337 N N . LEU A 1 413 ? -35.555 -9.681 58.976 1.00 93.38 413 LEU A N 1
ATOM 3338 C CA . LEU A 1 413 ? -36.750 -10.530 58.900 1.00 93.38 413 LEU A CA 1
ATOM 3339 C C . LEU A 1 413 ? -36.694 -11.703 59.897 1.00 93.38 413 LEU A C 1
ATOM 3341 O O . LEU A 1 413 ? -37.724 -12.083 60.441 1.00 93.38 413 LEU A O 1
ATOM 3345 N N . SER A 1 414 ? -35.509 -12.253 60.190 1.00 93.62 414 SER A N 1
ATOM 3346 C CA . SER A 1 414 ? -35.336 -13.310 61.205 1.00 93.62 414 SER A CA 1
ATOM 3347 C C . SER A 1 414 ? -35.612 -12.802 62.622 1.00 93.62 414 SER A C 1
ATOM 3349 O O . SER A 1 414 ? -36.231 -13.506 63.419 1.00 93.62 414 SER A O 1
ATOM 3351 N N . SER A 1 415 ? -35.155 -11.587 62.941 1.00 93.94 415 SER A N 1
ATOM 3352 C CA . SER A 1 415 ? -35.412 -10.930 64.226 1.00 93.94 415 SER A CA 1
ATOM 3353 C C . SER A 1 415 ? -36.906 -10.654 64.407 1.00 93.94 415 SER A C 1
ATOM 3355 O O . SER A 1 415 ? -37.486 -10.983 65.441 1.00 93.94 415 SER A O 1
ATOM 3357 N N . GLU A 1 416 ? -37.548 -10.133 63.360 1.00 92.19 416 GLU A N 1
ATOM 3358 C CA . GLU A 1 416 ? -38.983 -9.860 63.344 1.00 92.19 416 GLU A CA 1
ATOM 3359 C C . GLU A 1 416 ? -39.816 -11.147 63.460 1.00 92.19 416 GLU A C 1
ATOM 3361 O O . GLU A 1 416 ? -40.699 -11.237 64.312 1.00 92.19 416 GLU A O 1
ATOM 3366 N N . PHE A 1 417 ? -39.473 -12.183 62.687 1.00 93.06 417 PHE A N 1
ATOM 3367 C CA . PHE A 1 417 ? -40.070 -13.517 62.779 1.00 93.06 417 PHE A CA 1
ATOM 3368 C C . PHE A 1 417 ? -39.945 -14.112 64.188 1.00 93.06 417 PHE A C 1
ATOM 3370 O O . PHE A 1 417 ? -40.901 -14.701 64.690 1.00 93.06 417 PHE A O 1
ATOM 3377 N N . SER A 1 418 ? -38.784 -13.963 64.834 1.00 94.06 418 SER A N 1
ATOM 3378 C CA . SER A 1 418 ? -38.540 -14.459 66.194 1.00 94.06 418 SER A CA 1
ATOM 3379 C C . SER A 1 418 ? -39.443 -13.772 67.221 1.00 94.06 418 SER A C 1
ATOM 3381 O O . SER A 1 418 ? -40.063 -14.445 68.044 1.00 94.06 418 SER A O 1
ATOM 3383 N N . TRP A 1 419 ? -39.568 -12.444 67.145 1.00 93.12 419 TRP A N 1
ATOM 3384 C CA . TRP A 1 419 ? -40.422 -11.680 68.056 1.00 93.12 419 TRP A CA 1
ATOM 3385 C C . TRP A 1 419 ? -41.915 -11.953 67.829 1.00 93.12 419 TRP A C 1
ATOM 3387 O O . TRP A 1 419 ? -42.652 -12.160 68.790 1.00 93.12 419 TRP A O 1
ATOM 3397 N N . LEU A 1 420 ? -42.356 -12.040 66.570 1.00 90.81 420 LEU A N 1
ATOM 3398 C CA . LEU A 1 420 ? -43.740 -12.387 66.241 1.00 90.81 420 LEU A CA 1
ATOM 3399 C C . LEU A 1 420 ? -44.083 -13.833 66.618 1.00 90.81 420 LEU A C 1
ATOM 3401 O O . LEU A 1 420 ? -45.166 -14.067 67.135 1.00 90.81 420 LEU A O 1
ATOM 3405 N N . SER A 1 421 ? -43.150 -14.782 66.486 1.00 90.50 421 SER A N 1
ATOM 3406 C CA . SER A 1 421 ? -43.364 -16.160 66.958 1.00 90.50 421 SER A CA 1
ATOM 3407 C C . SER A 1 421 ? -43.591 -16.224 68.475 1.00 90.50 421 SER A C 1
ATOM 3409 O O . SER A 1 421 ? -44.446 -16.977 68.929 1.00 90.50 421 SER A O 1
ATOM 3411 N N . GLN A 1 422 ? -42.871 -15.410 69.259 1.00 91.31 422 GLN A N 1
ATOM 3412 C CA . GLN A 1 422 ? -43.082 -15.297 70.711 1.00 91.31 422 GLN A CA 1
ATOM 3413 C C . GLN A 1 422 ? -44.424 -14.632 71.045 1.00 91.31 422 GLN A C 1
ATOM 3415 O O . GLN A 1 422 ? -45.054 -14.989 72.037 1.00 91.31 422 GLN A O 1
ATOM 3420 N N . LEU A 1 423 ? -44.880 -13.676 70.229 1.00 89.44 423 LEU A N 1
ATOM 3421 C CA . LEU A 1 423 ? -46.196 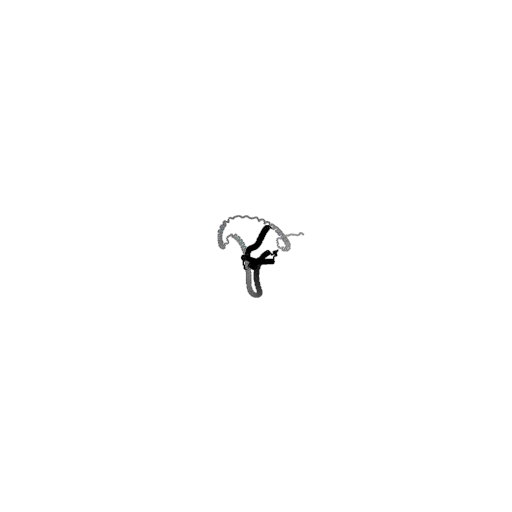-13.055 70.385 1.00 89.44 423 LEU A CA 1
ATOM 3422 C C . LEU A 1 423 ? -47.326 -14.043 70.054 1.00 89.44 423 LEU A C 1
ATOM 3424 O O . LEU A 1 423 ? -48.292 -14.120 70.810 1.00 89.44 423 LEU A O 1
ATOM 3428 N N . ASP A 1 424 ? -47.187 -14.818 68.977 1.00 88.88 424 ASP A N 1
ATOM 3429 C CA . ASP A 1 424 ? -48.128 -15.874 68.590 1.00 88.88 424 ASP A CA 1
ATOM 3430 C C . ASP A 1 424 ? -48.227 -16.952 69.686 1.00 88.88 424 ASP A C 1
ATOM 3432 O O . ASP A 1 424 ? -49.329 -17.381 70.025 1.00 88.88 424 ASP A O 1
ATOM 3436 N N . GLU A 1 425 ? -47.100 -17.345 70.294 1.00 89.00 425 GLU A N 1
ATOM 3437 C CA . GLU A 1 425 ? -47.048 -18.268 71.440 1.00 89.00 425 GLU A CA 1
ATOM 3438 C C . GLU A 1 425 ? -47.790 -17.686 72.660 1.00 89.00 425 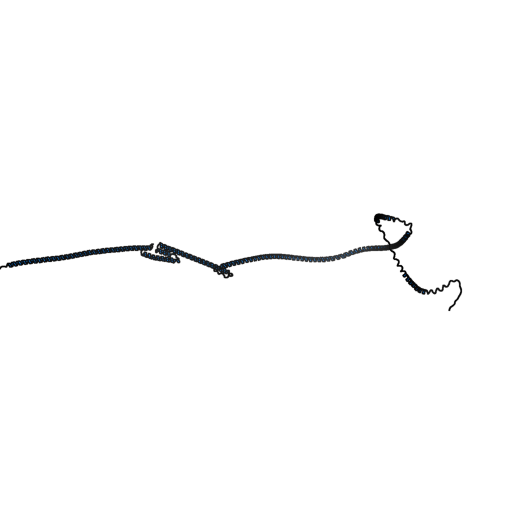GLU A C 1
ATOM 3440 O O . GLU A 1 425 ? -48.729 -18.308 73.156 1.00 89.00 425 GLU A O 1
ATOM 3445 N N . CYS A 1 426 ? -47.488 -16.443 73.062 1.00 89.06 426 CYS A N 1
ATOM 3446 C CA . CYS A 1 426 ? -48.194 -15.747 74.151 1.00 89.06 426 CYS A CA 1
ATOM 3447 C C . CYS A 1 426 ? -49.713 -15.620 73.918 1.00 89.06 426 CYS A C 1
ATOM 3449 O O . CYS A 1 426 ? -50.505 -15.728 74.855 1.00 89.06 426 CYS A O 1
ATOM 3451 N N . LEU A 1 427 ? -50.135 -15.344 72.680 1.00 87.19 427 LEU A N 1
ATOM 3452 C CA . LEU A 1 427 ? -51.548 -15.232 72.306 1.00 87.19 427 LEU A CA 1
ATOM 3453 C C . LEU A 1 427 ? -52.244 -16.603 72.286 1.00 87.19 427 LEU A C 1
ATOM 3455 O O . LEU A 1 427 ? -53.403 -16.699 72.691 1.00 87.19 427 LEU A O 1
ATOM 3459 N N . THR A 1 428 ? -51.529 -17.656 71.881 1.00 87.88 428 THR A N 1
ATOM 3460 C CA . THR A 1 428 ? -52.012 -19.044 71.928 1.00 87.88 428 THR A CA 1
ATOM 3461 C C . THR A 1 428 ? -52.225 -19.495 73.375 1.00 87.88 428 THR A C 1
ATOM 3463 O O . THR A 1 428 ? -53.289 -20.028 73.692 1.00 87.88 428 THR A O 1
ATOM 3466 N N . ASP A 1 429 ? -51.285 -19.192 74.277 1.00 86.88 429 ASP A N 1
ATOM 3467 C CA . ASP A 1 429 ? -51.424 -19.426 75.724 1.00 86.88 429 ASP A CA 1
ATOM 3468 C C . ASP A 1 429 ? -52.595 -18.634 76.339 1.00 86.88 429 ASP A C 1
ATOM 3470 O O . ASP A 1 429 ? -53.260 -19.108 77.262 1.00 86.88 429 ASP A O 1
ATOM 3474 N N . ALA A 1 430 ? -52.902 -17.450 75.797 1.00 84.12 430 ALA A N 1
ATOM 3475 C CA . ALA A 1 430 ? -54.080 -16.657 76.157 1.00 84.12 430 ALA A CA 1
ATOM 3476 C C . ALA A 1 430 ? -55.400 -17.160 75.523 1.00 84.12 430 ALA A C 1
ATOM 3478 O O . ALA A 1 430 ? -56.452 -16.557 75.746 1.00 84.12 430 ALA A O 1
ATOM 3479 N N . GLY A 1 431 ? -55.370 -18.251 74.748 1.00 83.19 431 GLY A N 1
ATOM 3480 C CA . GLY A 1 431 ? -56.547 -18.898 74.161 1.00 83.19 431 GLY A CA 1
ATOM 3481 C C . GLY A 1 431 ? -56.978 -18.385 72.780 1.00 83.19 431 GLY A C 1
ATOM 3482 O O . GLY A 1 431 ? -58.084 -18.707 72.345 1.00 83.19 431 GLY A O 1
ATOM 3483 N N . PHE A 1 432 ? -56.144 -17.608 72.081 1.00 82.25 432 PHE A N 1
ATOM 3484 C CA . PHE A 1 432 ? -56.409 -17.146 70.712 1.00 82.25 432 PHE A CA 1
ATOM 3485 C C . PHE A 1 432 ? -55.719 -18.050 69.680 1.00 82.25 432 PHE A C 1
ATOM 3487 O O . PHE A 1 432 ? -54.507 -18.237 69.729 1.00 82.25 432 PHE A O 1
ATOM 3494 N N . ASP A 1 433 ? -56.463 -18.570 68.697 1.00 78.06 433 ASP A N 1
ATOM 3495 C CA . ASP A 1 433 ? -55.876 -19.324 67.579 1.00 78.06 433 ASP A CA 1
ATOM 3496 C C . ASP A 1 433 ? -55.309 -18.367 66.518 1.00 78.06 433 ASP A C 1
ATOM 3498 O O . ASP A 1 433 ? -55.998 -17.936 65.590 1.00 78.06 433 ASP A O 1
ATOM 3502 N N . VAL A 1 434 ? -54.032 -18.019 66.679 1.00 78.25 434 VAL A N 1
ATOM 3503 C CA . VAL A 1 434 ? -53.318 -17.123 65.757 1.00 78.25 434 VAL A CA 1
ATOM 3504 C C . VAL A 1 434 ? -52.897 -17.841 64.466 1.00 78.25 434 VAL A C 1
ATOM 3506 O O . VAL A 1 434 ? -52.686 -17.199 63.441 1.00 78.25 434 VAL A O 1
ATOM 3509 N N . PHE A 1 435 ? -52.813 -19.177 64.465 1.00 75.50 435 PHE A N 1
ATOM 3510 C CA . PHE A 1 435 ? -52.305 -19.950 63.323 1.00 75.50 435 PHE A CA 1
ATOM 3511 C C . PHE A 1 435 ? -53.331 -20.122 62.197 1.00 75.50 435 PHE A C 1
ATOM 3513 O O . PHE A 1 435 ? -52.939 -20.274 61.035 1.00 75.50 435 PHE A O 1
ATOM 3520 N N . LEU A 1 436 ? -54.627 -20.090 62.521 1.00 73.88 436 LEU A N 1
ATOM 3521 C CA . LEU A 1 436 ? -55.718 -20.070 61.538 1.00 73.88 436 LEU A CA 1
ATOM 3522 C C . LEU A 1 436 ? -56.158 -18.654 61.133 1.00 73.88 436 LEU A C 1
ATOM 3524 O O . LEU A 1 436 ? -56.910 -18.506 60.168 1.00 73.88 436 LEU A O 1
ATOM 3528 N N . SER A 1 437 ? -55.707 -17.622 61.846 1.00 73.69 437 SER A N 1
ATOM 3529 C CA . SER A 1 437 ? -56.121 -16.240 61.614 1.00 73.69 437 SER A CA 1
ATOM 3530 C C . SER A 1 437 ? -55.253 -15.537 60.567 1.00 73.69 437 SER A C 1
ATOM 3532 O O . SER A 1 437 ? -54.026 -15.563 60.623 1.00 73.69 437 SER A O 1
ATOM 3534 N N . GLU A 1 438 ? -55.893 -14.845 59.622 1.00 72.25 438 GLU A N 1
ATOM 3535 C CA . GLU A 1 438 ? -55.208 -13.923 58.700 1.00 72.25 438 GLU A CA 1
ATOM 3536 C C . GLU A 1 438 ? -55.164 -12.479 59.248 1.00 72.25 438 GLU A C 1
ATOM 3538 O O . GLU A 1 438 ? -54.619 -11.582 58.607 1.00 72.25 438 GLU A O 1
ATOM 3543 N N . GLN A 1 439 ? -55.701 -12.234 60.450 1.00 75.38 439 GLN A N 1
ATOM 3544 C CA . GLN A 1 439 ? -55.691 -10.918 61.098 1.00 75.38 439 GLN A CA 1
ATOM 3545 C C . GLN A 1 439 ? -54.319 -10.579 61.680 1.00 75.38 439 GLN A C 1
ATOM 3547 O O . GLN A 1 439 ? -53.582 -11.454 62.131 1.00 75.38 439 GLN A O 1
ATOM 3552 N N . ASN A 1 440 ? -53.960 -9.294 61.678 1.00 77.00 440 ASN A N 1
ATOM 3553 C CA . ASN A 1 440 ? -52.692 -8.836 62.246 1.00 77.00 440 ASN A CA 1
ATOM 3554 C C . ASN A 1 440 ? -52.624 -9.185 63.755 1.00 77.00 440 ASN A C 1
ATOM 3556 O O . ASN A 1 440 ? -53.640 -9.053 64.443 1.00 77.00 440 ASN A O 1
ATOM 3560 N N . PRO A 1 441 ? -51.466 -9.574 64.324 1.00 79.69 441 PRO A N 1
ATOM 3561 C CA . PRO A 1 441 ? -51.322 -9.790 65.769 1.00 79.69 441 PRO A CA 1
ATOM 3562 C C . PRO A 1 441 ? -51.841 -8.627 66.639 1.00 79.69 441 PRO A C 1
ATOM 3564 O O . PRO A 1 441 ? -52.393 -8.860 67.713 1.00 79.69 441 PRO A O 1
ATOM 3567 N N . GLY A 1 442 ? -51.782 -7.382 66.152 1.00 82.62 442 GLY A N 1
ATOM 3568 C CA . GLY A 1 442 ? -52.387 -6.221 66.812 1.00 82.62 442 GLY A CA 1
ATOM 3569 C C . GLY A 1 442 ? -53.915 -6.291 66.981 1.00 82.62 442 GLY A C 1
ATOM 3570 O O . GLY A 1 442 ? -54.439 -5.779 67.971 1.00 82.62 442 GLY A O 1
ATOM 3571 N N . GLU A 1 443 ? -54.646 -6.956 66.080 1.00 83.75 443 GLU A N 1
ATOM 3572 C CA . GLU A 1 443 ? -56.099 -7.174 66.206 1.00 83.75 443 GLU A CA 1
ATOM 3573 C C . GLU A 1 443 ? -56.415 -8.198 67.306 1.00 83.75 443 GLU A C 1
ATOM 3575 O O . GLU A 1 443 ? -57.329 -7.986 68.108 1.00 83.75 443 GLU A O 1
ATOM 3580 N N . HIS A 1 444 ? -55.602 -9.253 67.422 1.00 84.44 444 HIS A N 1
ATOM 3581 C CA . HIS A 1 444 ? -55.684 -10.230 68.512 1.00 84.44 444 HIS A CA 1
ATOM 3582 C C . HIS A 1 444 ? -55.377 -9.582 69.869 1.00 84.44 444 HIS A C 1
ATOM 3584 O O . HIS A 1 444 ? -56.159 -9.724 70.806 1.00 84.44 444 HIS A O 1
ATOM 3590 N N . VAL A 1 445 ? -54.308 -8.779 69.962 1.00 86.94 445 VAL A N 1
ATOM 3591 C CA . VAL A 1 445 ? -53.970 -8.006 71.174 1.00 86.94 445 VAL A CA 1
ATOM 3592 C C . VAL A 1 445 ? -55.089 -7.023 71.544 1.00 86.94 445 VAL A C 1
ATOM 3594 O O . VAL A 1 445 ? -55.437 -6.894 72.718 1.00 86.94 445 VAL A O 1
ATOM 3597 N N . THR A 1 446 ? -55.712 -6.367 70.560 1.00 88.44 446 THR A N 1
ATOM 3598 C CA . THR A 1 446 ? -56.860 -5.470 70.796 1.00 88.44 446 THR A CA 1
ATOM 3599 C C . THR A 1 446 ? -58.084 -6.241 71.303 1.00 88.44 446 THR A C 1
ATOM 3601 O O . THR A 1 446 ? -58.775 -5.782 72.213 1.00 88.44 446 THR A O 1
ATOM 3604 N N . SER A 1 447 ? -58.329 -7.437 70.765 1.00 86.94 447 SER A N 1
ATOM 3605 C CA . SER A 1 447 ? -59.417 -8.326 71.187 1.00 86.94 447 SER A CA 1
ATOM 3606 C C . SER A 1 447 ? -59.205 -8.854 72.610 1.00 86.94 447 SER A C 1
ATOM 3608 O O . SER A 1 447 ? -60.126 -8.795 73.424 1.00 86.94 447 SER A O 1
ATOM 3610 N N . LEU A 1 448 ? -57.979 -9.270 72.947 1.00 88.19 448 LEU A N 1
ATOM 3611 C CA . LEU A 1 448 ? -57.569 -9.649 74.301 1.00 88.19 448 LEU A CA 1
ATOM 3612 C C . LEU A 1 448 ? -57.737 -8.481 75.288 1.00 88.19 448 LEU A C 1
ATOM 3614 O O . LEU A 1 448 ? -58.281 -8.669 76.374 1.00 88.19 448 LEU A O 1
ATOM 3618 N N . HIS A 1 449 ? -57.343 -7.261 74.905 1.00 89.69 449 HIS A N 1
ATOM 3619 C CA . HIS A 1 449 ? -57.543 -6.070 75.736 1.00 89.69 449 HIS A CA 1
ATOM 3620 C C . HIS A 1 449 ? -59.032 -5.769 75.983 1.00 89.69 449 HIS A C 1
ATOM 3622 O O . HIS A 1 449 ? -59.413 -5.439 77.107 1.00 89.69 449 HIS A O 1
ATOM 3628 N N . MET A 1 450 ? -59.893 -5.916 74.968 1.00 91.00 450 MET A N 1
ATOM 3629 C CA . MET A 1 450 ? -61.343 -5.773 75.146 1.00 91.00 450 MET A CA 1
ATOM 3630 C C . MET A 1 450 ? -61.929 -6.868 76.048 1.00 91.00 450 MET A C 1
ATOM 3632 O O . MET A 1 450 ? -62.751 -6.555 76.907 1.00 91.00 450 MET A O 1
ATOM 3636 N N . ALA A 1 451 ? -61.486 -8.121 75.910 1.00 88.50 451 ALA A N 1
ATOM 3637 C CA . ALA A 1 451 ? -61.906 -9.219 76.781 1.00 88.50 451 ALA A CA 1
ATOM 3638 C C . ALA A 1 451 ? -61.505 -8.971 78.247 1.00 88.50 451 ALA A C 1
ATOM 3640 O O . ALA A 1 451 ? -62.359 -9.029 79.130 1.00 88.50 451 ALA A O 1
ATOM 3641 N N . LEU A 1 452 ? -60.246 -8.588 78.498 1.00 90.69 452 LEU A N 1
ATOM 3642 C CA . LEU A 1 452 ? -59.754 -8.240 79.834 1.00 90.69 452 LEU A CA 1
ATOM 3643 C C . LEU A 1 452 ? -60.569 -7.099 80.458 1.00 90.69 452 LEU A C 1
ATOM 3645 O O . LEU A 1 452 ? -60.988 -7.197 81.606 1.00 90.69 452 LEU A O 1
ATOM 3649 N N . LYS A 1 453 ? -60.853 -6.041 79.692 1.00 93.00 453 LYS A N 1
ATOM 3650 C CA . LYS A 1 453 ? -61.653 -4.900 80.158 1.00 93.00 453 LYS A CA 1
ATOM 3651 C C . LYS A 1 453 ? -63.096 -5.287 80.507 1.00 93.00 453 LYS A C 1
ATOM 3653 O O . LYS A 1 453 ? -63.670 -4.721 81.438 1.00 93.00 453 LYS A O 1
ATOM 3658 N N . ASN A 1 454 ? -63.684 -6.239 79.782 1.00 91.31 454 ASN A N 1
ATOM 3659 C CA . ASN A 1 454 ? -65.012 -6.768 80.092 1.00 91.31 454 ASN A CA 1
ATOM 3660 C C . ASN A 1 454 ? -64.993 -7.599 81.388 1.00 91.31 454 ASN A C 1
ATOM 3662 O O . ASN A 1 454 ? -65.873 -7.421 82.229 1.00 91.31 454 ASN A O 1
ATOM 3666 N N . GLU A 1 455 ? -63.971 -8.435 81.595 1.00 90.19 455 GLU A N 1
ATOM 3667 C CA . GLU A 1 455 ? -63.782 -9.189 82.846 1.00 90.19 455 GLU A CA 1
ATOM 3668 C C . GLU A 1 455 ? -63.494 -8.273 84.046 1.00 90.19 455 GLU A C 1
ATOM 3670 O O . GLU A 1 455 ? -64.062 -8.460 85.121 1.00 90.19 455 GLU A O 1
ATOM 3675 N N . GLU A 1 456 ? -62.699 -7.211 83.876 1.00 92.06 456 GLU A N 1
ATOM 3676 C CA . GLU A 1 456 ? -62.499 -6.195 84.916 1.00 92.06 456 GLU A CA 1
ATOM 3677 C C . GLU A 1 456 ? -63.827 -5.546 85.334 1.00 92.06 456 GLU A C 1
ATOM 3679 O O . GLU A 1 456 ? -64.080 -5.382 86.532 1.00 92.06 456 GLU A O 1
ATOM 3684 N N . GLN A 1 457 ? -64.698 -5.214 84.372 1.00 92.69 457 GLN A N 1
ATOM 3685 C CA . GLN A 1 457 ? -66.036 -4.677 84.639 1.00 92.69 457 G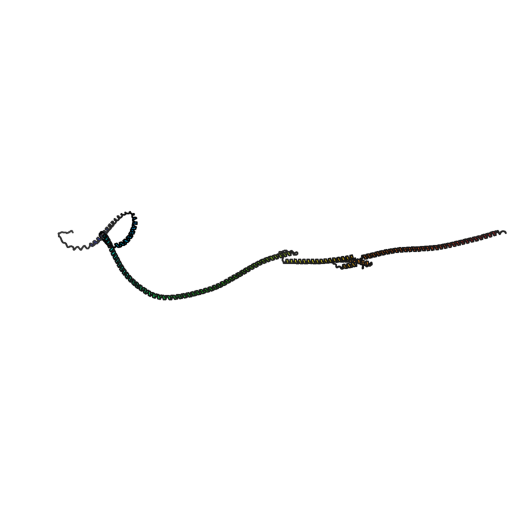LN A CA 1
ATOM 3686 C C . GLN A 1 457 ? -66.939 -5.701 85.340 1.00 92.69 457 GLN A C 1
ATOM 3688 O O . GLN A 1 457 ? -67.575 -5.358 86.340 1.00 92.69 457 GLN A O 1
ATOM 3693 N N . ALA A 1 458 ? -66.955 -6.955 84.879 1.00 92.56 458 ALA A N 1
ATOM 3694 C CA . ALA A 1 458 ? -67.719 -8.037 85.498 1.00 92.56 458 ALA A CA 1
ATOM 3695 C C . ALA A 1 458 ? -67.261 -8.308 86.943 1.00 92.56 458 ALA A C 1
ATOM 3697 O O . ALA A 1 458 ? -68.090 -8.447 87.848 1.00 92.56 458 ALA A O 1
ATOM 3698 N N . HIS A 1 459 ? -65.950 -8.289 87.198 1.00 92.62 459 HIS A N 1
ATOM 3699 C CA . HIS A 1 459 ? -65.374 -8.394 88.536 1.00 92.62 459 HIS A CA 1
ATOM 3700 C C . HIS A 1 459 ? -65.756 -7.196 89.421 1.00 92.62 459 HIS A C 1
ATOM 3702 O O . HIS A 1 459 ? -66.161 -7.389 90.567 1.00 92.62 459 HIS A O 1
ATOM 3708 N N . HIS A 1 460 ? -65.694 -5.959 88.910 1.00 92.81 460 HIS A N 1
ATOM 3709 C CA . HIS A 1 460 ? -66.125 -4.768 89.658 1.00 92.81 460 HIS A CA 1
ATOM 3710 C C . HIS A 1 460 ? -67.614 -4.830 90.026 1.00 92.81 460 HIS A C 1
ATOM 3712 O O . HIS A 1 460 ? -67.980 -4.543 91.169 1.00 92.81 460 HIS A O 1
ATOM 3718 N N . GLN A 1 461 ? -68.468 -5.252 89.090 1.00 92.69 461 GLN A N 1
ATOM 3719 C CA . GLN A 1 461 ? -69.900 -5.422 89.324 1.00 92.69 461 GLN A CA 1
ATOM 3720 C C . GLN A 1 461 ? -70.175 -6.536 90.345 1.00 92.69 461 GLN A C 1
ATOM 3722 O O . GLN A 1 461 ? -70.941 -6.334 91.285 1.00 92.69 461 GLN A O 1
ATOM 3727 N N . THR A 1 462 ? -69.490 -7.676 90.229 1.00 92.88 462 THR A N 1
ATOM 3728 C CA . THR A 1 462 ? -69.599 -8.796 91.179 1.00 92.88 462 THR A CA 1
ATOM 3729 C C . THR A 1 462 ? -69.142 -8.388 92.578 1.00 92.88 462 THR A C 1
ATOM 3731 O O . THR A 1 462 ? -69.844 -8.651 93.551 1.00 92.88 462 THR A O 1
ATOM 3734 N N . LYS A 1 463 ? -68.022 -7.665 92.695 1.00 94.50 463 LYS A N 1
ATOM 3735 C CA . LYS A 1 463 ? -67.529 -7.131 93.970 1.00 94.50 463 LYS A CA 1
ATOM 3736 C C . LYS A 1 463 ? -68.514 -6.140 94.599 1.00 94.50 463 LYS A C 1
ATOM 3738 O O . LYS A 1 463 ? -68.746 -6.205 95.801 1.00 94.50 463 LYS A O 1
ATOM 3743 N N . SER A 1 464 ? -69.135 -5.268 93.800 1.00 92.19 464 SER A N 1
ATOM 3744 C CA . SER A 1 464 ? -70.188 -4.364 94.286 1.00 92.19 464 SER A CA 1
ATOM 3745 C C . SER A 1 464 ? -71.418 -5.132 94.785 1.00 92.19 464 SER A C 1
ATOM 3747 O O . SER A 1 464 ? -71.932 -4.822 95.858 1.00 92.19 464 SER A O 1
ATOM 3749 N N . ASN A 1 465 ? -71.845 -6.173 94.062 1.00 93.75 465 ASN A N 1
ATOM 3750 C CA . ASN A 1 465 ? -72.948 -7.042 94.476 1.00 93.75 465 ASN A CA 1
ATOM 3751 C C . ASN A 1 465 ? -72.638 -7.781 95.789 1.00 93.75 465 ASN A C 1
ATOM 3753 O O . ASN A 1 465 ? -73.512 -7.863 96.649 1.00 93.75 465 ASN A O 1
ATOM 3757 N N . ILE A 1 466 ? -71.406 -8.277 95.969 1.00 92.12 466 ILE A N 1
ATOM 3758 C CA . ILE A 1 466 ? -70.960 -8.912 97.220 1.00 92.12 466 ILE A CA 1
ATOM 3759 C C . ILE A 1 466 ? -71.066 -7.918 98.378 1.00 92.12 466 ILE A C 1
ATOM 3761 O O . ILE A 1 466 ? -71.759 -8.214 99.344 1.00 92.12 466 ILE A O 1
ATOM 3765 N N . SER A 1 467 ? -70.506 -6.710 98.261 1.00 92.38 467 SER A N 1
ATOM 3766 C CA . SER A 1 467 ? -70.592 -5.722 99.348 1.00 92.38 467 SER A CA 1
ATOM 3767 C C . SER A 1 467 ? -72.022 -5.253 99.646 1.00 92.38 467 SER A C 1
ATOM 3769 O O . SER A 1 467 ? -72.342 -4.965 100.796 1.00 92.38 467 SER A O 1
ATOM 3771 N N . GLN A 1 468 ? -72.921 -5.225 98.656 1.00 91.94 468 GLN A N 1
ATOM 3772 C CA . GLN A 1 468 ? -74.350 -4.985 98.908 1.00 91.94 468 GLN A CA 1
ATOM 3773 C C . GLN A 1 468 ? -75.026 -6.145 99.656 1.00 91.94 468 GLN A C 1
ATOM 3775 O O . GLN A 1 468 ? -75.913 -5.902 100.473 1.00 91.94 468 GLN A O 1
ATOM 3780 N N . LEU A 1 469 ? -74.638 -7.395 99.381 1.00 92.06 469 LEU A N 1
ATOM 3781 C CA . LEU A 1 469 ? -75.130 -8.568 100.109 1.00 92.06 469 LEU A CA 1
ATOM 3782 C C . LEU A 1 469 ? -74.565 -8.631 101.533 1.00 92.06 469 LEU A C 1
ATOM 3784 O O . LEU A 1 469 ? -75.314 -8.954 102.448 1.00 92.06 469 LEU A O 1
ATOM 3788 N N . GLU A 1 470 ? -73.294 -8.273 101.733 1.00 92.50 470 GLU A N 1
ATOM 3789 C CA . GLU A 1 470 ? -72.664 -8.166 103.055 1.00 92.50 470 GLU A CA 1
ATOM 3790 C C . GLU A 1 470 ? -73.405 -7.150 103.938 1.00 92.50 470 GLU A C 1
ATOM 3792 O O . GLU A 1 470 ? -73.778 -7.486 105.059 1.00 92.50 470 GLU A O 1
ATOM 3797 N N . ILE A 1 471 ? -73.706 -5.952 103.414 1.00 93.06 471 ILE A N 1
ATOM 3798 C CA . ILE A 1 471 ? -74.482 -4.927 104.138 1.00 93.06 471 ILE A CA 1
ATOM 3799 C C . ILE A 1 471 ? -75.885 -5.440 104.491 1.00 93.06 471 ILE A C 1
ATOM 3801 O O . ILE A 1 471 ? -76.290 -5.348 105.646 1.00 93.06 471 ILE A O 1
ATOM 3805 N N . LYS A 1 472 ? -76.614 -6.033 103.535 1.00 92.88 472 LYS A N 1
ATOM 3806 C CA . LYS A 1 472 ? -77.956 -6.588 103.798 1.00 92.88 472 LYS A CA 1
ATOM 3807 C C . LYS A 1 472 ? -77.940 -7.703 104.838 1.00 92.88 472 LYS A C 1
ATOM 3809 O O . LYS A 1 472 ? -78.826 -7.761 105.679 1.00 92.88 472 LYS A O 1
ATOM 3814 N N . HIS A 1 473 ? -76.950 -8.588 104.785 1.00 92.25 473 HIS A N 1
ATOM 3815 C CA . HIS A 1 473 ? -76.829 -9.689 105.735 1.00 92.25 473 HIS A CA 1
ATOM 3816 C C . HIS A 1 473 ? -76.463 -9.189 107.143 1.00 92.25 473 HIS A C 1
ATOM 3818 O O . HIS A 1 473 ? -76.962 -9.726 108.128 1.00 92.25 473 HIS A O 1
ATOM 3824 N N . GLU A 1 474 ? -75.647 -8.136 107.248 1.00 92.88 474 GLU A N 1
ATOM 3825 C CA . GLU A 1 474 ? -75.368 -7.445 108.513 1.00 92.88 474 GLU A CA 1
ATOM 3826 C C . GLU A 1 474 ? -76.630 -6.753 109.067 1.00 92.88 474 GLU A C 1
ATOM 3828 O O . GLU A 1 474 ? -76.945 -6.910 110.245 1.00 92.88 474 GLU A O 1
ATOM 3833 N N . GLU A 1 475 ? -77.418 -6.074 108.223 1.00 91.81 475 GLU A N 1
ATOM 3834 C CA . GLU A 1 475 ? -78.728 -5.518 108.601 1.00 91.81 475 GLU A CA 1
ATOM 3835 C C . GLU A 1 475 ? -79.702 -6.620 109.067 1.00 91.81 475 GLU A C 1
ATOM 3837 O O . GLU A 1 475 ? -80.351 -6.477 110.104 1.00 91.81 475 GLU A O 1
ATOM 3842 N N . GLU A 1 476 ? -79.802 -7.744 108.352 1.00 91.88 476 GLU A N 1
ATOM 3843 C CA . GLU A 1 476 ? -80.633 -8.896 108.739 1.00 91.88 476 GLU A CA 1
ATOM 3844 C C . GLU A 1 476 ? -80.176 -9.521 110.072 1.00 91.88 476 GLU A C 1
ATOM 3846 O O . GLU A 1 476 ? -81.014 -9.859 110.915 1.00 91.88 476 GLU A O 1
ATOM 3851 N N . LEU A 1 477 ? -78.861 -9.622 110.302 1.00 92.44 477 LEU A N 1
ATOM 3852 C CA . LEU A 1 477 ? -78.271 -10.068 111.567 1.00 92.44 477 LEU A CA 1
ATOM 3853 C C . LEU A 1 477 ? -78.608 -9.121 112.719 1.00 92.44 477 LEU A C 1
ATOM 3855 O O . LEU A 1 477 ? -79.080 -9.589 113.756 1.00 92.44 477 LEU A O 1
ATOM 3859 N N . GLN A 1 478 ? -78.418 -7.811 112.544 1.00 91.06 478 GLN A N 1
ATOM 3860 C CA . GLN A 1 478 ? -78.728 -6.805 113.565 1.00 91.06 478 GLN A CA 1
ATOM 3861 C C . GLN A 1 478 ? -80.216 -6.832 113.929 1.00 91.06 478 GLN A C 1
ATOM 3863 O O . GLN A 1 478 ? -80.549 -7.001 115.102 1.00 91.06 478 GLN A O 1
ATOM 3868 N N . ASN A 1 479 ? -81.110 -6.829 112.933 1.00 91.56 479 ASN A N 1
ATOM 3869 C CA . ASN A 1 479 ? -82.554 -6.990 113.144 1.00 91.56 479 ASN A CA 1
ATOM 3870 C C . ASN A 1 479 ? -82.895 -8.299 113.889 1.00 91.56 479 ASN A C 1
ATOM 3872 O O . ASN A 1 479 ? -83.797 -8.333 114.733 1.00 91.56 479 ASN A O 1
ATOM 3876 N N . ARG A 1 480 ? -82.188 -9.404 113.605 1.00 91.88 480 ARG A N 1
ATOM 3877 C CA . ARG A 1 480 ? -82.414 -10.681 114.299 1.00 91.88 480 ARG A CA 1
ATOM 3878 C C . ARG A 1 480 ? -81.908 -10.660 115.743 1.00 91.88 480 ARG A C 1
ATOM 3880 O O . ARG A 1 480 ? -82.565 -11.257 116.599 1.00 91.88 480 ARG A O 1
ATOM 3887 N N . VAL A 1 481 ? -80.791 -9.985 116.014 1.00 91.12 481 VAL A N 1
ATOM 3888 C CA . VAL A 1 481 ? -80.236 -9.791 117.362 1.00 91.12 481 VAL A CA 1
ATOM 3889 C C . VAL A 1 481 ? -81.147 -8.895 118.198 1.00 91.12 481 VAL A C 1
ATOM 3891 O O . VAL A 1 481 ? -81.523 -9.308 119.292 1.00 91.12 481 VAL A O 1
ATOM 3894 N N . GLU A 1 482 ? -81.577 -7.740 117.682 1.00 90.50 482 GLU A N 1
ATOM 3895 C CA . GLU A 1 482 ? -82.527 -6.849 118.368 1.00 90.50 482 GLU A CA 1
ATOM 3896 C C . GLU A 1 482 ? -83.823 -7.580 118.725 1.00 90.50 482 GLU A C 1
ATOM 3898 O O . GLU A 1 482 ? -84.258 -7.561 119.876 1.00 90.50 482 GLU A O 1
ATOM 3903 N N . LYS A 1 483 ? -84.392 -8.328 117.771 1.00 91.94 483 LYS A N 1
ATOM 3904 C CA . LYS A 1 483 ? -85.599 -9.120 118.021 1.00 91.94 483 LYS A CA 1
ATOM 3905 C C . LYS A 1 483 ? -85.396 -10.186 119.105 1.00 91.94 483 LYS A C 1
ATOM 3907 O O . LYS A 1 483 ? -86.287 -10.392 119.922 1.00 91.94 483 LYS A O 1
ATOM 3912 N N . LEU A 1 484 ? -84.243 -10.860 119.140 1.00 89.81 484 LEU A N 1
ATOM 3913 C CA . LEU A 1 484 ? -83.926 -11.839 120.189 1.00 89.81 484 LEU A CA 1
ATOM 3914 C C . LEU A 1 484 ? -83.666 -11.187 121.555 1.00 89.81 484 LEU A C 1
ATOM 3916 O O . LEU A 1 484 ? -83.985 -11.795 122.576 1.00 89.81 484 LEU A O 1
ATOM 3920 N N . LEU A 1 485 ? -83.108 -9.973 121.591 1.00 91.12 485 LEU A N 1
ATOM 3921 C CA . LEU A 1 485 ? -82.971 -9.188 122.819 1.00 91.12 485 LEU A CA 1
ATOM 3922 C C . LEU A 1 485 ? -84.351 -8.814 123.363 1.00 91.12 485 LEU A C 1
ATOM 3924 O O . LEU A 1 485 ? -84.645 -9.159 124.504 1.00 91.12 485 LEU A O 1
ATOM 3928 N N . GLN A 1 486 ? -85.230 -8.248 122.532 1.00 91.25 486 GLN A N 1
ATOM 3929 C CA . GLN A 1 486 ? -86.601 -7.912 122.923 1.00 91.25 486 GLN A CA 1
ATOM 3930 C C . GLN A 1 486 ? -87.386 -9.154 123.395 1.00 91.25 486 GLN A C 1
ATOM 3932 O O . GLN A 1 486 ? -87.965 -9.146 124.480 1.00 91.25 486 GLN A O 1
ATOM 3937 N N . GLU A 1 487 ? -87.334 -10.267 122.649 1.00 89.75 487 GLU A N 1
ATOM 3938 C CA . GLU A 1 487 ? -87.955 -11.545 123.044 1.00 89.75 487 GLU A CA 1
ATOM 3939 C C . GLU A 1 487 ? -87.408 -12.104 124.377 1.00 89.75 487 GLU A C 1
ATOM 3941 O O . GLU A 1 487 ? -88.060 -12.947 124.998 1.00 89.75 487 GLU A O 1
ATOM 3946 N N . ASN A 1 488 ? -86.203 -11.714 124.807 1.00 87.38 488 ASN A N 1
ATOM 3947 C CA . ASN A 1 488 ? -85.624 -12.110 126.093 1.00 87.38 488 ASN A CA 1
ATOM 3948 C C . ASN A 1 488 ? -85.947 -11.110 127.210 1.00 87.38 488 ASN A C 1
ATOM 3950 O O . ASN A 1 488 ? -86.228 -11.547 128.324 1.00 87.38 488 ASN A O 1
ATOM 3954 N N . GLU A 1 489 ? -85.967 -9.807 126.927 1.00 90.38 489 GLU A N 1
ATOM 3955 C CA . GLU A 1 489 ? -86.419 -8.770 127.863 1.00 90.38 489 GLU A CA 1
ATOM 3956 C C . GLU A 1 489 ? -87.886 -8.976 128.254 1.00 90.38 489 GLU A C 1
ATOM 3958 O O . GLU A 1 489 ? -88.208 -8.956 129.440 1.00 90.38 489 GLU A O 1
ATOM 3963 N N . GLU A 1 490 ? -88.764 -9.287 127.296 1.00 88.81 490 GLU A N 1
ATOM 3964 C CA . GLU A 1 490 ? -90.177 -9.600 127.553 1.00 88.81 490 GLU A CA 1
ATOM 3965 C C . GLU A 1 490 ? -90.344 -10.852 128.438 1.00 88.81 490 GLU A C 1
ATOM 3967 O O . GLU A 1 490 ? -91.181 -10.870 129.348 1.00 88.81 490 GLU A O 1
ATOM 3972 N N . LYS A 1 491 ? -89.513 -11.888 128.240 1.00 89.19 491 LYS A N 1
ATOM 3973 C CA . LYS A 1 491 ? -89.490 -13.088 129.102 1.00 89.19 491 LYS A CA 1
ATOM 3974 C C . LYS A 1 491 ? -88.974 -12.775 130.505 1.00 89.19 491 LYS A C 1
ATOM 3976 O O . LYS A 1 491 ? -89.577 -13.222 131.476 1.00 89.19 491 LYS A O 1
ATOM 3981 N N . LEU A 1 492 ? -87.894 -12.000 130.620 1.00 88.31 492 LEU A N 1
ATOM 3982 C CA . LEU A 1 492 ? -87.338 -11.548 131.899 1.00 88.31 492 LEU A CA 1
ATOM 3983 C C . LEU A 1 492 ? -88.349 -10.699 132.674 1.00 88.31 492 LEU A C 1
ATOM 3985 O O . LEU A 1 492 ? -88.562 -10.952 133.855 1.00 88.31 492 LEU A O 1
ATOM 3989 N N . ALA A 1 493 ? -89.023 -9.755 132.016 1.00 87.44 493 ALA A N 1
ATOM 3990 C CA . ALA A 1 493 ? -90.078 -8.947 132.618 1.00 87.44 493 ALA A CA 1
ATOM 3991 C C . ALA A 1 493 ? -91.257 -9.812 133.096 1.00 87.44 493 ALA A C 1
ATOM 3993 O O . ALA A 1 493 ? -91.708 -9.659 134.229 1.00 87.44 493 ALA A O 1
ATOM 3994 N N . SER A 1 494 ? -91.703 -10.769 132.274 1.00 87.50 494 SER A N 1
ATOM 3995 C CA . SER A 1 494 ? -92.772 -11.713 132.637 1.00 87.50 494 SER A CA 1
ATOM 3996 C C . SER A 1 494 ? -92.404 -12.573 133.853 1.00 87.50 494 SER A C 1
ATOM 3998 O O . SER A 1 494 ? -93.231 -12.789 134.738 1.00 87.50 494 SER A O 1
ATOM 4000 N N . GLU A 1 495 ? -91.157 -13.040 133.925 1.00 87.00 495 GLU A N 1
ATOM 4001 C CA . GLU A 1 495 ? -90.657 -13.867 135.027 1.00 87.00 495 GLU A CA 1
ATOM 4002 C C . GLU A 1 495 ? -90.432 -13.053 136.315 1.00 87.00 495 GLU A C 1
ATOM 4004 O O . GLU A 1 495 ? -90.744 -13.526 137.408 1.00 87.00 495 GLU A O 1
ATOM 4009 N N . ILE A 1 496 ? -89.975 -11.800 136.201 1.00 87.12 496 ILE A N 1
ATOM 4010 C CA . ILE A 1 496 ? -89.896 -10.851 137.323 1.00 87.12 496 ILE A CA 1
ATOM 4011 C C . ILE A 1 496 ? -91.295 -10.566 137.880 1.00 87.12 496 ILE A C 1
ATOM 4013 O O . ILE A 1 496 ? -91.485 -10.622 139.094 1.00 87.12 496 ILE A O 1
ATOM 4017 N N . GLU A 1 497 ? -92.287 -10.312 137.023 1.00 86.56 497 GLU A N 1
ATOM 4018 C CA . GLU A 1 497 ? -93.668 -10.057 137.452 1.00 86.56 497 GLU A CA 1
ATOM 4019 C C . GLU A 1 497 ? -94.290 -11.311 138.100 1.00 86.56 497 GLU A C 1
ATOM 4021 O O . GLU A 1 497 ? -94.958 -11.208 139.133 1.00 86.56 497 GLU A O 1
ATOM 4026 N N . ARG A 1 498 ? -93.984 -12.515 137.582 1.00 88.12 498 ARG A N 1
ATOM 4027 C CA . ARG A 1 498 ? -94.349 -13.796 138.214 1.00 88.12 498 ARG A CA 1
ATOM 4028 C C . ARG A 1 498 ? -93.771 -13.900 139.627 1.00 88.12 498 ARG A C 1
ATOM 4030 O O . ARG A 1 498 ? -94.540 -14.084 140.572 1.00 88.12 498 ARG A O 1
ATOM 4037 N N . ILE A 1 499 ? -92.457 -13.727 139.793 1.00 85.88 499 ILE A N 1
ATOM 4038 C CA . ILE A 1 499 ? -91.782 -13.778 141.104 1.00 85.88 499 ILE A CA 1
ATOM 4039 C C . ILE A 1 499 ? -92.381 -12.741 142.060 1.00 85.88 499 ILE A C 1
ATOM 4041 O O . ILE A 1 499 ? -92.735 -13.080 143.189 1.00 85.88 499 ILE A O 1
ATOM 4045 N N . ARG A 1 500 ? -92.583 -11.505 141.593 1.00 87.50 500 ARG A N 1
ATOM 4046 C CA . ARG A 1 500 ? -93.186 -10.416 142.370 1.00 87.50 500 ARG A CA 1
ATOM 4047 C C . ARG A 1 500 ? -94.590 -10.769 142.860 1.00 87.50 500 ARG A C 1
ATOM 4049 O O . ARG A 1 500 ? -94.903 -10.542 144.027 1.00 87.50 500 ARG A O 1
ATOM 4056 N N . SER A 1 501 ? -95.419 -11.367 142.002 1.00 81.56 501 SER A N 1
ATOM 4057 C CA . SER A 1 501 ? -96.763 -11.822 142.377 1.00 81.56 501 SER A CA 1
ATOM 4058 C C . SER A 1 501 ? -96.729 -12.948 143.422 1.00 81.56 501 SER A C 1
ATOM 4060 O O . SER A 1 501 ? -97.511 -12.927 144.373 1.00 81.56 501 SER A O 1
ATOM 4062 N N . GLU A 1 502 ? -95.777 -13.883 143.321 1.00 85.38 502 GLU A N 1
ATOM 4063 C CA . GLU A 1 502 ? -95.593 -14.975 144.285 1.00 85.38 502 GLU A CA 1
ATOM 4064 C C . GLU A 1 502 ? -95.065 -14.487 145.638 1.00 85.38 502 GLU A C 1
ATOM 4066 O O . GLU A 1 502 ? -95.502 -14.971 146.684 1.00 85.38 502 GLU A O 1
ATOM 4071 N N . GLU A 1 503 ? -94.139 -13.528 145.648 1.00 81.81 503 GLU A N 1
ATOM 4072 C CA . GLU A 1 503 ? -93.668 -12.866 146.867 1.00 81.81 503 GLU A CA 1
ATOM 4073 C C . GLU A 1 503 ? -94.784 -12.056 147.531 1.00 81.81 503 GLU A C 1
ATOM 4075 O O . GLU A 1 503 ? -94.972 -12.145 148.746 1.00 81.81 503 GLU A O 1
ATOM 4080 N N . GLN A 1 504 ? -95.576 -11.326 146.745 1.00 83.50 504 GLN A N 1
ATOM 4081 C CA . GLN A 1 504 ? -96.681 -10.524 147.259 1.00 83.50 504 GLN A CA 1
ATOM 4082 C C . GLN A 1 504 ? -97.821 -11.394 147.809 1.00 83.50 504 GLN A C 1
ATOM 4084 O O . GLN A 1 504 ? -98.375 -11.068 148.859 1.00 83.50 504 GLN A O 1
ATOM 4089 N N . LEU A 1 505 ? -98.105 -12.545 147.186 1.00 85.12 505 LEU A N 1
ATOM 4090 C CA . LEU A 1 505 ? -98.986 -13.577 147.744 1.00 85.12 505 LEU A CA 1
ATOM 4091 C C . LEU A 1 505 ? -98.454 -14.106 149.084 1.00 85.12 505 LEU A C 1
ATOM 4093 O O . LEU A 1 505 ? -99.180 -14.056 150.074 1.00 85.12 505 LEU A O 1
ATOM 4097 N N . LYS A 1 506 ? -97.182 -14.530 149.160 1.00 85.12 506 LYS A N 1
ATOM 4098 C CA . LYS A 1 506 ? -96.546 -15.016 150.408 1.00 85.12 506 LYS A CA 1
ATOM 4099 C C . LYS A 1 506 ? -96.558 -13.968 151.528 1.00 85.12 506 LYS A C 1
ATOM 4101 O O . LYS A 1 506 ? -96.737 -14.315 152.700 1.00 85.12 506 LYS A O 1
ATOM 4106 N N . LEU A 1 507 ? -96.377 -12.692 151.184 1.00 83.25 507 LEU A N 1
ATOM 4107 C CA . LEU A 1 507 ? -96.465 -11.575 152.123 1.00 83.25 507 LEU A CA 1
ATOM 4108 C C . LEU A 1 507 ? -97.896 -11.408 152.652 1.00 83.25 507 LEU A C 1
ATOM 4110 O O . LEU A 1 507 ? -98.083 -11.277 153.860 1.00 83.25 507 LEU A O 1
ATOM 4114 N N . ASN A 1 508 ? -98.902 -11.467 151.776 1.00 83.06 508 ASN A N 1
ATOM 4115 C CA . ASN A 1 508 ? -100.307 -11.333 152.161 1.00 83.06 508 ASN A CA 1
ATOM 4116 C C . ASN A 1 508 ? -100.759 -12.500 153.062 1.00 83.06 508 ASN A C 1
ATOM 4118 O O . ASN A 1 508 ? -101.329 -12.273 154.128 1.00 83.06 508 ASN A O 1
ATOM 4122 N N . ASP A 1 509 ? -100.370 -13.729 152.710 1.00 83.94 509 ASP A N 1
ATOM 4123 C CA . ASP A 1 509 ? -100.536 -14.951 153.511 1.00 83.94 509 ASP A CA 1
ATOM 4124 C C . ASP A 1 509 ? -99.943 -14.807 154.927 1.00 83.94 509 ASP A C 1
ATOM 4126 O O . ASP A 1 509 ? -100.488 -15.296 155.920 1.00 83.94 509 ASP A O 1
ATOM 4130 N N . SER A 1 510 ? -98.798 -14.126 155.029 1.00 81.25 510 SER A N 1
ATOM 4131 C CA . SER A 1 510 ? -98.119 -13.856 156.299 1.00 81.25 510 SER A CA 1
ATOM 4132 C C . SER A 1 510 ? -98.840 -12.776 157.112 1.00 81.25 510 SER A C 1
ATOM 4134 O O . SER A 1 510 ? -98.963 -12.910 158.330 1.00 81.25 510 SER A O 1
ATOM 4136 N N . ILE A 1 511 ? -99.372 -11.740 156.455 1.00 80.00 511 ILE A N 1
ATOM 4137 C CA . ILE A 1 511 ? -100.187 -10.691 157.086 1.00 80.00 511 ILE A CA 1
ATOM 4138 C C . ILE A 1 511 ? -101.492 -11.275 157.643 1.00 80.00 511 ILE A C 1
ATOM 4140 O O . ILE A 1 511 ? -101.853 -10.956 158.775 1.00 80.00 511 ILE A O 1
ATOM 4144 N N . GLU A 1 512 ? -102.181 -12.157 156.914 1.00 82.31 512 GLU A N 1
ATOM 4145 C CA . GLU A 1 512 ? -103.397 -12.814 157.415 1.00 82.31 512 GLU A CA 1
ATOM 4146 C C . GLU A 1 512 ? -103.113 -13.718 158.620 1.00 82.31 512 GLU A C 1
ATOM 4148 O O . GLU A 1 512 ? -103.818 -13.635 159.627 1.00 82.31 512 GLU A O 1
ATOM 4153 N N . LYS A 1 513 ? -102.022 -14.498 158.588 1.00 83.50 513 LYS A N 1
ATOM 4154 C CA . LYS A 1 513 ? -101.572 -15.307 159.739 1.00 83.50 513 LYS A CA 1
ATOM 4155 C C . LYS A 1 513 ? -101.233 -14.457 160.969 1.00 83.50 513 LYS A C 1
ATOM 4157 O O . LYS A 1 513 ? -101.427 -14.922 162.092 1.00 83.50 513 LYS A O 1
ATOM 4162 N N . ILE A 1 514 ? -100.743 -13.228 160.784 1.00 80.75 514 ILE A N 1
ATOM 4163 C CA . ILE A 1 514 ? -100.538 -12.269 161.880 1.00 80.75 514 ILE A CA 1
ATOM 4164 C C . ILE A 1 514 ? -101.885 -11.739 162.383 1.00 80.75 514 ILE A C 1
ATOM 4166 O O . ILE A 1 514 ? -102.134 -11.812 163.584 1.00 80.75 514 ILE A O 1
ATOM 4170 N N . ARG A 1 515 ? -102.780 -11.278 161.495 1.00 79.75 515 ARG A N 1
ATOM 4171 C CA . ARG A 1 515 ? -104.117 -10.781 161.878 1.00 79.75 515 ARG A CA 1
ATOM 4172 C C . ARG A 1 515 ? -104.908 -11.817 162.673 1.00 79.75 515 ARG A C 1
ATOM 4174 O O . ARG A 1 515 ? -105.430 -11.475 163.725 1.00 79.75 515 ARG A O 1
ATOM 4181 N N . ALA A 1 516 ? -104.931 -13.075 162.231 1.00 81.69 516 ALA A N 1
ATOM 4182 C CA . ALA A 1 516 ? -105.622 -14.157 162.932 1.00 81.69 516 ALA A CA 1
ATOM 4183 C C . ALA A 1 516 ? -105.099 -14.357 164.369 1.00 81.69 516 ALA A C 1
ATOM 4185 O O . ALA A 1 516 ? -105.893 -14.464 165.300 1.00 81.69 516 ALA A O 1
ATOM 4186 N N . LYS A 1 517 ? -103.772 -14.325 164.570 1.00 81.38 517 LYS A N 1
ATOM 4187 C CA . LYS A 1 517 ? -103.150 -14.399 165.907 1.00 81.38 517 LYS A CA 1
ATOM 4188 C C . LYS A 1 517 ? -103.419 -13.163 166.770 1.00 81.38 517 LYS A C 1
ATOM 4190 O O . LYS A 1 517 ? -103.464 -13.268 167.994 1.00 81.38 517 LYS A O 1
ATOM 4195 N N . GLU A 1 518 ? -103.560 -11.991 166.158 1.00 77.94 518 GLU A N 1
ATOM 4196 C CA . GLU A 1 518 ? -103.902 -10.748 166.856 1.00 77.94 518 GLU A CA 1
ATOM 4197 C C . GLU A 1 518 ? -105.373 -10.761 167.319 1.00 77.94 518 GLU A C 1
ATOM 4199 O O . GLU A 1 518 ? -105.672 -10.386 168.453 1.00 77.94 518 GLU A O 1
ATOM 4204 N N . GLU A 1 519 ? -106.278 -11.267 166.474 1.00 80.75 519 GLU A N 1
ATOM 4205 C CA . GLU A 1 519 ? -107.706 -11.469 166.763 1.00 80.75 519 GLU A CA 1
ATOM 4206 C C . GLU A 1 519 ? -107.909 -12.495 167.895 1.00 80.75 519 GLU A C 1
ATOM 4208 O O . GLU A 1 519 ? -108.639 -12.235 168.851 1.00 80.75 519 GLU A O 1
ATOM 4213 N N . GLU A 1 520 ? -107.195 -13.626 167.840 1.00 79.00 520 GLU A N 1
ATOM 4214 C CA . GLU A 1 520 ? -107.207 -14.685 168.860 1.00 79.00 520 GLU A CA 1
ATOM 4215 C C . GLU A 1 520 ? -106.791 -14.152 170.244 1.00 79.00 520 GLU A C 1
ATOM 4217 O O . GLU A 1 520 ? -107.511 -14.336 171.228 1.00 79.00 520 GLU A O 1
ATOM 4222 N N . LYS A 1 521 ? -105.689 -13.388 170.319 1.00 81.06 521 LYS A N 1
ATOM 4223 C CA . LYS A 1 521 ? -105.276 -12.692 171.553 1.00 81.06 521 LYS A CA 1
ATOM 4224 C C . LYS A 1 521 ? -106.339 -11.717 172.062 1.00 81.06 521 LYS A C 1
ATOM 4226 O O . LYS A 1 521 ? -106.518 -11.589 173.273 1.00 81.06 521 LYS A O 1
ATOM 4231 N N . ARG A 1 522 ? -107.032 -11.014 171.158 1.00 75.19 522 ARG A N 1
ATOM 4232 C CA . ARG A 1 522 ? -108.103 -10.066 171.503 1.00 75.19 522 ARG A CA 1
ATOM 4233 C C . ARG A 1 522 ? -109.308 -10.765 172.124 1.00 75.19 522 ARG A C 1
ATOM 4235 O O . ARG A 1 522 ? -109.817 -10.285 173.136 1.00 75.19 522 ARG A O 1
ATOM 4242 N N . LEU A 1 523 ? -109.737 -11.895 171.557 1.00 79.50 523 LEU A N 1
ATOM 4243 C CA . LEU A 1 523 ? -110.804 -12.710 172.142 1.00 79.50 523 LEU A CA 1
ATOM 4244 C C . LEU A 1 523 ? -110.396 -13.269 173.509 1.00 79.50 523 LEU A C 1
ATOM 4246 O O . LEU A 1 523 ? -111.198 -13.201 174.440 1.00 79.50 523 LEU A O 1
ATOM 4250 N N . GLN A 1 524 ? -109.161 -13.760 173.653 1.00 78.81 524 GLN A N 1
ATOM 4251 C CA . GLN A 1 524 ? -108.673 -14.285 174.930 1.00 78.81 524 GLN A CA 1
ATOM 4252 C C . GLN A 1 524 ? -108.686 -13.208 176.027 1.00 78.81 524 GLN A C 1
ATOM 4254 O O . GLN A 1 524 ? -109.232 -13.435 177.104 1.00 78.81 524 GLN A O 1
ATOM 4259 N N . ALA A 1 525 ? -108.183 -12.004 175.732 1.00 76.19 525 ALA A N 1
ATOM 4260 C CA . ALA A 1 525 ? -108.184 -10.888 176.680 1.00 76.19 525 ALA A CA 1
ATOM 4261 C C . ALA A 1 525 ? -109.603 -10.494 177.144 1.00 76.19 525 ALA A C 1
ATOM 4263 O O . ALA A 1 525 ? -109.814 -10.242 178.330 1.00 76.19 525 ALA A O 1
ATOM 4264 N N . LEU A 1 526 ? -110.586 -10.492 176.233 1.00 74.12 526 LEU A N 1
ATOM 4265 C CA . LEU A 1 526 ? -111.995 -10.234 176.566 1.00 74.12 526 LEU A CA 1
ATOM 4266 C C . LEU A 1 526 ? -112.615 -11.340 177.435 1.00 74.12 526 LEU A C 1
ATOM 4268 O O . LEU A 1 526 ? -113.491 -11.057 178.256 1.00 74.12 526 LEU A O 1
ATOM 4272 N N . PHE A 1 527 ? -112.186 -12.592 177.259 1.00 78.56 527 PHE A N 1
ATOM 4273 C CA . PHE A 1 527 ? -112.663 -13.723 178.055 1.00 78.56 527 PHE A CA 1
ATOM 4274 C C . PHE A 1 527 ? -112.151 -13.626 179.501 1.00 78.56 527 PHE A C 1
ATOM 4276 O O . PHE A 1 527 ? -112.953 -13.627 180.440 1.00 78.56 527 PHE A O 1
ATOM 4283 N N . ASP A 1 528 ? -110.841 -13.414 179.663 1.00 76.81 528 ASP A N 1
ATOM 4284 C CA . ASP A 1 528 ? -110.168 -13.237 180.955 1.00 76.81 528 ASP A CA 1
ATOM 4285 C C . ASP A 1 528 ? -110.726 -12.031 181.746 1.00 76.81 528 ASP A C 1
ATOM 4287 O O . ASP A 1 528 ? -110.782 -12.040 182.980 1.00 76.81 528 ASP A O 1
ATOM 4291 N N . GLU A 1 529 ? -111.130 -10.961 181.053 1.00 72.88 529 GLU A N 1
ATOM 4292 C CA . GLU A 1 529 ? -111.739 -9.772 181.662 1.00 72.88 529 GLU A CA 1
ATOM 4293 C C . GLU A 1 529 ? -113.175 -10.042 182.144 1.00 72.88 529 GLU A C 1
ATOM 4295 O O . GLU A 1 529 ? -113.542 -9.656 183.260 1.00 72.88 529 GLU A O 1
ATOM 4300 N N . ARG A 1 530 ? -113.975 -10.785 181.366 1.00 74.19 530 ARG A N 1
ATOM 4301 C CA . ARG A 1 530 ? -115.332 -11.196 181.767 1.00 74.19 530 ARG A CA 1
ATOM 4302 C C . ARG A 1 530 ? -115.329 -12.065 183.023 1.00 74.19 530 ARG A C 1
ATOM 4304 O O . ARG A 1 530 ? -116.160 -11.854 183.909 1.00 74.19 530 ARG A O 1
ATOM 4311 N N . GLU A 1 531 ? -114.392 -13.005 183.123 1.00 77.50 531 GLU A N 1
ATOM 4312 C CA . GLU A 1 531 ? -114.282 -13.915 184.269 1.00 77.50 531 GLU A CA 1
ATOM 4313 C C . GLU A 1 531 ? -113.962 -13.159 185.576 1.00 77.50 531 GLU A C 1
ATOM 4315 O O . GLU A 1 531 ? -114.608 -13.374 186.613 1.00 77.50 531 GLU A O 1
ATOM 4320 N N . LYS A 1 532 ? -113.054 -12.174 185.511 1.00 75.81 532 LYS A N 1
ATOM 4321 C CA . LYS A 1 532 ? -112.734 -11.266 186.631 1.00 75.81 532 LYS A CA 1
ATOM 4322 C C . LYS A 1 532 ? -113.947 -10.459 187.100 1.00 75.81 532 LYS A C 1
ATOM 4324 O O . LYS A 1 532 ? -114.161 -10.312 188.302 1.00 75.81 532 LYS A O 1
ATOM 4329 N N . VAL A 1 533 ? -114.785 -9.979 186.178 1.00 73.12 533 VAL A N 1
ATOM 4330 C CA . VAL A 1 533 ? -116.023 -9.259 186.533 1.00 73.12 533 VAL A CA 1
ATOM 4331 C C . VAL A 1 533 ? -117.042 -10.188 187.206 1.00 73.12 533 VAL A C 1
ATOM 4333 O O . VAL A 1 533 ? -117.698 -9.785 188.169 1.00 73.12 533 VAL A O 1
ATOM 4336 N N . THR A 1 534 ? -117.175 -11.443 186.763 1.00 71.50 534 THR A N 1
ATOM 4337 C CA . THR A 1 534 ? -118.100 -12.395 187.410 1.00 71.50 534 THR A CA 1
ATOM 4338 C C . THR A 1 534 ? -117.666 -12.791 188.823 1.00 71.50 534 THR A C 1
ATOM 4340 O O . THR A 1 534 ? -118.496 -12.821 189.733 1.00 71.50 534 THR A O 1
ATOM 4343 N N . THR A 1 535 ? -116.369 -13.013 189.046 1.00 73.44 535 THR A N 1
ATOM 4344 C CA . THR A 1 535 ? -115.826 -13.379 190.366 1.00 73.44 535 THR A CA 1
ATOM 4345 C C . THR A 1 535 ? -115.876 -12.217 191.366 1.00 73.44 535 THR A C 1
ATOM 4347 O O . THR A 1 535 ? -116.215 -12.429 192.533 1.00 73.44 535 THR A O 1
ATOM 4350 N N . ALA A 1 536 ? -115.650 -10.977 190.916 1.00 67.75 536 ALA A N 1
ATOM 4351 C CA . ALA A 1 536 ? -115.795 -9.778 191.747 1.00 67.75 536 ALA A CA 1
ATOM 4352 C C . ALA A 1 536 ? -117.243 -9.528 192.222 1.00 67.75 536 ALA A C 1
ATOM 4354 O O . ALA A 1 536 ? -117.458 -9.040 193.332 1.00 67.75 536 ALA A O 1
ATOM 4355 N N . ASN A 1 537 ? -118.250 -9.883 191.416 1.00 66.94 537 ASN A N 1
ATOM 4356 C CA . ASN A 1 537 ? -119.652 -9.707 191.805 1.00 66.94 537 ASN A CA 1
ATOM 4357 C C . ASN A 1 537 ? -120.109 -10.724 192.868 1.00 66.94 537 ASN A C 1
ATOM 4359 O O . ASN A 1 537 ? -120.824 -10.341 193.797 1.00 66.94 537 ASN A O 1
ATOM 4363 N N . LEU A 1 538 ? -119.655 -11.985 192.803 1.00 70.12 538 LEU A N 1
ATOM 4364 C CA . LEU A 1 538 ? -119.985 -12.990 193.827 1.00 70.12 538 LEU A CA 1
ATOM 4365 C C . LEU A 1 538 ? -119.438 -12.625 195.220 1.00 70.12 538 LEU A C 1
ATOM 4367 O O . LEU A 1 538 ? -120.116 -12.853 196.225 1.00 70.12 538 LEU A O 1
ATOM 4371 N N . SER A 1 539 ? -118.233 -12.051 195.305 1.00 64.44 539 SER A N 1
ATOM 4372 C CA . SER A 1 539 ? -117.612 -11.717 196.598 1.00 64.44 539 SER A CA 1
ATOM 4373 C C . SER A 1 539 ? -118.328 -10.565 197.320 1.00 64.44 539 SER A C 1
ATOM 4375 O O . SER A 1 539 ? -118.525 -10.626 198.538 1.00 64.44 539 SER A O 1
ATOM 4377 N N . MET A 1 540 ? -118.822 -9.561 196.582 1.00 63.06 540 MET A N 1
ATOM 4378 C CA . MET A 1 540 ? -119.679 -8.500 197.136 1.00 63.06 540 MET A CA 1
ATOM 4379 C C . MET A 1 540 ? -120.969 -9.043 197.764 1.00 63.06 540 MET A C 1
ATOM 4381 O O . MET A 1 540 ? -121.439 -8.523 198.780 1.00 63.06 540 MET A O 1
ATOM 4385 N N . GLU A 1 541 ? -121.574 -10.063 197.156 1.00 62.59 541 GLU A N 1
ATOM 4386 C CA . GLU A 1 541 ? -122.869 -10.582 197.596 1.00 62.59 541 GLU A CA 1
ATOM 4387 C C . GLU A 1 541 ? -122.755 -11.422 198.880 1.00 62.59 541 GLU A C 1
ATOM 4389 O O . GLU A 1 541 ? -123.638 -11.379 199.743 1.00 62.59 541 GLU A O 1
ATOM 4394 N N . GLN A 1 542 ? -121.622 -12.109 199.068 1.00 61.84 542 GLN A N 1
ATOM 4395 C CA . GLN A 1 542 ? -121.293 -12.798 200.319 1.00 61.84 542 GLN A CA 1
ATOM 4396 C C . GLN A 1 542 ? -121.070 -11.810 201.478 1.00 61.84 542 GLN A C 1
ATOM 4398 O O . GLN A 1 542 ? -121.629 -12.002 202.561 1.00 61.84 542 GLN A O 1
ATOM 4403 N N . LEU A 1 543 ? -120.346 -10.707 201.246 1.00 59.78 543 LEU A N 1
ATOM 4404 C CA . LEU A 1 543 ? -120.103 -9.670 202.262 1.00 59.78 543 LEU A CA 1
ATOM 4405 C C . LEU A 1 543 ? -121.400 -9.023 202.781 1.00 59.78 543 LEU A C 1
ATOM 4407 O O . LEU A 1 543 ? -121.558 -8.841 203.991 1.00 59.78 543 LEU A O 1
ATOM 4411 N N . LYS A 1 544 ? -122.375 -8.757 201.899 1.00 59.94 544 LYS A N 1
ATOM 4412 C CA . LYS A 1 544 ? -123.689 -8.217 202.303 1.00 59.94 544 LYS A CA 1
ATOM 4413 C C . LYS A 1 544 ? -124.475 -9.165 203.219 1.00 59.94 544 LYS A C 1
ATOM 4415 O O . LYS A 1 544 ? -125.169 -8.691 204.117 1.00 59.94 544 LYS A O 1
ATOM 4420 N N . LYS A 1 545 ? -124.353 -10.488 203.046 1.00 60.91 545 LYS A N 1
ATOM 4421 C CA . LYS A 1 545 ? -125.034 -11.479 203.905 1.00 60.91 545 LYS A CA 1
ATOM 4422 C C . LYS A 1 545 ? -124.434 -11.541 205.314 1.00 60.91 545 LYS A C 1
ATOM 4424 O O . LYS A 1 545 ? -125.186 -11.597 206.286 1.00 60.91 545 LYS A O 1
ATOM 4429 N N . VAL A 1 546 ? -123.107 -11.458 205.446 1.00 60.75 546 VAL A N 1
ATOM 4430 C CA . VAL A 1 546 ? -122.425 -11.481 206.757 1.00 60.75 546 VAL A CA 1
ATOM 4431 C C . VAL A 1 546 ? -122.774 -10.246 207.599 1.00 60.75 546 VAL A C 1
ATOM 4433 O O . VAL A 1 546 ? -123.031 -10.367 208.797 1.00 60.75 546 VAL A O 1
ATOM 4436 N N . GLN A 1 547 ? -122.864 -9.064 206.980 1.00 57.81 547 GLN A N 1
ATOM 4437 C CA . GLN A 1 547 ? -123.141 -7.815 207.702 1.00 57.81 547 GLN A CA 1
ATOM 4438 C C . GLN A 1 547 ? -124.594 -7.694 208.207 1.00 57.81 547 GLN A C 1
ATOM 4440 O O . GLN A 1 547 ? -124.843 -6.999 209.192 1.00 57.81 547 GLN A O 1
ATOM 4445 N N . ILE A 1 548 ? -125.550 -8.393 207.582 1.00 59.34 548 ILE A N 1
ATOM 4446 C CA . ILE A 1 548 ? -126.926 -8.519 208.100 1.00 59.34 548 ILE A CA 1
ATOM 4447 C C . ILE A 1 548 ? -126.965 -9.503 209.279 1.00 59.34 548 ILE A C 1
ATOM 4449 O O . ILE A 1 548 ? -127.616 -9.223 210.284 1.00 59.34 548 ILE A O 1
ATOM 4453 N N . MET A 1 549 ? -126.218 -10.610 209.202 1.00 57.38 549 MET A N 1
ATOM 4454 C CA . MET A 1 549 ? -126.185 -11.631 210.256 1.00 57.38 549 MET A CA 1
ATOM 4455 C C . MET A 1 549 ? -125.641 -11.078 211.586 1.00 57.38 549 MET A C 1
ATOM 4457 O O . MET A 1 549 ? -126.251 -11.291 212.632 1.00 57.38 549 MET A O 1
ATOM 4461 N N . TYR A 1 550 ? -124.581 -10.262 211.545 1.00 56.91 550 TYR A N 1
ATOM 4462 C CA . TYR A 1 550 ? -124.030 -9.591 212.737 1.00 56.91 550 TYR A CA 1
ATOM 4463 C C . TYR A 1 550 ? -124.971 -8.560 213.390 1.00 56.91 550 TYR A C 1
ATOM 4465 O O . TYR A 1 550 ? -124.738 -8.160 214.527 1.00 56.91 550 TYR A O 1
ATOM 4473 N N . LYS A 1 551 ? -126.045 -8.134 212.709 1.00 57.41 551 LYS A N 1
ATOM 4474 C CA . LYS A 1 551 ? -127.098 -7.283 213.292 1.00 57.41 551 LYS A CA 1
ATOM 4475 C C . LYS A 1 551 ? -128.248 -8.069 213.930 1.00 57.41 551 LYS A C 1
ATOM 4477 O O . LYS A 1 551 ? -129.058 -7.458 214.619 1.00 57.41 551 LYS A O 1
ATOM 4482 N N . MET A 1 552 ? -128.329 -9.385 213.716 1.00 54.12 552 MET A N 1
ATOM 4483 C CA . MET A 1 552 ? -129.407 -10.249 214.225 1.00 54.12 552 MET A CA 1
ATOM 4484 C C . MET A 1 552 ? -129.026 -11.086 215.457 1.00 54.12 552 MET A C 1
ATOM 4486 O O . MET A 1 552 ? -129.871 -11.811 215.968 1.00 54.12 552 MET A O 1
ATOM 4490 N N . ILE A 1 553 ? -127.802 -10.931 215.975 1.00 55.34 553 ILE A N 1
ATOM 4491 C CA . ILE A 1 553 ? -127.349 -11.456 217.275 1.00 55.34 553 ILE A CA 1
ATOM 4492 C C . ILE A 1 553 ? -126.604 -10.313 217.996 1.00 55.34 553 ILE A C 1
ATOM 4494 O O . ILE A 1 553 ? -125.385 -10.217 217.918 1.00 55.34 553 ILE A O 1
ATOM 4498 N N . SER A 1 554 ? -127.229 -9.296 218.593 1.00 46.62 554 SER A N 1
ATOM 4499 C CA . SER A 1 554 ? -128.603 -9.111 219.082 1.00 46.62 554 SER A CA 1
ATOM 4500 C C . SER A 1 554 ? -129.029 -10.028 220.233 1.00 46.62 554 SER A C 1
ATOM 4502 O O . SER A 1 554 ? -129.466 -11.149 220.014 1.00 46.62 554 SER A O 1
ATOM 4504 N N . ILE A 1 555 ? -129.034 -9.439 221.433 1.00 54.03 555 ILE A N 1
ATOM 4505 C CA . ILE A 1 555 ? -130.097 -9.583 222.442 1.00 54.03 555 ILE A CA 1
ATOM 4506 C C . ILE A 1 555 ? -130.344 -11.028 222.919 1.00 54.03 555 ILE A C 1
ATOM 4508 O O . ILE A 1 555 ? -131.414 -11.602 222.716 1.00 54.03 555 ILE A O 1
ATOM 4512 N N . GLN A 1 556 ? -129.353 -11.548 223.643 1.00 41.56 556 GLN A N 1
ATOM 4513 C CA . GLN A 1 556 ? -129.499 -12.215 224.945 1.00 41.56 556 GLN A CA 1
ATOM 4514 C C . GLN A 1 556 ? -128.283 -11.850 225.810 1.00 41.56 556 GLN A C 1
ATOM 4516 O O . GLN A 1 556 ? -128.444 -11.881 227.047 1.00 41.56 556 GLN A O 1
#